Protein AF-0000000085037735 (afdb_homodimer)

Sequence (716 aa):
MAKRYLILEDGSAYAGEGFGAGATTSGEVISNLNLLGYQETITDQIYHNQIIVFAQPAIGNVGINHDSYESILPTAKGMVVRDVTNISTNRLSRLSLDEFLQQHNIPGISGIDTRHLIRKLRQLDGPMKGSIVDVADAHAFDQLNATVLTNRQVDQVATPKPYPNPDTGKNVVVIDFGLKHGILRQLSERRCNVTVLPWTASARDVLNLDPDGVLLSTGPGSPLDLGDAVLEMIRTVQAEIPLFAIGLGHELFALANGAELKMLPVEYHGSGHPIRRIVTNDIIYATQGQGYAVVAKSIDRDRLITTYVDLINGTVQGLRHRDFPAFSVQFFADGAPGPHESRDLFDEFMEAMTAREGMAKRYLILEDGSAYAGEGFGAGATTSGEVISNLNLLGYQETITDQIYHNQIIVFAQPAIGNVGINHDSYESILPTAKGMVVRDVTNISTNRLSRLSLDEFLQQHNIPGISGIDTRHLIRKLRQLDGPMKGSIVDVADAHAFDQLNATVLTNRQVDQVATPKPYPNPDTGKNVVVIDFGLKHGILRQLSERRCNVTVLPWTASARDVLNLDPDGVLLSTGPGSPLDLGDAVLEMIRTVQAEIPLFAIGLGHELFALANGAELKMLPVEYHGSGHPIRRIVTNDIIYATQGQGYAVVAKSIDRDRLITTYVDLINGTVQGLRHRDFPAFSVQFFADGAPGPHESRDLFDEFMEAMTAREG

Organism: Levilactobacillus brevis (strain ATCC 367 / BCRC 12310 / CIP 105137 / JCM 1170 / LMG 11437 / NCIMB 947 / NCTC 947) (NCBI:txid387344)

Secondary structure (DSSP, 8-state):
--EEEEEETTS-EEEEEEEE----EEEEEEEE--SS-HHHHHT-GGGTTEEEEE-SSEE-SS-B-GGG-S-SS----EEE-SEE------TT--B-HHHHHHHTT-EEEES--HHHHHHHHHT-SS--EEEEES--SHHHHHHHHHPPPPS-HHHHHS-SS-EEE--SS-EEEEEESS--HHHHHHHHHTT-EEEEEETT--HHHHHTT--SEEEE---SS-GGGS-HHHHHHHHHHHTTS-EEEETHHHHHHHHHTT--EEEEEEEEEEEEEEEEETTT--EEEEEEEEEEEE-GGG--TTTEEEEEEETTT--EEEEEESSSSEEEESSBTT--SS-SGGGHHHHHHHHHHHHHH-/--EEEEEETTS-EEEEEEEE----EEEEEEEE--SS-HHHHHT-GGGTTEEEEE-SSEE--S---GGG-S-SS----EEE-SEE------TT--S-HHHHHHHTT-EEEES--HHHHHHHHHT-SS--EEEEES--SHHHHHHHHHPPPPS-HHHHHS-SS-EEE--SS-EEEEEESS--HHHHHHHHHTT-EEEEEETT--HHHHHTT--SEEEE---SS-GGGS-HHHHHHHHHHHTTS-EEEETHHHHHHHHHTT--EEEEEEEEEEEEEEEEETTT--EEEEEEEEEEEE-GGG--TTTEEEEEEETTT--EEEEEESSSSEEEESSBTT--SS-SGGGHHHHHHHHHHHHHH-

Radius of gyration: 27.51 Å; Cα contacts (8 Å, |Δi|>4): 1863; chains: 2; bounding box: 66×75×68 Å

InterPro domains:
  IPR002474 Carbamoyl-phosphate synthase small subunit, N-terminal domain [PF00988] (6-132)
  IPR002474 Carbamoyl-phosphate synthase small subunit, N-terminal domain [SM01097] (2-133)
  IPR006274 Carbamoyl-phosphate synthase, small subunit [MF_01209] (2-357)
  IPR006274 Carbamoyl-phosphate synthase, small subunit [TIGR01368] (5-354)
  IPR017926 Glutamine amidotransferase [PF00117] (173-351)
  IPR029062 Class I glutamine amidotransferase-like [G3DSA:3.40.50.880] (172-355)
  IPR029062 Class I glutamine amidotransferase-like [SSF52317] (143-355)
  IPR035686 Carbamoyl-phosphate synthase small subunit, GATase1 domain [cd01744] (172-350)
  IPR036480 Carbamoyl-phosphate synthase small subunit, N-terminal domain superfamily [G3DSA:3.50.30.20] (1-148)
  IPR036480 Carbamoyl-phosphate synthase small subunit, N-terminal domain superfamily [SSF52021] (2-143)
  IPR050472 Anthranilate Synthase/Amidotransferase [PTHR43418] (170-355)

pLDDT: mean 88.71, std 11.7, range [39.81, 98.75]

Foldseek 3Di:
DAKKWKAWLVGDIWIFDKFAAQDKAKAWEAEAAAQDQVQLVQQALQQARYEYQYPHQEPQQDADDPVQHFHDQGHHQEYEHAYYDFPPQPPVRPAGPRRVRNVNNYMYGYNGPSVVVNVVLVPFQAIMMIIMGNDSDPVVSVVRNVDDDDQCSQVVQFDPAKDWDAFDDFEEEEEGSRATVLVVVLCVVVRYTYIYGYLLDALCNVVVVVGLEYEYHAHYHDLVPSDCRSLNSLLVCQAQHQYEYEASRQVSNCVSQFWDKDFDSHWYFYWQFWKAFDVVRDIDTFTATDGMFTDPVRDDPQFKDQGMAGPPPGTGAKIAGPNGNYMYGNTDLSPVPHDNVSSVVVVVSVVSSVVSVD/DAKKWKAWLVGDIWIFDKFAAQDKAKAWEAEAAAQDLVQLVQQALQQARYEYQYPHQEPQQDADDPVQHFHDQGHHQEYEHAYYDFPPQPPVRPAGPRRVRNVNNYMYGYNGPSVVVNVVLVPFQAIMMIIMGNDSDPVRSVVRNVDDDDQCSQVVQFDPAKDWDAFDDFEEEEEGSRATVLVVVLCVVVRYTYIYGYLLDALCNVVVVVGLEYEYHAHYHDLVPSDVRSLNSLLVCQAQHQYEYEASRQVSNCVSQFWDKDFDSHWYFYWQFWKAFDVVRDTDTFTATHGMFTDPVRDDPQFKDQGMFGPPPGTGAKIAGPNGNYMYGNTDLSPVPHDNVSSVVVVSSVVSSVVSVD

Nearest PDB structures (foldseek):
  1t36-assembly1_D  TM=9.488E-01  e=1.137E-42  Escherichia coli
  1a9x-assembly1_B  TM=9.499E-01  e=5.135E-42  Escherichia coli
  1cs0-assembly1_F  TM=9.510E-01  e=6.111E-42  Escherichia coli
  1c30-assembly1_B  TM=9.465E-01  e=1.735E-41  Escherichia coli
  1m6v-assembly1_F  TM=9.332E-01  e=9.170E-42  Escherichia coli

Structure (mmCIF, N/CA/C/O backbone):
data_AF-0000000085037735-model_v1
#
loop_
_entity.id
_entity.type
_entity.pdbx_description
1 polymer 'Carbamoyl phosphate synthase small chain'
#
loop_
_atom_site.group_PDB
_atom_site.id
_atom_site.type_symbol
_atom_site.label_atom_id
_atom_site.label_alt_id
_atom_site.label_comp_id
_atom_site.label_asym_id
_atom_site.label_entity_id
_atom_site.label_seq_id
_atom_site.pdbx_PDB_ins_code
_atom_site.Cartn_x
_atom_site.Cartn_y
_atom_site.Cartn_z
_atom_site.occupancy
_atom_site.B_iso_or_equiv
_atom_site.auth_seq_id
_atom_site.auth_comp_id
_atom_site.auth_asym_id
_atom_site.auth_atom_id
_atom_site.pdbx_PDB_model_num
ATOM 1 N N . MET A 1 1 ? -32 9.484 19.688 1 65 1 MET A N 1
ATOM 2 C CA . MET A 1 1 ? -30.547 9.602 19.844 1 65 1 MET A CA 1
ATOM 3 C C . MET A 1 1 ? -30.156 9.688 21.312 1 65 1 MET A C 1
ATOM 5 O O . MET A 1 1 ? -30.922 10.195 22.125 1 65 1 MET A O 1
ATOM 9 N N . ALA A 1 2 ? -29.094 8.867 21.703 1 83.31 2 ALA A N 1
ATOM 10 C CA . ALA A 1 2 ? -28.75 8.789 23.109 1 83.31 2 ALA A CA 1
ATOM 11 C C . ALA A 1 2 ? -27.938 10 23.547 1 83.31 2 ALA A C 1
ATOM 13 O O . ALA A 1 2 ? -27.172 10.555 22.766 1 83.31 2 ALA A O 1
ATOM 14 N N . LYS A 1 3 ? -28.344 10.609 24.641 1 94.38 3 LYS A N 1
ATOM 15 C CA . LYS A 1 3 ? -27.594 11.719 25.234 1 94.38 3 LYS A CA 1
ATOM 16 C C . LYS A 1 3 ? -26.141 11.336 25.484 1 94.38 3 LYS A C 1
ATOM 18 O O . LYS A 1 3 ? -25.859 10.234 25.969 1 94.38 3 LYS A O 1
ATOM 23 N N . ARG A 1 4 ? -25.234 12.195 25.016 1 96.5 4 ARG A N 1
ATOM 24 C CA . ARG A 1 4 ? -23.797 12.008 25.25 1 96.5 4 ARG A CA 1
ATOM 25 C C . ARG A 1 4 ? -23.141 13.328 25.625 1 96.5 4 ARG A C 1
ATOM 27 O O . ARG A 1 4 ? -23.75 14.391 25.547 1 96.5 4 ARG A O 1
ATOM 34 N N . TYR A 1 5 ? -21.859 13.242 26.062 1 97.81 5 TYR A N 1
ATOM 35 C CA . TYR A 1 5 ? -21.141 14.422 26.531 1 97.81 5 TYR A CA 1
ATOM 36 C C . TYR A 1 5 ? -19.75 14.477 25.922 1 97.81 5 TYR A C 1
ATOM 38 O O . TYR A 1 5 ? -19.078 13.453 25.797 1 97.81 5 TYR A O 1
ATOM 46 N N . LEU A 1 6 ? -19.391 15.648 25.531 1 98.12 6 LEU A N 1
ATOM 47 C CA . LEU A 1 6 ? -17.969 15.961 25.344 1 98.12 6 LEU A CA 1
ATOM 48 C C . LEU A 1 6 ? -17.375 16.547 26.625 1 98.12 6 LEU A C 1
ATOM 50 O O . LEU A 1 6 ? -17.828 17.578 27.109 1 98.12 6 LEU A O 1
ATOM 54 N N . ILE A 1 7 ? -16.438 15.852 27.172 1 98.12 7 ILE A N 1
ATOM 55 C CA . ILE A 1 7 ? -15.766 16.391 28.359 1 98.12 7 ILE A CA 1
ATOM 56 C C . ILE A 1 7 ? -14.336 16.781 28 1 98.12 7 ILE A C 1
ATOM 58 O O . ILE A 1 7 ? -13.695 16.125 27.172 1 98.12 7 ILE A O 1
ATOM 62 N N . LEU A 1 8 ? -13.852 17.844 28.625 1 97.19 8 LEU A N 1
ATOM 63 C CA . LEU A 1 8 ? -12.5 18.344 28.406 1 97.19 8 LEU A CA 1
ATOM 64 C C . LEU A 1 8 ? -11.664 18.234 29.688 1 97.19 8 LEU A C 1
ATOM 66 O O . LEU A 1 8 ? -12.211 18.203 30.797 1 97.19 8 LEU A O 1
ATOM 70 N N . GLU A 1 9 ? -10.422 18.172 29.484 1 95.12 9 GLU A N 1
ATOM 71 C CA . GLU A 1 9 ? -9.516 17.969 30.609 1 95.12 9 GLU A CA 1
ATOM 72 C C . GLU A 1 9 ? -9.578 19.141 31.594 1 95.12 9 GLU A C 1
ATOM 74 O O . GLU A 1 9 ? -9.211 19 32.75 1 95.12 9 GLU A O 1
ATOM 79 N N . ASP A 1 10 ? -10.023 20.312 31.156 1 93.44 10 ASP A N 1
ATOM 80 C CA . ASP A 1 10 ? -10.094 21.484 32.031 1 93.44 10 ASP A CA 1
ATOM 81 C C . ASP A 1 10 ? -11.344 21.422 32.906 1 93.44 10 ASP A C 1
ATOM 83 O O . ASP A 1 10 ? -11.602 22.344 33.688 1 93.44 10 ASP A O 1
ATOM 87 N N . GLY A 1 11 ? -12.117 20.391 32.719 1 94.81 11 GLY A N 1
ATOM 88 C CA . GLY A 1 11 ? -13.281 20.203 33.562 1 94.81 11 GLY A CA 1
ATOM 89 C C . GLY A 1 11 ? -14.586 20.562 32.875 1 94.81 11 GLY A C 1
ATOM 90 O O . GLY A 1 11 ? -15.664 20.266 33.375 1 94.81 11 GLY A O 1
ATOM 91 N N . SER A 1 12 ? -14.555 21.125 31.703 1 95.81 12 SER A N 1
ATOM 92 C CA . SER A 1 12 ? -15.758 21.5 30.984 1 95.81 12 SER A CA 1
ATOM 93 C C . SER A 1 12 ? -16.484 20.266 30.453 1 95.81 12 SER A C 1
ATOM 95 O O . SER A 1 12 ? -15.852 19.25 30.141 1 95.81 12 SER A O 1
ATOM 97 N N . ALA A 1 13 ? -17.766 20.391 30.375 1 97.19 13 ALA A N 1
ATOM 98 C CA . ALA A 1 13 ? -18.609 19.344 29.812 1 97.19 13 ALA A CA 1
ATOM 99 C C . ALA A 1 13 ? -19.688 19.938 28.922 1 97.19 13 ALA A C 1
ATOM 101 O O . ALA A 1 13 ? -20.312 20.953 29.281 1 97.19 13 ALA A O 1
ATOM 102 N N . TYR A 1 14 ? -19.875 19.391 27.781 1 97.19 14 TYR A N 1
ATOM 103 C CA . TYR A 1 14 ? -20.891 19.812 26.828 1 97.19 14 TYR A CA 1
ATOM 104 C C . TYR A 1 14 ? -21.875 18.688 26.531 1 97.19 14 TYR A C 1
ATOM 106 O O . TYR A 1 14 ? -21.469 17.625 26.062 1 97.19 14 TYR A O 1
ATOM 114 N N . ALA A 1 15 ? -23.078 18.938 26.766 1 96.75 15 ALA A N 1
ATOM 115 C CA . ALA A 1 15 ? -24.109 17.938 26.5 1 96.75 15 ALA A CA 1
ATOM 116 C C . ALA A 1 15 ? -24.609 18.031 25.062 1 96.75 15 ALA A C 1
ATOM 118 O O . ALA A 1 15 ? -24.766 19.125 24.516 1 96.75 15 ALA A O 1
ATOM 119 N N . GLY A 1 16 ? -24.812 16.844 24.484 1 96.25 16 GLY A N 1
ATOM 120 C CA . GLY A 1 16 ? -25.375 16.766 23.156 1 96.25 16 GLY A CA 1
ATOM 121 C C . GLY A 1 16 ? -26.031 15.438 22.859 1 96.25 16 GLY A C 1
ATOM 122 O O . GLY A 1 16 ? -26.438 14.719 23.781 1 96.25 16 GLY A O 1
ATOM 123 N N . GLU A 1 17 ? -26.312 15.297 21.547 1 95.44 17 GLU A N 1
ATOM 124 C CA . GLU A 1 17 ? -26.906 14.055 21.078 1 95.44 17 GLU A CA 1
ATOM 125 C C . GLU A 1 17 ? -25.891 13.203 20.328 1 95.44 17 GLU A C 1
ATOM 127 O O . GLU A 1 17 ? -25.25 13.688 19.375 1 95.44 17 GLU A O 1
ATOM 132 N N . GLY A 1 18 ? -25.812 11.953 20.812 1 94.69 18 GLY A N 1
ATOM 133 C CA . GLY A 1 18 ? -24.844 11.062 20.172 1 94.69 18 GLY A CA 1
ATOM 134 C C . GLY A 1 18 ? -25.281 10.586 18.812 1 94.69 18 GLY A C 1
ATOM 135 O O . GLY A 1 18 ? -26.469 10.344 18.578 1 94.69 18 GLY A O 1
ATOM 136 N N . PHE A 1 19 ? -24.391 10.492 17.891 1 91.62 19 PHE A N 1
ATOM 137 C CA . PHE A 1 19 ? -24.547 9.805 16.609 1 91.62 19 PHE A CA 1
ATOM 138 C C . PHE A 1 19 ? -23.266 9.062 16.234 1 91.62 19 PHE A C 1
ATOM 140 O O . PHE A 1 19 ? -22.234 9.234 16.891 1 91.62 19 PHE A O 1
ATOM 147 N N . GLY A 1 20 ? -23.328 8.156 15.234 1 92.19 20 GLY A N 1
ATOM 148 C CA . GLY A 1 20 ? -22.188 7.312 14.922 1 92.19 20 GLY A CA 1
ATOM 149 C C . GLY A 1 20 ? -21.984 6.184 15.922 1 92.19 20 GLY A C 1
ATOM 150 O O . GLY A 1 20 ? -22.969 5.594 16.391 1 92.19 20 GLY A O 1
ATOM 151 N N . ALA A 1 21 ? -20.766 5.91 16.203 1 93.94 21 ALA A N 1
ATOM 152 C CA . ALA A 1 21 ? -20.469 4.793 17.094 1 93.94 21 ALA A CA 1
ATOM 153 C C . ALA A 1 21 ? -20.734 5.172 18.547 1 93.94 21 ALA A C 1
ATOM 155 O O . ALA A 1 21 ? -20.578 6.332 18.938 1 93.94 21 ALA A O 1
ATOM 156 N N . GLY A 1 22 ? -21.109 4.211 19.391 1 93.25 22 GLY A N 1
ATOM 157 C CA . GLY A 1 22 ? -21.344 4.441 20.812 1 93.25 22 GLY A CA 1
ATOM 158 C C . GLY A 1 22 ? -20.094 4.285 21.656 1 93.25 22 GLY A C 1
ATOM 159 O O . GLY A 1 22 ? -20.188 4.18 22.891 1 93.25 22 GLY A O 1
ATOM 160 N N . ALA A 1 23 ? -19 4.352 21.078 1 93.25 23 ALA A N 1
ATOM 161 C CA . ALA A 1 23 ? -17.734 4.102 21.781 1 93.25 23 ALA A CA 1
ATOM 162 C C . ALA A 1 23 ? -17.312 5.324 22.594 1 93.25 23 ALA A C 1
ATOM 164 O O . ALA A 1 23 ? -17.688 6.453 22.266 1 93.25 23 ALA A O 1
ATOM 165 N N . THR A 1 24 ? -16.656 5.082 23.703 1 94.69 24 THR A N 1
ATOM 166 C CA . THR A 1 24 ? -15.945 6.125 24.438 1 94.69 24 THR A CA 1
ATOM 167 C C . THR A 1 24 ? -14.516 6.266 23.922 1 94.69 24 THR A C 1
ATOM 169 O O . THR A 1 24 ? -13.742 5.305 23.953 1 94.69 24 THR A O 1
ATOM 172 N N . THR A 1 25 ? -14.273 7.391 23.422 1 94.88 25 THR A N 1
ATOM 173 C CA . THR A 1 25 ? -12.93 7.637 22.906 1 94.88 25 THR A CA 1
ATOM 174 C C . THR A 1 25 ? -12.336 8.898 23.516 1 94.88 25 THR A C 1
ATOM 176 O O . THR A 1 25 ? -13.062 9.727 24.078 1 94.88 25 THR A O 1
ATOM 179 N N . SER A 1 26 ? -11.016 8.953 23.562 1 96.75 26 SER A N 1
ATOM 180 C CA . SER A 1 26 ? -10.273 10.125 24.016 1 96.75 26 SER A CA 1
ATOM 181 C C . SER A 1 26 ? -9.219 10.539 22.984 1 96.75 26 SER A C 1
ATOM 183 O O . SER A 1 26 ? -8.664 9.695 22.281 1 96.75 26 SER A O 1
ATOM 185 N N . GLY A 1 27 ? -9.047 11.844 22.906 1 95.94 27 GLY A N 1
ATOM 186 C CA . GLY A 1 27 ? -8.047 12.398 22 1 95.94 27 GLY A CA 1
ATOM 187 C C . GLY A 1 27 ? -7.852 13.891 22.172 1 95.94 27 GLY A C 1
ATOM 188 O O . GLY A 1 27 ? -8.461 14.508 23.047 1 95.94 27 GLY A O 1
ATOM 189 N N . GLU A 1 28 ? -6.918 14.383 21.422 1 94.31 28 GLU A N 1
ATOM 190 C CA . GLU A 1 28 ? -6.746 15.836 21.375 1 94.31 28 GLU A CA 1
ATOM 191 C C . GLU A 1 28 ? -7.918 16.5 20.672 1 94.31 28 GLU A C 1
ATOM 193 O O . GLU A 1 28 ? -8.352 16.062 19.609 1 94.31 28 GLU A O 1
ATOM 198 N N . VAL A 1 29 ? -8.438 17.562 21.25 1 94.81 29 VAL A N 1
ATOM 199 C CA . VAL A 1 29 ? -9.57 18.266 20.656 1 94.81 29 VAL A CA 1
ATOM 200 C C . VAL A 1 29 ? -9.062 19.391 19.75 1 94.81 29 VAL A C 1
ATOM 202 O O . VAL A 1 29 ? -8.297 20.25 20.203 1 94.81 29 VAL A O 1
ATOM 205 N N . ILE A 1 30 ? -9.508 19.344 18.469 1 92.06 30 ILE A N 1
ATOM 206 C CA . ILE A 1 30 ? -9.07 20.359 17.531 1 92.06 30 ILE A CA 1
ATOM 207 C C . ILE A 1 30 ? -10.273 20.953 16.812 1 92.06 30 ILE A C 1
ATOM 209 O O . ILE A 1 30 ? -11.344 20.344 16.766 1 92.06 30 ILE A O 1
ATOM 213 N N . SER A 1 31 ? -10.086 22.156 16.328 1 89.81 31 SER A N 1
ATOM 214 C CA . SER A 1 31 ? -11.141 22.781 15.547 1 89.81 31 SER A CA 1
ATOM 215 C C . SER A 1 31 ? -10.836 22.734 14.055 1 89.81 31 SER A C 1
ATOM 217 O O . SER A 1 31 ? -9.672 22.812 13.656 1 89.81 31 SER A O 1
ATOM 219 N N . ASN A 1 32 ? -11.797 22.516 13.281 1 86.44 32 ASN A N 1
ATOM 220 C CA . ASN A 1 32 ? -11.695 22.516 11.828 1 86.44 32 ASN A CA 1
ATOM 221 C C . ASN A 1 32 ? -12.68 23.5 11.195 1 86.44 32 ASN A C 1
ATOM 223 O O . ASN A 1 32 ? -13.898 23.344 11.336 1 86.44 32 ASN A O 1
ATOM 227 N N . LEU A 1 33 ? -12.125 24.406 10.445 1 76.5 33 LEU A N 1
ATOM 228 C CA . LEU A 1 33 ? -12.938 25.5 9.898 1 76.5 33 LEU A CA 1
ATOM 229 C C . LEU A 1 33 ? -13.391 25.172 8.477 1 76.5 33 LEU A C 1
ATOM 231 O O . LEU A 1 33 ? -13.961 26.031 7.793 1 76.5 33 LEU A O 1
ATOM 235 N N . ASN A 1 34 ? -13.141 23.938 8.047 1 70.38 34 ASN A N 1
ATOM 236 C CA . ASN A 1 34 ? -13.578 23.578 6.695 1 70.38 34 ASN A CA 1
ATOM 237 C C . ASN A 1 34 ? -15.094 23.672 6.551 1 70.38 34 ASN A C 1
ATOM 239 O O . ASN A 1 34 ? -15.828 23.203 7.422 1 70.38 34 ASN A O 1
ATOM 243 N N . LEU A 1 35 ? -15.453 24.359 5.492 1 59.03 35 LEU A N 1
ATOM 244 C CA . LEU A 1 35 ? -16.875 24.469 5.199 1 59.03 35 LEU A CA 1
ATOM 245 C C . LEU A 1 35 ? -17.375 23.25 4.445 1 59.03 35 LEU A C 1
ATOM 247 O O . LEU A 1 35 ? -18.562 22.906 4.531 1 59.03 35 LEU A O 1
ATOM 251 N N . LEU A 1 36 ? -16.469 22.625 3.672 1 60.94 36 LEU A N 1
ATOM 252 C CA . LEU A 1 36 ? -16.828 21.469 2.85 1 60.94 36 LEU A CA 1
ATOM 253 C C . LEU A 1 36 ? -15.812 20.344 3.02 1 60.94 36 LEU A C 1
ATOM 255 O O . LEU A 1 36 ? -14.695 20.578 3.48 1 60.94 36 LEU A O 1
ATOM 259 N N . GLY A 1 37 ? -16.312 19.125 2.826 1 70.88 37 GLY A N 1
ATOM 260 C CA . GLY A 1 37 ? -15.391 18.016 2.738 1 70.88 37 GLY A CA 1
ATOM 261 C C . GLY A 1 37 ? -15.164 17.312 4.07 1 70.88 37 GLY A C 1
ATOM 262 O O . GLY A 1 37 ? -14.031 16.969 4.406 1 70.88 37 GLY A O 1
ATOM 263 N N . TYR A 1 38 ? -16.25 17.266 4.832 1 74.38 38 TYR A N 1
ATOM 264 C CA . TYR A 1 38 ? -16.109 16.625 6.137 1 74.38 38 TYR A CA 1
ATOM 265 C C . TYR A 1 38 ? -15.648 15.188 5.992 1 74.38 38 TYR A C 1
ATOM 267 O O . TYR A 1 38 ? -14.914 14.68 6.844 1 74.38 38 TYR A O 1
ATOM 275 N N . GLN A 1 39 ? -16 14.547 4.922 1 75.81 39 GLN A N 1
ATOM 276 C CA . GLN A 1 39 ? -15.578 13.172 4.707 1 75.81 39 GLN A CA 1
ATOM 277 C C . GLN A 1 39 ? -14.062 13.086 4.531 1 75.81 39 GLN A C 1
ATOM 279 O O . GLN A 1 39 ? -13.414 12.227 5.125 1 75.81 39 GLN A O 1
ATOM 284 N N . GLU A 1 40 ? -13.586 13.984 3.758 1 78.81 40 GLU A N 1
ATOM 285 C CA . GLU A 1 40 ? -12.141 14.023 3.547 1 78.81 40 GLU A CA 1
ATOM 286 C C . GLU A 1 40 ? -11.406 14.328 4.848 1 78.81 40 GLU A C 1
ATOM 288 O O . GLU A 1 40 ? -10.328 13.773 5.098 1 78.81 40 GLU A O 1
ATOM 293 N N . THR A 1 41 ? -12.047 15.133 5.613 1 82.25 41 THR A N 1
ATOM 294 C CA . THR A 1 41 ? -11.422 15.508 6.875 1 82.25 41 THR A CA 1
ATOM 295 C C . THR A 1 41 ? -11.391 14.32 7.836 1 82.25 41 THR A C 1
ATOM 297 O O . THR A 1 41 ? -10.336 13.969 8.367 1 82.25 41 THR A O 1
ATOM 300 N N . ILE A 1 42 ? -12.492 13.68 7.969 1 84.62 42 ILE A N 1
ATOM 301 C CA . ILE A 1 42 ? -12.617 12.609 8.953 1 84.62 42 ILE A CA 1
ATOM 302 C C . ILE A 1 42 ? -11.75 11.422 8.539 1 84.62 42 ILE A C 1
ATOM 304 O O . ILE A 1 42 ? -11.266 10.672 9.391 1 84.62 42 ILE A O 1
ATOM 308 N N . THR A 1 43 ? -11.508 11.32 7.27 1 85.88 43 THR A N 1
ATOM 309 C CA . THR A 1 43 ? -10.758 10.172 6.785 1 85.88 43 THR A CA 1
ATOM 310 C C . THR A 1 43 ? -9.289 10.539 6.586 1 85.88 43 THR A C 1
ATOM 312 O O . THR A 1 43 ? -8.469 9.688 6.227 1 85.88 43 THR A O 1
ATOM 315 N N . ASP A 1 44 ? -8.961 11.805 6.84 1 86.62 44 ASP A N 1
ATOM 316 C CA . ASP A 1 44 ? -7.582 12.266 6.734 1 86.62 44 ASP A CA 1
ATOM 317 C C . ASP A 1 44 ? -6.766 11.82 7.949 1 86.62 44 ASP A C 1
ATOM 319 O O . ASP A 1 44 ? -7.133 12.109 9.086 1 86.62 44 ASP A O 1
ATOM 323 N N . GLN A 1 45 ? -5.621 11.234 7.691 1 89.31 45 GLN A N 1
ATOM 324 C CA . GLN A 1 45 ? -4.801 10.664 8.75 1 89.31 45 GLN A CA 1
ATOM 325 C C . GLN A 1 45 ? -4.176 11.75 9.617 1 89.31 45 GLN A C 1
ATOM 327 O O . GLN A 1 45 ? -3.693 11.477 10.719 1 89.31 45 GLN A O 1
ATOM 332 N N . ILE A 1 46 ? -4.172 12.961 9.141 1 89.31 46 ILE A N 1
ATOM 333 C CA . ILE A 1 46 ? -3.588 14.047 9.93 1 89.31 46 ILE A CA 1
ATOM 334 C C . ILE A 1 46 ? -4.402 14.25 11.203 1 89.31 46 ILE A C 1
ATOM 336 O O . ILE A 1 46 ? -3.908 14.828 12.172 1 89.31 46 ILE A O 1
ATOM 340 N N . TYR A 1 47 ? -5.609 13.688 11.219 1 90.19 47 TYR A N 1
ATOM 341 C CA . TYR A 1 47 ? -6.48 13.859 12.375 1 90.19 47 TYR A CA 1
ATOM 342 C C . TYR A 1 47 ? -6.473 12.609 13.25 1 90.19 47 TYR A C 1
ATOM 344 O O . TYR A 1 47 ? -7.371 12.422 14.078 1 90.19 47 TYR A O 1
ATOM 352 N N . HIS A 1 48 ? -5.492 11.781 13.047 1 92 48 HIS A N 1
ATOM 353 C CA . HIS A 1 48 ? -5.352 10.586 13.867 1 92 48 HIS A CA 1
ATOM 354 C C . HIS A 1 48 ? -5.324 10.938 15.352 1 92 48 HIS A C 1
ATOM 356 O O . HIS A 1 48 ? -4.57 11.82 15.773 1 92 48 HIS A O 1
ATOM 362 N N . ASN A 1 49 ? -6.203 10.266 16.172 1 93.06 49 ASN A N 1
ATOM 363 C CA . ASN A 1 49 ? -6.297 10.391 17.625 1 93.06 49 ASN A CA 1
ATOM 364 C C . ASN A 1 49 ? -6.816 11.758 18.031 1 93.06 49 ASN A C 1
ATOM 366 O O . ASN A 1 49 ? -6.52 12.242 19.141 1 93.06 49 ASN A O 1
ATOM 370 N N . GLN A 1 50 ? -7.531 12.359 17.141 1 94.5 50 GLN A N 1
ATOM 371 C CA . GLN A 1 50 ? -8.07 13.68 17.469 1 94.5 50 GLN A CA 1
ATOM 372 C C . GLN A 1 50 ? -9.594 13.672 17.422 1 94.5 50 GLN A C 1
ATOM 374 O O . GLN A 1 50 ? -10.195 12.875 16.688 1 94.5 50 GLN A O 1
ATOM 379 N N . ILE A 1 51 ? -10.18 14.477 18.25 1 95.5 51 ILE A N 1
ATOM 380 C CA . ILE A 1 51 ? -11.602 14.797 18.172 1 95.5 51 ILE A CA 1
ATOM 381 C C . ILE A 1 51 ? -11.797 16.109 17.422 1 95.5 51 ILE A C 1
ATOM 383 O O . ILE A 1 51 ? -11.289 17.156 17.859 1 95.5 51 ILE A O 1
ATOM 387 N N . ILE A 1 52 ? -12.562 16.062 16.375 1 93.12 52 ILE A N 1
ATOM 388 C CA . ILE A 1 52 ? -12.641 17.203 15.469 1 93.12 52 ILE A CA 1
ATOM 389 C C . ILE A 1 52 ? -13.914 18 15.75 1 93.12 52 ILE A C 1
ATOM 391 O O . ILE A 1 52 ? -15.023 17.469 15.648 1 93.12 52 ILE A O 1
ATOM 395 N N . VAL A 1 53 ? -13.742 19.234 16.047 1 92.75 53 VAL A N 1
ATOM 396 C CA . VAL A 1 53 ? -14.867 20.156 16.219 1 92.75 53 VAL A CA 1
ATOM 397 C C . VAL A 1 53 ? -15.078 20.953 14.93 1 92.75 53 VAL A C 1
ATOM 399 O O . VAL A 1 53 ? -14.242 21.781 14.562 1 92.75 53 VAL A O 1
ATOM 402 N N . PHE A 1 54 ? -16.203 20.719 14.312 1 89.75 54 PHE A N 1
ATOM 403 C CA . PHE A 1 54 ? -16.484 21.391 13.039 1 89.75 54 PHE A CA 1
ATOM 404 C C . PHE A 1 54 ? -17.203 22.703 13.273 1 89.75 54 PHE A C 1
ATOM 406 O O . PHE A 1 54 ? -18.156 22.766 14.047 1 89.75 54 PHE A O 1
ATOM 413 N N . ALA A 1 55 ? -16.75 23.719 12.555 1 82.88 55 ALA A N 1
ATOM 414 C CA . ALA A 1 55 ? -17.344 25.047 12.68 1 82.88 55 ALA A CA 1
ATOM 415 C C . ALA A 1 55 ? -18.656 25.125 11.922 1 82.88 55 ALA A C 1
ATOM 417 O O . ALA A 1 55 ? -19.5 25.984 12.203 1 82.88 55 ALA A O 1
ATOM 418 N N . GLN A 1 56 ? -18.875 24.266 10.945 1 73.94 56 GLN A N 1
ATOM 419 C CA . GLN A 1 56 ? -20.078 24.312 10.125 1 73.94 56 GLN A CA 1
ATOM 420 C C . GLN A 1 56 ? -21.312 23.922 10.938 1 73.94 56 GLN A C 1
ATOM 422 O O . GLN A 1 56 ? -21.297 22.938 11.664 1 73.94 56 GLN A O 1
ATOM 427 N N . PRO A 1 57 ? -22.297 24.797 10.695 1 63.12 57 PRO A N 1
ATOM 428 C CA . PRO A 1 57 ? -23.516 24.547 11.477 1 63.12 57 PRO A CA 1
ATOM 429 C C . PRO A 1 57 ? -24.141 23.188 11.18 1 63.12 57 PRO A C 1
ATOM 431 O O . PRO A 1 57 ? -24.625 22.516 12.086 1 63.12 57 PRO A O 1
ATOM 434 N N . ALA A 1 58 ? -24.125 22.766 9.875 1 67.62 58 ALA A N 1
ATOM 435 C CA . ALA A 1 58 ? -24.734 21.484 9.516 1 67.62 58 ALA A CA 1
ATOM 436 C C . ALA A 1 58 ? -23.75 20.625 8.727 1 67.62 58 ALA A C 1
ATOM 438 O O . ALA A 1 58 ? -23.016 21.125 7.871 1 67.62 58 ALA A O 1
ATOM 439 N N . ILE A 1 59 ? -23.547 19.422 9.25 1 68.88 59 ILE A N 1
ATOM 440 C CA . ILE A 1 59 ? -22.703 18.438 8.555 1 68.88 59 ILE A CA 1
ATOM 441 C C . ILE A 1 59 ? -23.562 17.266 8.094 1 68.88 59 ILE A C 1
ATOM 443 O O . ILE A 1 59 ? -24.594 16.969 8.695 1 68.88 59 ILE A O 1
ATOM 447 N N . GLY A 1 60 ? -23.172 16.562 6.984 1 61.94 60 GLY A N 1
ATOM 448 C CA . GLY A 1 60 ? -23.844 15.344 6.551 1 61.94 60 GLY A CA 1
ATOM 449 C C . GLY A 1 60 ? -24.797 15.562 5.391 1 61.94 60 GLY A C 1
ATOM 450 O O . GLY A 1 60 ? -25.578 14.68 5.043 1 61.94 60 GLY A O 1
ATOM 451 N N . ASN A 1 61 ? -24.797 16.812 4.863 1 59.31 61 ASN A N 1
ATOM 452 C CA . ASN A 1 61 ? -25.703 17.094 3.754 1 59.31 61 ASN A CA 1
ATOM 453 C C . ASN A 1 61 ? -25.281 16.359 2.484 1 59.31 61 ASN A C 1
ATOM 455 O O . ASN A 1 61 ? -26.094 16.203 1.564 1 59.31 61 ASN A O 1
ATOM 459 N N . VAL A 1 62 ? -24.078 16.016 2.516 1 57.53 62 VAL A N 1
ATOM 460 C CA . VAL A 1 62 ? -23.625 15.281 1.342 1 57.53 62 VAL A CA 1
ATOM 461 C C . VAL A 1 62 ? -23.281 13.844 1.732 1 57.53 62 VAL A C 1
ATOM 463 O O . VAL A 1 62 ? -22.797 13.594 2.842 1 57.53 62 VAL A O 1
ATOM 466 N N . GLY A 1 63 ? -23.969 12.82 1.23 1 60.66 63 GLY A N 1
ATOM 467 C CA . GLY A 1 63 ? -23.641 11.43 1.464 1 60.66 63 GLY A CA 1
ATOM 468 C C . GLY A 1 63 ? -22.141 11.148 1.394 1 60.66 63 GLY A C 1
ATOM 469 O O . GLY A 1 63 ? -21.344 12.07 1.272 1 60.66 63 GLY A O 1
ATOM 470 N N . ILE A 1 64 ? -21.672 10.047 1.954 1 62.03 64 ILE A N 1
ATOM 471 C CA . ILE A 1 64 ? -20.281 9.594 1.947 1 62.03 64 ILE A CA 1
ATOM 472 C C . ILE A 1 64 ? -19.953 8.938 0.605 1 62.03 64 ILE A C 1
ATOM 474 O O . ILE A 1 64 ? -20.703 8.078 0.133 1 62.03 64 ILE A O 1
ATOM 478 N N . ASN A 1 65 ? -18.984 9.602 -0.105 1 66.19 65 ASN A N 1
ATOM 479 C CA . ASN A 1 65 ? -18.469 9.07 -1.363 1 66.19 65 ASN A CA 1
ATOM 480 C C . ASN A 1 65 ? -17.125 8.391 -1.176 1 66.19 65 ASN A C 1
ATOM 482 O O . ASN A 1 65 ? -16.188 8.984 -0.635 1 66.19 65 ASN A O 1
ATOM 486 N N . HIS A 1 66 ? -17.078 7.176 -1.58 1 64.38 66 HIS A N 1
ATOM 487 C CA . HIS A 1 66 ? -15.859 6.383 -1.396 1 64.38 66 HIS A CA 1
ATOM 488 C C . HIS A 1 66 ? -14.672 7.016 -2.115 1 64.38 66 HIS A C 1
ATOM 490 O O . HIS A 1 66 ? -13.523 6.773 -1.75 1 64.38 66 HIS A O 1
ATOM 496 N N . ASP A 1 67 ? -15 7.844 -3.033 1 63.66 67 ASP A N 1
ATOM 497 C CA . ASP A 1 67 ? -13.938 8.492 -3.793 1 63.66 67 ASP A CA 1
ATOM 498 C C . ASP A 1 67 ? -13.281 9.602 -2.98 1 63.66 67 ASP A C 1
ATOM 500 O O . ASP A 1 67 ? -12.195 10.07 -3.324 1 63.66 67 ASP A O 1
ATOM 504 N N . SER A 1 68 ? -13.93 9.867 -1.884 1 62.72 68 SER A N 1
ATOM 505 C CA . SER A 1 68 ? -13.453 11.016 -1.123 1 62.72 68 SER A CA 1
ATOM 506 C C . SER A 1 68 ? -12.648 10.578 0.096 1 62.72 68 SER A C 1
ATOM 508 O O . SER A 1 68 ? -12.234 11.406 0.902 1 62.72 68 SER A O 1
ATOM 510 N N . TYR A 1 69 ? -12.32 9.312 0.137 1 73.25 69 TYR A N 1
ATOM 511 C CA . TYR A 1 69 ? -11.555 8.82 1.278 1 73.25 69 TYR A CA 1
ATOM 512 C C . TYR A 1 69 ? -10.094 9.227 1.174 1 73.25 69 TYR A C 1
ATOM 514 O O . TYR A 1 69 ? -9.492 9.148 0.1 1 73.25 69 TYR A O 1
ATOM 522 N N . GLU A 1 70 ? -9.664 9.766 2.236 1 70.75 70 GLU A N 1
ATOM 523 C CA . GLU A 1 70 ? -8.242 10.102 2.283 1 70.75 70 GLU A CA 1
ATOM 524 C C . GLU A 1 70 ? -7.441 9.016 2.99 1 70.75 70 GLU A C 1
ATOM 526 O O . GLU A 1 70 ? -6.215 9.102 3.088 1 70.75 70 GLU A O 1
ATOM 531 N N . SER A 1 71 ? -8.07 8.086 3.514 1 73.56 71 SER A N 1
ATOM 532 C CA . SER A 1 71 ? -7.484 6.859 4.055 1 73.56 71 SER A CA 1
ATOM 533 C C . SER A 1 71 ? -8.508 5.73 4.098 1 73.56 71 SER A C 1
ATOM 535 O O . SER A 1 71 ? -9.711 5.973 4.07 1 73.56 71 SER A O 1
ATOM 537 N N . ILE A 1 72 ? -8.055 4.59 4.152 1 75.44 72 ILE A N 1
ATOM 538 C CA . ILE A 1 72 ? -8.922 3.424 4.172 1 75.44 72 ILE A CA 1
ATOM 539 C C . ILE A 1 72 ? -9.477 3.211 5.582 1 75.44 72 ILE A C 1
ATOM 541 O O . ILE A 1 72 ? -10.641 2.865 5.754 1 75.44 72 ILE A O 1
ATOM 545 N N . LEU A 1 73 ? -8.703 3.443 6.582 1 78.44 73 LEU A N 1
ATOM 546 C CA . LEU A 1 73 ? -9.086 3.258 7.977 1 78.44 73 LEU A CA 1
ATOM 547 C C . LEU A 1 73 ? -9.008 4.574 8.742 1 78.44 73 LEU A C 1
ATOM 549 O O . LEU A 1 73 ? -7.973 4.898 9.328 1 78.44 73 LEU A O 1
ATOM 553 N N . PRO A 1 74 ? -10.148 5.289 8.703 1 84.44 74 PRO A N 1
ATOM 554 C CA . PRO A 1 74 ? -10.133 6.531 9.477 1 84.44 74 PRO A CA 1
ATOM 555 C C . PRO A 1 74 ? -9.883 6.297 10.969 1 84.44 74 PRO A C 1
ATOM 557 O O . PRO A 1 74 ? -10.391 5.324 11.531 1 84.44 74 PRO A O 1
ATOM 560 N N . THR A 1 75 ? -9.086 7.172 11.562 1 87.94 75 THR A N 1
ATOM 561 C CA . THR A 1 75 ? -8.68 6.922 12.945 1 87.94 75 THR A CA 1
ATOM 562 C C . THR A 1 75 ? -8.938 8.148 13.812 1 87.94 75 THR A C 1
ATOM 564 O O . THR A 1 75 ? -8.336 8.297 14.875 1 87.94 75 THR A O 1
ATOM 567 N N . ALA A 1 76 ? -9.75 9.047 13.312 1 92.81 76 ALA A N 1
ATOM 568 C CA . ALA A 1 76 ? -10.219 10.125 14.18 1 92.81 76 ALA A CA 1
ATOM 569 C C . ALA A 1 76 ? -10.953 9.57 15.391 1 92.81 76 ALA A C 1
ATOM 571 O O . ALA A 1 76 ? -11.578 8.516 15.32 1 92.81 76 ALA A O 1
ATOM 572 N N . LYS A 1 77 ? -10.883 10.297 16.5 1 95.5 77 LYS A N 1
ATOM 573 C CA . LYS A 1 77 ? -11.438 9.766 17.75 1 95.5 77 LYS A CA 1
ATOM 574 C C . LYS A 1 77 ? -12.852 10.305 18 1 95.5 77 LYS A C 1
ATOM 576 O O . LYS A 1 77 ? -13.539 9.859 18.922 1 95.5 77 LYS A O 1
ATOM 581 N N . GLY A 1 78 ? -13.25 11.227 17.141 1 95.31 78 GLY A N 1
ATOM 582 C CA . GLY A 1 78 ? -14.617 11.711 17.297 1 95.31 78 GLY A CA 1
ATOM 583 C C . GLY A 1 78 ? -14.898 12.953 16.469 1 95.31 78 GLY A C 1
ATOM 584 O O . GLY A 1 78 ? -13.977 13.586 15.953 1 95.31 78 GLY A O 1
ATOM 585 N N . MET A 1 79 ? -16.188 13.172 16.406 1 93.5 79 MET A N 1
ATOM 586 C CA . MET A 1 79 ? -16.688 14.328 15.664 1 93.5 79 MET A CA 1
ATOM 587 C C . MET A 1 79 ? -17.703 15.109 16.484 1 93.5 79 MET A C 1
ATOM 589 O O . MET A 1 79 ? -18.594 14.523 17.094 1 93.5 79 MET A O 1
ATOM 593 N N . VAL A 1 80 ? -17.484 16.422 16.531 1 93.5 80 VAL A N 1
ATOM 594 C CA . VAL A 1 80 ? -18.359 17.312 17.266 1 93.5 80 VAL A CA 1
ATOM 595 C C . VAL A 1 80 ? -18.969 18.344 16.312 1 93.5 80 VAL A C 1
ATOM 597 O O . VAL A 1 80 ? -18.25 19.078 15.641 1 93.5 80 VAL A O 1
ATOM 600 N N . VAL A 1 81 ? -20.312 18.391 16.312 1 91.75 81 VAL A N 1
ATOM 601 C CA . VAL A 1 81 ? -20.984 19.281 15.367 1 91.75 81 VAL A CA 1
ATOM 602 C C . VAL A 1 81 ? -22.156 19.969 16.047 1 91.75 81 VAL A C 1
ATOM 604 O O . VAL A 1 81 ? -22.609 19.531 17.109 1 91.75 81 VAL A O 1
ATOM 607 N N . ARG A 1 82 ? -22.562 21.062 15.391 1 90.44 82 ARG A N 1
ATOM 608 C CA . ARG A 1 82 ? -23.766 21.734 15.875 1 90.44 82 ARG A CA 1
ATOM 609 C C . ARG A 1 82 ? -25.016 20.969 15.484 1 90.44 82 ARG A C 1
ATOM 611 O O . ARG A 1 82 ? -25.844 20.641 16.344 1 90.44 82 ARG A O 1
ATOM 618 N N . ASP A 1 83 ? -25.125 20.703 14.18 1 86.5 83 ASP A N 1
ATOM 619 C CA . ASP A 1 83 ? -26.266 19.984 13.648 1 86.5 83 ASP A CA 1
ATOM 620 C C . ASP A 1 83 ? -25.828 18.891 12.664 1 86.5 83 ASP A C 1
ATOM 622 O O . ASP A 1 83 ? -24.922 19.109 11.867 1 86.5 83 ASP A O 1
ATOM 626 N N . VAL A 1 84 ? -26.422 17.688 12.945 1 80.69 84 VAL A N 1
ATOM 627 C CA . VAL A 1 84 ? -26.188 16.625 11.977 1 80.69 84 VAL A CA 1
ATOM 628 C C . VAL A 1 84 ? -27.422 16.469 11.086 1 80.69 84 VAL A C 1
ATOM 630 O O . VAL A 1 84 ? -28.547 16.312 11.578 1 80.69 84 VAL A O 1
ATOM 633 N N . THR A 1 85 ? -27.281 16.844 9.844 1 71.75 85 THR A N 1
ATOM 634 C CA . THR A 1 85 ? -28.391 16.656 8.922 1 71.75 85 THR A CA 1
ATOM 635 C C . THR A 1 85 ? -28.328 15.289 8.258 1 71.75 85 THR A C 1
ATOM 637 O O . THR A 1 85 ? -27.234 14.836 7.891 1 71.75 85 THR A O 1
ATOM 640 N N . ASN A 1 86 ? -29.266 14.406 8.484 1 58.62 86 ASN A N 1
ATOM 641 C CA . ASN A 1 86 ? -29.328 13.141 7.766 1 58.62 86 ASN A CA 1
ATOM 642 C C . ASN A 1 86 ? -29.938 13.32 6.375 1 58.62 86 ASN A C 1
ATOM 644 O O . ASN A 1 86 ? -31.078 13.75 6.242 1 58.62 86 ASN A O 1
ATOM 648 N N . ILE A 1 87 ? -29.234 13.555 5.375 1 51.44 87 ILE A N 1
ATOM 649 C CA . ILE A 1 87 ? -29.859 13.602 4.059 1 51.44 87 ILE A CA 1
ATOM 650 C C . ILE A 1 87 ? -30.062 12.18 3.535 1 51.44 87 ILE A C 1
ATOM 652 O O . ILE A 1 87 ? -29.219 11.312 3.729 1 51.44 87 ILE A O 1
ATOM 656 N N . SER A 1 88 ? -31.469 11.93 3.285 1 47.12 88 SER A N 1
ATOM 657 C CA . SER A 1 88 ? -31.844 10.711 2.57 1 47.12 88 SER A CA 1
ATOM 658 C C . SER A 1 88 ? -30.922 10.477 1.373 1 47.12 88 SER A C 1
ATOM 660 O O . SER A 1 88 ? -30.625 11.406 0.619 1 47.12 88 SER A O 1
ATOM 662 N N . THR A 1 89 ? -30.141 9.602 1.575 1 44.31 89 THR A N 1
ATOM 663 C CA . THR A 1 89 ? -29.172 9.172 0.574 1 44.31 89 THR A CA 1
ATOM 664 C C . THR A 1 89 ? -29.859 8.812 -0.735 1 44.31 89 THR A C 1
ATOM 666 O O . THR A 1 89 ? -30.922 8.188 -0.727 1 44.31 89 THR A O 1
ATOM 669 N N . ASN A 1 90 ? -29.969 9.742 -1.6 1 40 90 ASN A N 1
ATOM 670 C CA . ASN A 1 90 ? -30.328 9.203 -2.904 1 40 90 ASN A CA 1
ATOM 671 C C . ASN A 1 90 ? -29.703 7.836 -3.148 1 40 90 ASN A C 1
ATOM 673 O O . ASN A 1 90 ? -28.719 7.477 -2.494 1 40 90 ASN A O 1
ATOM 677 N N . ARG A 1 91 ? -30.328 7.164 -4.062 1 39.81 91 ARG A N 1
ATOM 678 C CA . ARG A 1 91 ? -29.953 5.824 -4.512 1 39.81 91 ARG A CA 1
ATOM 679 C C . ARG A 1 91 ? -28.438 5.648 -4.527 1 39.81 91 ARG A C 1
ATOM 681 O O . ARG A 1 91 ? -27.938 4.527 -4.406 1 39.81 91 ARG A O 1
ATOM 688 N N . LEU A 1 92 ? -27.75 6.652 -4.902 1 42.38 92 LEU A N 1
ATOM 689 C CA . LEU A 1 92 ? -26.328 6.484 -5.168 1 42.38 92 LEU A CA 1
ATOM 690 C C . LEU A 1 92 ? -25.516 6.574 -3.879 1 42.38 92 LEU A C 1
ATOM 692 O O . LEU A 1 92 ? -24.344 6.184 -3.846 1 42.38 92 LEU A O 1
ATOM 696 N N . SER A 1 93 ? -25.938 7.594 -3.051 1 48.56 93 SER A N 1
ATOM 697 C CA . SER A 1 93 ? -25.156 7.852 -1.846 1 48.56 93 SER A CA 1
ATOM 698 C C . SER A 1 93 ? -25.5 6.863 -0.739 1 48.56 93 SER A C 1
ATOM 700 O O . SER A 1 93 ? -26.578 6.938 -0.144 1 48.56 93 SER A O 1
ATOM 702 N N . ARG A 1 94 ? -24.875 5.598 -0.76 1 57.09 94 ARG A N 1
ATOM 703 C CA . ARG A 1 94 ? -25.188 4.441 0.078 1 57.09 94 ARG A CA 1
ATOM 704 C C . ARG A 1 94 ? -25.062 4.793 1.558 1 57.09 94 ARG A C 1
ATOM 706 O O . ARG A 1 94 ? -25.984 4.512 2.34 1 57.09 94 ARG A O 1
ATOM 713 N N . LEU A 1 95 ? -23.844 5.121 1.997 1 69.62 95 LEU A N 1
ATOM 714 C CA . LEU A 1 95 ? -23.609 5.031 3.436 1 69.62 95 LEU A CA 1
ATOM 715 C C . LEU A 1 95 ? -23.844 6.383 4.105 1 69.62 95 LEU A C 1
ATOM 717 O O . LEU A 1 95 ? -23.297 7.398 3.666 1 69.62 95 LEU A O 1
ATOM 721 N N . SER A 1 96 ? -24.875 6.59 4.969 1 78.06 96 SER A N 1
ATOM 722 C CA . SER A 1 96 ? -25.047 7.805 5.754 1 78.06 96 SER A CA 1
ATOM 723 C C . SER A 1 96 ? -23.828 8.086 6.625 1 78.06 96 SER A C 1
ATOM 725 O O . SER A 1 96 ? -23.031 7.18 6.887 1 78.06 96 SER A O 1
ATOM 727 N N . LEU A 1 97 ? -23.672 9.375 6.973 1 82.88 97 LEU A N 1
ATOM 728 C CA . LEU A 1 97 ? -22.594 9.742 7.883 1 82.88 97 LEU A CA 1
ATOM 729 C C . LEU A 1 97 ? -22.656 8.922 9.172 1 82.88 97 LEU A C 1
ATOM 731 O O . LEU A 1 97 ? -21.641 8.453 9.672 1 82.88 97 LEU A O 1
ATOM 735 N N . ASP A 1 98 ? -23.859 8.773 9.656 1 85.25 98 ASP A N 1
ATOM 736 C CA . ASP A 1 98 ? -24.094 8 10.875 1 85.25 98 ASP A CA 1
ATOM 737 C C . ASP A 1 98 ? -23.609 6.562 10.719 1 85.25 98 ASP A C 1
ATOM 739 O O . ASP A 1 98 ? -22.859 6.055 11.562 1 85.25 98 ASP A O 1
ATOM 743 N N . GLU A 1 99 ? -23.984 6 9.695 1 83 99 GLU A N 1
ATOM 744 C CA . GLU A 1 99 ? -23.594 4.621 9.414 1 83 99 GLU A CA 1
ATOM 745 C C . GLU A 1 99 ? -22.094 4.5 9.203 1 83 99 GLU A C 1
ATOM 747 O O . GLU A 1 99 ? -21.469 3.547 9.68 1 83 99 GLU A O 1
ATOM 752 N N . PHE A 1 100 ? -21.547 5.438 8.508 1 84 100 PHE A N 1
ATOM 753 C CA . PHE A 1 100 ? -20.109 5.461 8.258 1 84 100 PHE A CA 1
ATOM 754 C C . PHE A 1 100 ? -19.328 5.516 9.57 1 84 100 PHE A C 1
ATOM 756 O O . PHE A 1 100 ? -18.391 4.746 9.766 1 84 100 PHE A O 1
ATOM 763 N N . LEU A 1 101 ? -19.734 6.391 10.414 1 89.56 101 LEU A N 1
ATOM 764 C CA . LEU A 1 101 ? -19.062 6.559 11.695 1 89.56 101 LEU A CA 1
ATOM 765 C C . LEU A 1 101 ? -19.203 5.312 12.562 1 89.56 101 LEU A C 1
ATOM 767 O O . LEU A 1 101 ? -18.266 4.918 13.258 1 89.56 101 LEU A O 1
ATOM 771 N N . GLN A 1 102 ? -20.312 4.684 12.508 1 89.19 102 GLN A N 1
ATOM 772 C CA . GLN A 1 102 ? -20.531 3.443 13.25 1 89.19 102 GLN A CA 1
ATOM 773 C C . GLN A 1 102 ? -19.609 2.336 12.75 1 89.19 102 GLN A C 1
ATOM 775 O O . GLN A 1 102 ? -19 1.623 13.555 1 89.19 102 GLN A O 1
ATOM 780 N N . GLN A 1 103 ? -19.516 2.32 11.461 1 83.5 103 GLN A N 1
ATOM 781 C CA . GLN A 1 103 ? -18.688 1.291 10.836 1 83.5 103 GLN A CA 1
ATOM 782 C C . GLN A 1 103 ? -17.219 1.435 11.242 1 83.5 103 GLN A C 1
ATOM 784 O O . GLN A 1 103 ? -16.516 0.438 11.359 1 83.5 103 GLN A O 1
ATOM 789 N N . HIS A 1 104 ? -16.781 2.617 11.484 1 86.5 104 HIS A N 1
ATOM 790 C CA . HIS A 1 104 ? -15.367 2.869 11.781 1 86.5 104 HIS A CA 1
ATOM 791 C C . HIS A 1 104 ? -15.156 3.131 13.266 1 86.5 104 HIS A C 1
ATOM 793 O O . HIS A 1 104 ? -14.078 3.562 13.68 1 86.5 104 HIS A O 1
ATOM 799 N N . ASN A 1 105 ? -16.141 2.938 14.055 1 91.19 105 ASN A N 1
ATOM 800 C CA . ASN A 1 105 ? -16.109 3.076 15.508 1 91.19 105 ASN A CA 1
ATOM 801 C C . ASN A 1 105 ? -15.703 4.488 15.93 1 91.19 105 ASN A C 1
ATOM 803 O O . ASN A 1 105 ? -14.891 4.668 16.828 1 91.19 105 ASN A O 1
ATOM 807 N N . ILE A 1 106 ? -16.203 5.457 15.219 1 93.12 106 ILE A N 1
ATOM 808 C CA . ILE A 1 106 ? -15.961 6.863 15.523 1 93.12 106 ILE A CA 1
ATOM 809 C C . ILE A 1 106 ? -17.219 7.488 16.125 1 93.12 106 ILE A C 1
ATOM 811 O O . ILE A 1 106 ? -18.266 7.547 15.469 1 93.12 106 ILE A O 1
ATOM 815 N N . PRO A 1 107 ? -17.172 7.926 17.328 1 96.12 107 PRO A N 1
ATOM 816 C CA . PRO A 1 107 ? -18.344 8.57 17.922 1 96.12 107 PRO A CA 1
ATOM 817 C C . PRO A 1 107 ? -18.516 10.016 17.469 1 96.12 107 PRO A C 1
ATOM 819 O O . PRO A 1 107 ? -17.531 10.711 17.203 1 96.12 107 PRO A O 1
ATOM 822 N N . GLY A 1 108 ? -19.766 10.398 17.344 1 94.31 108 GLY A N 1
ATOM 823 C CA . GLY A 1 108 ? -20.141 11.781 17.094 1 94.31 108 GLY A CA 1
ATOM 824 C C . GLY A 1 108 ? -21.078 12.359 18.125 1 94.31 108 GLY A C 1
ATOM 825 O O . GLY A 1 108 ? -21.781 11.617 18.812 1 94.31 108 GLY A O 1
ATOM 826 N N . ILE A 1 109 ? -21 13.609 18.281 1 94.75 109 ILE A N 1
ATOM 827 C CA . ILE A 1 109 ? -21.906 14.305 19.172 1 94.75 109 ILE A CA 1
ATOM 828 C C . ILE A 1 109 ? -22.422 15.586 18.516 1 94.75 109 ILE A C 1
ATOM 830 O O . ILE A 1 109 ? -21.641 16.359 17.953 1 94.75 109 ILE A O 1
ATOM 834 N N . SER A 1 110 ? -23.734 15.727 18.484 1 93.44 110 SER A N 1
ATOM 835 C CA . SER A 1 110 ? -24.359 16.906 17.891 1 93.44 110 SER A CA 1
ATOM 836 C C . SER A 1 110 ? -25.047 17.75 18.953 1 93.44 110 SER A C 1
ATOM 838 O O . SER A 1 110 ? -25.109 17.359 20.125 1 93.44 110 SER A O 1
ATOM 840 N N . GLY A 1 111 ? -25.406 18.984 18.469 1 93 111 GLY A N 1
ATOM 841 C CA . GLY A 1 111 ? -26.109 19.875 19.375 1 93 111 GLY A CA 1
ATOM 842 C C . GLY A 1 111 ? -25.188 20.719 20.234 1 93 111 GLY A C 1
ATOM 843 O O . GLY A 1 111 ? -25.594 21.25 21.266 1 93 111 GLY A O 1
ATOM 844 N N . ILE A 1 112 ? -24.016 20.688 19.891 1 93.94 112 ILE A N 1
ATOM 845 C CA . ILE A 1 112 ? -23.016 21.438 20.656 1 93.94 112 ILE A CA 1
ATOM 846 C C . ILE A 1 112 ? -22.859 22.828 20.062 1 93.94 112 ILE A C 1
ATOM 848 O O . ILE A 1 112 ? -22.859 23 18.828 1 93.94 112 ILE A O 1
ATOM 852 N N . ASP A 1 113 ? -22.781 23.812 20.891 1 92.19 113 ASP A N 1
ATOM 853 C CA . ASP A 1 113 ? -22.391 25.156 20.422 1 92.19 113 ASP A CA 1
ATOM 854 C C . ASP A 1 113 ? -20.922 25.188 20.016 1 92.19 113 ASP A C 1
ATOM 856 O O . ASP A 1 113 ? -20.078 25.641 20.766 1 92.19 113 ASP A O 1
ATOM 860 N N . THR A 1 114 ? -20.672 24.781 18.797 1 92.06 114 THR A N 1
ATOM 861 C CA . THR A 1 114 ? -19.312 24.609 18.328 1 92.06 114 THR A CA 1
ATOM 862 C C . THR A 1 114 ? -18.609 25.953 18.203 1 92.06 114 THR A C 1
ATOM 864 O O . THR A 1 114 ? -17.375 26.031 18.344 1 92.06 114 THR A O 1
ATOM 867 N N . ARG A 1 115 ? -19.328 27.062 18 1 89.31 115 ARG A N 1
ATOM 868 C CA . ARG A 1 115 ? -18.703 28.375 17.953 1 89.31 115 ARG A CA 1
ATOM 869 C C . ARG A 1 115 ? -18.062 28.734 19.297 1 89.31 115 ARG A C 1
ATOM 871 O O . ARG A 1 115 ? -16.922 29.203 19.344 1 89.31 115 ARG A O 1
ATOM 878 N N . HIS A 1 116 ? -18.875 28.516 20.281 1 92.25 116 HIS A N 1
ATOM 879 C CA . HIS A 1 116 ? -18.359 28.75 21.625 1 92.25 116 HIS A CA 1
ATOM 880 C C . HIS A 1 116 ? -17.141 27.875 21.906 1 92.25 116 HIS A C 1
ATOM 882 O O . HIS A 1 116 ? -16.141 28.344 22.453 1 92.25 116 HIS A O 1
ATOM 888 N N . LEU A 1 117 ? -17.25 26.625 21.641 1 93.06 117 LEU A N 1
ATOM 889 C CA . LEU A 1 117 ? -16.172 25.672 21.891 1 93.06 117 LEU A CA 1
ATOM 890 C C . LEU A 1 117 ? -14.914 26.047 21.125 1 93.06 117 LEU A C 1
ATOM 892 O O . LEU A 1 117 ? -13.805 26 21.672 1 93.06 117 LEU A O 1
ATOM 896 N N . ILE A 1 118 ? -15.047 26.391 19.922 1 90.31 118 ILE A N 1
ATOM 897 C CA . ILE A 1 118 ? -13.914 26.766 19.078 1 90.31 118 ILE A CA 1
ATOM 898 C C . ILE A 1 118 ? -13.234 28 19.656 1 90.31 118 ILE A C 1
ATOM 900 O O . ILE A 1 118 ? -12 28.062 19.703 1 90.31 118 ILE A O 1
ATOM 904 N N . ARG A 1 119 ? -14.039 28.984 20.062 1 89.81 119 ARG A N 1
ATOM 905 C CA . ARG A 1 119 ? -13.484 30.172 20.703 1 89.81 119 ARG A CA 1
ATOM 906 C C . ARG A 1 119 ? -12.664 29.797 21.938 1 89.81 119 ARG A C 1
ATOM 908 O O . ARG A 1 119 ? -11.594 30.359 22.156 1 89.81 119 ARG A O 1
ATOM 915 N N . LYS A 1 120 ? -13.18 28.953 22.656 1 91.56 120 LYS A N 1
ATOM 916 C CA . LYS A 1 120 ? -12.469 28.484 23.844 1 91.56 120 LYS A CA 1
ATOM 917 C C . LYS A 1 120 ? -11.141 27.812 23.469 1 91.56 120 LYS A C 1
ATOM 919 O O . LYS A 1 120 ? -10.109 28.109 24.078 1 91.56 120 LYS A O 1
ATOM 924 N N . LEU A 1 121 ? -11.195 26.922 22.531 1 90 121 LEU A N 1
ATOM 925 C CA . LEU A 1 121 ? -10.016 26.188 22.109 1 90 121 LEU A CA 1
ATOM 926 C C . LEU A 1 121 ? -8.938 27.141 21.578 1 90 121 LEU A C 1
ATOM 928 O O . LEU A 1 121 ? -7.746 26.891 21.75 1 90 121 LEU A O 1
ATOM 932 N N . ARG A 1 122 ? -9.359 28.203 21 1 86.38 122 ARG A N 1
ATOM 933 C CA . ARG A 1 122 ? -8.43 29.156 20.375 1 86.38 122 ARG A CA 1
ATOM 934 C C . ARG A 1 122 ? -7.719 29.984 21.438 1 86.38 122 ARG A C 1
ATOM 936 O O . ARG A 1 122 ? -6.707 30.625 21.156 1 86.38 122 ARG A O 1
ATOM 943 N N . GLN A 1 123 ? -8.234 29.969 22.625 1 86.94 123 GLN A N 1
ATOM 944 C CA . GLN A 1 123 ? -7.668 30.781 23.703 1 86.94 123 GLN A CA 1
ATOM 945 C C . GLN A 1 123 ? -6.699 29.953 24.562 1 86.94 123 GLN A C 1
ATOM 947 O O . GLN A 1 123 ? -6.059 30.5 25.469 1 86.94 123 GLN A O 1
ATOM 952 N N . LEU A 1 124 ? -6.555 28.781 24.172 1 84.94 124 LEU A N 1
ATOM 953 C CA . LEU A 1 124 ? -5.711 27.906 24.969 1 84.94 124 LEU A CA 1
ATOM 954 C C . LEU A 1 124 ? -4.242 28.094 24.625 1 84.94 124 LEU A C 1
ATOM 956 O O . LEU A 1 124 ? -3.914 28.516 23.516 1 84.94 124 LEU A O 1
ATOM 960 N N . ASP A 1 125 ? -3.383 27.75 25.562 1 81.69 125 ASP A N 1
ATOM 961 C CA . ASP A 1 125 ? -1.94 27.859 25.359 1 81.69 125 ASP A CA 1
ATOM 962 C C . ASP A 1 125 ? -1.343 26.516 24.953 1 81.69 125 ASP A C 1
ATOM 964 O O . ASP A 1 125 ? -0.12 26.359 24.906 1 81.69 125 ASP A O 1
ATOM 968 N N . GLY A 1 126 ? -2.154 25.547 24.703 1 80.81 126 GLY A N 1
ATOM 969 C CA . GLY A 1 126 ? -1.675 24.219 24.344 1 80.81 126 GLY A CA 1
ATOM 970 C C . GLY A 1 126 ? -2.791 23.266 23.984 1 80.81 126 GLY A C 1
ATOM 971 O O . GLY A 1 126 ? -3.961 23.656 23.938 1 80.81 126 GLY A O 1
ATOM 972 N N . PRO A 1 127 ? -2.314 22.109 23.719 1 85.5 127 PRO A N 1
ATOM 973 C CA . PRO A 1 127 ? -3.312 21.125 23.328 1 85.5 127 PRO A CA 1
ATOM 974 C C . PRO A 1 127 ? -4.297 20.781 24.438 1 85.5 127 PRO A C 1
ATOM 976 O O . PRO A 1 127 ? -3.938 20.844 25.625 1 85.5 127 PRO A O 1
ATOM 979 N N . MET A 1 128 ? -5.523 20.516 24.125 1 91.88 128 MET A N 1
ATOM 980 C CA . MET A 1 128 ? -6.598 20.141 25.031 1 91.88 128 MET A CA 1
ATOM 981 C C . MET A 1 128 ? -7.062 18.703 24.781 1 91.88 128 MET A C 1
ATOM 983 O O . MET A 1 128 ? -7.367 18.344 23.641 1 91.88 128 MET A O 1
ATOM 987 N N . LYS A 1 129 ? -7.07 17.922 25.891 1 94.62 129 LYS A N 1
ATOM 988 C CA . LYS A 1 129 ? -7.609 16.562 25.781 1 94.62 129 LYS A CA 1
ATOM 989 C C . LYS A 1 129 ? -9.109 16.547 26.062 1 94.62 129 LYS A C 1
ATOM 991 O O . LYS A 1 129 ? -9.602 17.297 26.906 1 94.62 129 LYS A O 1
ATOM 996 N N . GLY A 1 130 ? -9.75 15.688 25.297 1 97.56 130 GLY A N 1
ATOM 997 C CA . GLY A 1 130 ? -11.18 15.5 25.516 1 97.56 130 GLY A CA 1
ATOM 998 C C . GLY A 1 130 ? -11.641 14.07 25.312 1 97.56 130 GLY A C 1
ATOM 999 O O . GLY A 1 130 ? -10.867 13.227 24.859 1 97.56 130 GLY A O 1
ATOM 1000 N N . SER A 1 131 ? -12.828 13.812 25.766 1 97.81 131 SER A N 1
ATOM 1001 C CA . SER A 1 131 ? -13.453 12.508 25.609 1 97.81 131 SER A CA 1
ATOM 1002 C C . SER A 1 131 ? -14.953 12.641 25.328 1 97.81 131 SER A C 1
ATOM 1004 O O . SER A 1 131 ? -15.602 13.555 25.828 1 97.81 131 SER A O 1
ATOM 1006 N N . ILE A 1 132 ? -15.445 11.781 24.484 1 97.44 132 ILE A N 1
ATOM 1007 C CA . ILE A 1 132 ? -16.891 11.641 24.312 1 97.44 132 ILE A CA 1
ATOM 1008 C C . ILE A 1 132 ? -17.391 10.484 25.172 1 97.44 132 ILE A C 1
ATOM 1010 O O . ILE A 1 132 ? -16.984 9.336 24.984 1 97.44 132 ILE A O 1
ATOM 1014 N N . VAL A 1 133 ? -18.328 10.766 26.062 1 97.38 133 VAL A N 1
ATOM 1015 C CA . VAL A 1 133 ? -18.734 9.773 27.047 1 97.38 133 VAL A CA 1
ATOM 1016 C C . VAL A 1 133 ? -20.25 9.781 27.188 1 97.38 133 VAL A C 1
ATOM 1018 O O . VAL A 1 133 ? -20.922 10.719 26.75 1 97.38 133 VAL A O 1
ATOM 1021 N N . ASP A 1 134 ? -20.734 8.734 27.844 1 95.94 134 ASP A N 1
ATOM 1022 C CA . ASP A 1 134 ? -22.172 8.617 28.078 1 95.94 134 ASP A CA 1
ATOM 1023 C C . ASP A 1 134 ? -22.609 9.477 29.266 1 95.94 134 ASP A C 1
ATOM 1025 O O . ASP A 1 134 ? -23.734 9.984 29.297 1 95.94 134 ASP A O 1
ATOM 1029 N N . VAL A 1 135 ? -21.688 9.477 30.203 1 94.94 135 VAL A N 1
ATOM 1030 C CA . VAL A 1 135 ? -22 10.211 31.422 1 94.94 135 VAL A CA 1
ATOM 1031 C C . VAL A 1 135 ? -20.812 11.086 31.812 1 94.94 135 VAL A C 1
ATOM 1033 O O . VAL A 1 135 ? -19.656 10.633 31.797 1 94.94 135 VAL A O 1
ATOM 1036 N N . ALA A 1 136 ? -21.188 12.359 32.094 1 96.06 136 ALA A N 1
ATOM 1037 C CA . ALA A 1 136 ? -20.141 13.297 32.531 1 96.06 136 ALA A CA 1
ATOM 1038 C C . ALA A 1 136 ? -20.016 13.305 34.062 1 96.06 136 ALA A C 1
ATOM 1040 O O . ALA A 1 136 ? -20.328 14.305 34.719 1 96.06 136 ALA A O 1
ATOM 1041 N N . ASP A 1 137 ? -19.422 12.258 34.625 1 96 137 ASP A N 1
ATOM 1042 C CA . ASP A 1 137 ? -19.25 12.172 36.094 1 96 137 ASP A CA 1
ATOM 1043 C C . ASP A 1 137 ? -17.766 12.219 36.469 1 96 137 ASP A C 1
ATOM 1045 O O . ASP A 1 137 ? -16.906 12.398 35.594 1 96 137 ASP A O 1
ATOM 1049 N N . ALA A 1 138 ? -17.547 12.148 37.75 1 96.12 138 ALA A N 1
ATOM 1050 C CA . ALA A 1 138 ? -16.188 12.258 38.281 1 96.12 138 ALA A CA 1
ATOM 1051 C C . ALA A 1 138 ? -15.297 11.141 37.719 1 96.12 138 ALA A C 1
ATOM 1053 O O . ALA A 1 138 ? -14.117 11.359 37.469 1 96.12 138 ALA A O 1
ATOM 1054 N N . HIS A 1 139 ? -15.891 10.062 37.562 1 96.38 139 HIS A N 1
ATOM 1055 C CA . HIS A 1 139 ? -15.133 8.922 37.062 1 96.38 139 HIS A CA 1
ATOM 1056 C C . HIS A 1 139 ? -14.664 9.172 35.625 1 96.38 139 HIS A C 1
ATOM 1058 O O . HIS A 1 139 ? -13.523 8.844 35.281 1 96.38 139 HIS A O 1
ATOM 1064 N N . ALA A 1 140 ? -15.508 9.688 34.812 1 96.38 140 ALA A N 1
ATOM 1065 C CA . ALA A 1 140 ? -15.172 10.008 33.438 1 96.38 140 ALA A CA 1
ATOM 1066 C C . ALA A 1 140 ? -14.023 11.008 33.344 1 96.38 140 ALA A C 1
ATOM 1068 O O . ALA A 1 140 ? -13.094 10.852 32.562 1 96.38 140 ALA A O 1
ATOM 1069 N N . PHE A 1 141 ? -14.117 12.023 34.188 1 97.06 141 PHE A N 1
ATOM 1070 C CA . PHE A 1 141 ? -13.07 13.039 34.188 1 97.06 141 PHE A CA 1
ATOM 1071 C C . PHE A 1 141 ? -11.758 12.453 34.719 1 97.06 141 PHE A C 1
ATOM 1073 O O . PHE A 1 141 ? -10.688 12.789 34.188 1 97.06 141 PHE A O 1
ATOM 1080 N N . ASP A 1 142 ? -11.828 11.562 35.688 1 96.62 142 ASP A N 1
ATOM 1081 C CA . ASP A 1 142 ? -10.633 10.898 36.219 1 96.62 142 ASP A CA 1
ATOM 1082 C C . ASP A 1 142 ? -9.961 10.062 35.125 1 96.62 142 ASP A C 1
ATOM 1084 O O . ASP A 1 142 ? -8.734 10.07 35 1 96.62 142 ASP A O 1
ATOM 1088 N N . GLN A 1 143 ? -10.758 9.398 34.438 1 95.88 143 GLN A N 1
ATOM 1089 C CA . GLN A 1 143 ? -10.242 8.578 33.375 1 95.88 143 GLN A CA 1
ATOM 1090 C C . GLN A 1 143 ? -9.578 9.438 32.281 1 95.88 143 GLN A C 1
ATOM 1092 O O . GLN A 1 143 ? -8.508 9.094 31.781 1 95.88 143 GLN A O 1
ATOM 1097 N N . LEU A 1 144 ? -10.25 10.516 31.906 1 96.88 144 LEU A N 1
ATOM 1098 C CA . LEU A 1 144 ? -9.695 11.43 30.922 1 96.88 144 LEU A CA 1
ATOM 1099 C C . LEU A 1 144 ? -8.359 11.992 31.375 1 96.88 144 LEU A C 1
ATOM 1101 O O . LEU A 1 144 ? -7.391 12.008 30.609 1 96.88 144 LEU A O 1
ATOM 1105 N N . ASN A 1 145 ? -8.336 12.398 32.625 1 95.31 145 ASN A N 1
ATOM 1106 C CA . ASN A 1 145 ? -7.117 12.992 33.156 1 95.31 145 ASN A CA 1
ATOM 1107 C C . ASN A 1 145 ? -5.984 11.969 33.25 1 95.31 145 ASN A C 1
ATOM 1109 O O . ASN A 1 145 ? -4.816 12.32 33.094 1 95.31 145 ASN A O 1
ATOM 1113 N N . ALA A 1 146 ? -6.34 10.711 33.406 1 94.44 146 ALA A N 1
ATOM 1114 C CA . ALA A 1 146 ? -5.352 9.641 33.531 1 94.44 146 ALA A CA 1
ATOM 1115 C C . ALA A 1 146 ? -4.891 9.18 32.125 1 94.44 146 ALA A C 1
ATOM 1117 O O . ALA A 1 146 ? -3.85 8.523 32 1 94.44 146 ALA A O 1
ATOM 1118 N N . THR A 1 147 ? -5.629 9.531 31.156 1 93.62 147 THR A N 1
ATOM 1119 C CA . THR A 1 147 ? -5.305 9.094 29.797 1 93.62 147 THR A CA 1
ATOM 1120 C C . THR A 1 147 ? -4.055 9.805 29.281 1 93.62 147 THR A C 1
ATOM 1122 O O . THR A 1 147 ? -3.957 11.031 29.359 1 93.62 147 THR A O 1
ATOM 1125 N N . VAL A 1 148 ? -3.074 9.055 28.891 1 91.88 148 VAL A N 1
ATOM 1126 C CA . VAL A 1 148 ? -1.885 9.594 28.234 1 91.88 148 VAL A CA 1
ATOM 1127 C C . VAL A 1 148 ? -1.991 9.414 26.719 1 91.88 148 VAL A C 1
ATOM 1129 O O . VAL A 1 148 ? -2.137 8.289 26.234 1 91.88 148 VAL A O 1
ATOM 1132 N N . LEU A 1 149 ? -2.033 10.484 26.031 1 90.69 149 LEU A N 1
ATOM 1133 C CA . LEU A 1 149 ? -2.078 10.414 24.578 1 90.69 149 LEU A CA 1
ATOM 1134 C C . LEU A 1 149 ? -0.729 9.992 24 1 90.69 149 LEU A C 1
ATOM 1136 O O . LEU A 1 149 ? 0.319 10.414 24.5 1 90.69 149 LEU A O 1
ATOM 1140 N N . THR A 1 150 ? -0.745 9.219 22.984 1 89.19 150 THR A N 1
ATOM 1141 C CA . THR A 1 150 ? 0.47 8.68 22.375 1 89.19 150 THR A CA 1
ATOM 1142 C C . THR A 1 150 ? 1.221 9.766 21.609 1 89.19 150 THR A C 1
ATOM 1144 O O . THR A 1 150 ? 0.614 10.727 21.141 1 89.19 150 THR A O 1
ATOM 1147 N N . ASN A 1 151 ? 2.521 9.625 21.609 1 89.56 151 ASN A N 1
ATOM 1148 C CA . 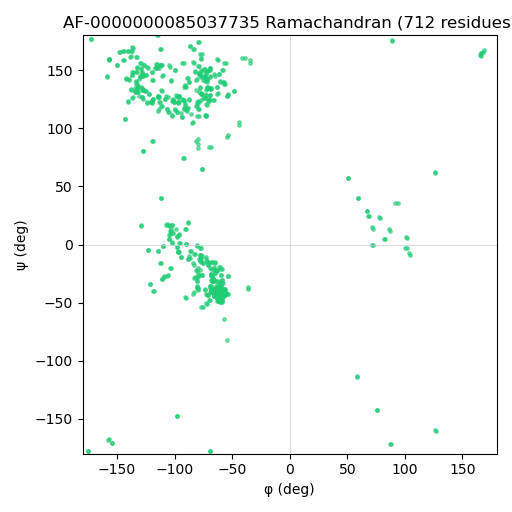ASN A 1 151 ? 3.355 10.453 20.734 1 89.56 151 ASN A CA 1
ATOM 1149 C C . ASN A 1 151 ? 3.865 9.664 19.531 1 89.56 151 ASN A C 1
ATOM 1151 O O . ASN A 1 151 ? 4.805 10.086 18.859 1 89.56 151 ASN A O 1
ATOM 1155 N N . ARG A 1 152 ? 3.277 8.523 19.234 1 91.81 152 ARG A N 1
ATOM 1156 C CA . ARG A 1 152 ? 3.693 7.648 18.141 1 91.81 152 ARG A CA 1
ATOM 1157 C C . ARG A 1 152 ? 2.648 7.621 17.031 1 91.81 152 ARG A C 1
ATOM 1159 O O . ARG A 1 152 ? 2.301 6.555 16.531 1 91.81 152 ARG A O 1
ATOM 1166 N N . GLN A 1 153 ? 2.113 8.797 16.781 1 93.81 153 GLN A N 1
ATOM 1167 C CA . GLN A 1 153 ? 1.013 8.883 15.82 1 93.81 153 GLN A CA 1
ATOM 1168 C C . GLN A 1 153 ? 1.442 8.406 14.438 1 93.81 153 GLN A C 1
ATOM 1170 O O . GLN A 1 153 ? 0.727 7.637 13.789 1 93.81 153 GLN A O 1
ATOM 1175 N N . VAL A 1 154 ? 2.65 8.797 13.992 1 94.81 154 VAL A N 1
ATOM 1176 C CA . VAL A 1 154 ? 3.123 8.43 12.656 1 94.81 154 VAL A CA 1
ATOM 1177 C C . VAL A 1 154 ? 3.271 6.91 12.562 1 94.81 154 VAL A C 1
ATOM 1179 O O . VAL A 1 154 ? 2.842 6.301 11.578 1 94.81 154 VAL A O 1
ATOM 1182 N N . ASP A 1 155 ? 3.816 6.281 13.586 1 92.5 155 ASP A N 1
ATOM 1183 C CA . ASP A 1 155 ? 3.984 4.832 13.625 1 92.5 155 ASP A CA 1
ATOM 1184 C C . ASP A 1 155 ? 2.643 4.121 13.477 1 92.5 155 ASP A C 1
ATOM 1186 O O . ASP A 1 155 ? 2.57 3.035 12.891 1 92.5 155 ASP A O 1
ATOM 1190 N N . GLN A 1 156 ? 1.668 4.734 13.984 1 91.25 156 GLN A N 1
ATOM 1191 C CA . GLN A 1 156 ? 0.356 4.098 14.031 1 91.25 156 GLN A CA 1
ATOM 1192 C C . GLN A 1 156 ? -0.361 4.211 12.688 1 91.25 156 GLN A C 1
ATOM 1194 O O . GLN A 1 156 ? -1.156 3.34 12.328 1 91.25 156 GLN A O 1
ATOM 1199 N N . VAL A 1 157 ? -0.059 5.25 11.914 1 92.25 157 VAL A N 1
ATOM 1200 C CA . VAL A 1 157 ? -0.872 5.461 10.727 1 92.25 157 VAL A CA 1
ATOM 1201 C C . VAL A 1 157 ? -0.052 5.141 9.477 1 92.25 157 VAL A C 1
ATOM 1203 O O . VAL A 1 157 ? -0.609 4.793 8.43 1 92.25 157 VAL A O 1
ATOM 1206 N N . ALA A 1 158 ? 1.242 5.277 9.508 1 93.38 158 ALA A N 1
ATOM 1207 C CA . ALA A 1 158 ? 2.105 5.043 8.352 1 93.38 158 ALA A CA 1
ATOM 1208 C C . ALA A 1 158 ? 2.145 3.562 7.988 1 93.38 158 ALA A C 1
ATOM 1210 O O . ALA A 1 158 ? 1.871 2.701 8.828 1 93.38 158 ALA A O 1
ATOM 1211 N N . THR A 1 159 ? 2.379 3.264 6.695 1 92.19 159 THR A N 1
ATOM 1212 C CA . THR A 1 159 ? 2.506 1.875 6.266 1 92.19 159 THR A CA 1
ATOM 1213 C C . THR A 1 159 ? 3.709 1.211 6.93 1 92.19 159 THR A C 1
ATOM 1215 O O . THR A 1 159 ? 4.781 1.811 7.027 1 92.19 159 THR A O 1
ATOM 1218 N N . PRO A 1 160 ? 3.543 0.047 7.398 1 90.81 160 PRO A N 1
ATOM 1219 C CA . PRO A 1 160 ? 4.668 -0.655 8.023 1 90.81 160 PRO A CA 1
ATOM 1220 C C . PRO A 1 160 ? 5.594 -1.312 7 1 90.81 160 PRO A C 1
ATOM 1222 O O . PRO A 1 160 ? 6.738 -1.639 7.316 1 90.81 160 PRO A O 1
ATOM 1225 N N . LYS A 1 161 ? 5.027 -1.567 5.762 1 89.5 161 LYS A N 1
ATOM 1226 C CA . LYS A 1 161 ? 5.797 -2.174 4.68 1 89.5 161 LYS A CA 1
ATOM 1227 C C . LYS A 1 161 ? 5.664 -1.365 3.391 1 89.5 161 LYS A C 1
ATOM 1229 O O . LYS A 1 161 ? 4.641 -0.714 3.162 1 89.5 161 LYS A O 1
ATOM 1234 N N . PRO A 1 162 ? 6.684 -1.429 2.578 1 91.56 162 PRO A N 1
ATOM 1235 C CA . PRO A 1 162 ? 6.559 -0.755 1.283 1 91.56 162 PRO A CA 1
ATOM 1236 C C . PRO A 1 162 ? 5.422 -1.314 0.432 1 91.56 162 PRO A C 1
ATOM 1238 O O . PRO A 1 162 ? 5.109 -2.504 0.519 1 91.56 162 PRO A O 1
ATOM 1241 N N . TYR A 1 163 ? 4.797 -0.42 -0.354 1 90.94 163 TYR A N 1
ATOM 1242 C CA . TYR A 1 163 ? 3.811 -0.888 -1.32 1 90.94 163 TYR A CA 1
ATOM 1243 C C . TYR A 1 163 ? 3.859 -0.056 -2.596 1 90.94 163 TYR A C 1
ATOM 1245 O O . TYR A 1 163 ? 4.32 1.087 -2.582 1 90.94 163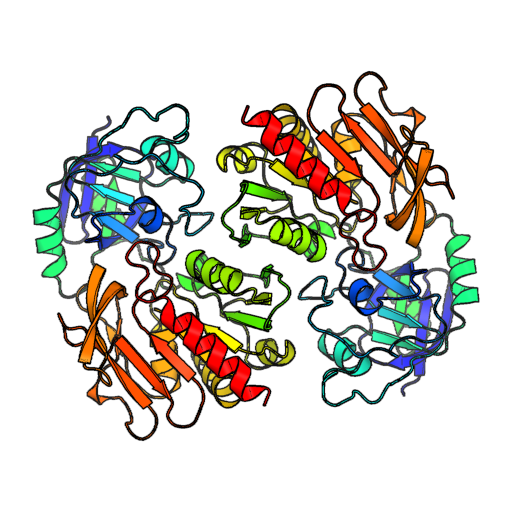 TYR A O 1
ATOM 1253 N N . PRO A 1 164 ? 3.352 -0.621 -3.65 1 88.62 164 PRO A N 1
ATOM 1254 C CA . PRO A 1 164 ? 3.453 0.05 -4.949 1 88.62 164 PRO A CA 1
ATOM 1255 C C . PRO A 1 164 ? 2.172 0.782 -5.336 1 88.62 164 PRO A C 1
ATOM 1257 O O . PRO A 1 164 ? 1.086 0.42 -4.875 1 88.62 164 PRO A O 1
ATOM 1260 N N . ASN A 1 165 ? 2.318 1.772 -6.035 1 89.56 165 ASN A N 1
ATOM 1261 C CA . ASN A 1 165 ? 1.312 2.412 -6.879 1 89.56 165 ASN A CA 1
ATOM 1262 C C . ASN A 1 165 ? 1.809 2.594 -8.305 1 89.56 165 ASN A C 1
ATOM 1264 O O . ASN A 1 165 ? 2.166 3.701 -8.711 1 89.56 165 ASN A O 1
ATOM 1268 N N . PRO A 1 166 ? 1.704 1.479 -9.047 1 86.38 166 PRO A N 1
ATOM 1269 C CA . PRO A 1 166 ? 2.439 1.424 -10.312 1 86.38 166 PRO A CA 1
ATOM 1270 C C . PRO A 1 166 ? 1.763 2.223 -11.422 1 86.38 166 PRO A C 1
ATOM 1272 O O . PRO A 1 166 ? 0.532 2.309 -11.461 1 86.38 166 PRO A O 1
ATOM 1275 N N . ASP A 1 167 ? 2.539 2.812 -12.242 1 86.69 167 ASP A N 1
ATOM 1276 C CA . ASP A 1 167 ? 2.211 3.492 -13.492 1 86.69 167 ASP A CA 1
ATOM 1277 C C . ASP A 1 167 ? 3.404 3.496 -14.445 1 86.69 167 ASP A C 1
ATOM 1279 O O . ASP A 1 167 ? 4.34 2.713 -14.281 1 86.69 167 ASP A O 1
ATOM 1283 N N . THR A 1 168 ? 3.377 4.227 -15.555 1 81.56 168 THR A N 1
ATOM 1284 C CA . THR A 1 168 ? 4.375 4.062 -16.609 1 81.56 168 THR A CA 1
ATOM 1285 C C . THR A 1 168 ? 5.297 5.277 -16.672 1 81.56 168 THR A C 1
ATOM 1287 O O . THR A 1 168 ? 6.273 5.281 -17.422 1 81.56 168 THR A O 1
ATOM 1290 N N . GLY A 1 169 ? 5.145 6.289 -15.883 1 87.75 169 GLY A N 1
ATOM 1291 C CA . GLY A 1 169 ? 5.934 7.504 -15.984 1 87.75 169 GLY A CA 1
ATOM 1292 C C . GLY A 1 169 ? 7.102 7.543 -15.016 1 87.75 169 GLY A C 1
ATOM 1293 O O . GLY A 1 169 ? 7.793 6.543 -14.836 1 87.75 169 GLY A O 1
ATOM 1294 N N . LYS A 1 170 ? 7.496 8.742 -14.5 1 93.12 170 LYS A N 1
ATOM 1295 C CA . LYS A 1 170 ? 8.625 8.969 -13.602 1 93.12 170 LYS A CA 1
ATOM 1296 C C . LYS A 1 170 ? 8.484 8.133 -12.328 1 93.12 170 LYS A C 1
ATOM 1298 O O . LYS A 1 170 ? 7.383 7.973 -11.805 1 93.12 170 LYS A O 1
ATOM 1303 N N . ASN A 1 171 ? 9.625 7.613 -11.914 1 92.81 171 ASN A N 1
ATOM 1304 C CA . ASN A 1 171 ? 9.664 6.859 -10.664 1 92.81 171 ASN A CA 1
ATOM 1305 C C . ASN A 1 171 ? 9.742 7.789 -9.453 1 92.81 171 ASN A C 1
ATOM 1307 O O . ASN A 1 171 ? 10.695 8.562 -9.32 1 92.81 171 ASN A O 1
ATOM 1311 N N . VAL A 1 172 ? 8.734 7.699 -8.602 1 96.38 172 VAL A N 1
ATOM 1312 C CA . VAL A 1 172 ? 8.695 8.555 -7.422 1 96.38 172 VAL A CA 1
ATOM 1313 C C . VAL A 1 172 ? 8.625 7.691 -6.164 1 96.38 172 VAL A C 1
ATOM 1315 O O . VAL A 1 172 ? 7.855 6.727 -6.105 1 96.38 172 VAL A O 1
ATOM 1318 N N . VAL A 1 173 ? 9.469 7.953 -5.234 1 96.88 173 VAL A N 1
ATOM 1319 C CA . VAL A 1 173 ? 9.359 7.348 -3.91 1 96.88 173 VAL A CA 1
ATOM 1320 C C . VAL A 1 173 ? 8.633 8.297 -2.961 1 96.88 173 VAL A C 1
ATOM 1322 O O . VAL A 1 173 ? 8.961 9.484 -2.891 1 96.88 173 VAL A O 1
ATOM 1325 N N . VAL A 1 174 ? 7.617 7.785 -2.322 1 98.12 174 VAL A N 1
ATOM 1326 C CA . VAL A 1 174 ? 6.902 8.555 -1.307 1 98.12 174 VAL A CA 1
ATOM 1327 C C . VAL A 1 174 ? 7.215 7.992 0.079 1 98.12 174 VAL A C 1
ATOM 1329 O O . VAL A 1 174 ? 7.09 6.785 0.309 1 98.12 174 VAL A O 1
ATOM 1332 N N . ILE A 1 175 ? 7.684 8.828 0.972 1 98.5 175 ILE A N 1
ATOM 1333 C CA . ILE A 1 175 ? 7.844 8.438 2.369 1 98.5 175 ILE A CA 1
ATOM 1334 C C . ILE A 1 175 ? 6.543 8.695 3.129 1 98.5 175 ILE A C 1
ATOM 1336 O O . ILE A 1 175 ? 6.07 9.836 3.182 1 98.5 175 ILE A O 1
ATOM 1340 N N . ASP A 1 176 ? 6.035 7.68 3.756 1 97.12 176 ASP A N 1
ATOM 1341 C CA . ASP A 1 176 ? 4.715 7.746 4.379 1 97.12 176 ASP A CA 1
ATOM 1342 C C . ASP A 1 176 ? 4.82 8.141 5.852 1 97.12 176 ASP A C 1
ATOM 1344 O O . ASP A 1 176 ? 5.18 7.316 6.695 1 97.12 176 ASP A O 1
ATOM 1348 N N . PHE A 1 177 ? 4.41 9.305 6.188 1 97 177 PHE A N 1
ATOM 1349 C CA . PHE A 1 177 ? 4.301 9.75 7.57 1 97 177 PHE A CA 1
ATOM 1350 C C . PHE A 1 177 ? 2.848 9.766 8.023 1 97 177 PHE A C 1
ATOM 1352 O O . PHE A 1 177 ? 2.553 10.117 9.172 1 97 177 PHE A O 1
ATOM 1359 N N . GLY A 1 178 ? 2.041 9.367 7.32 1 93.56 178 GLY A N 1
ATOM 1360 C CA . GLY A 1 178 ? 0.596 9.516 7.352 1 93.56 178 GLY A CA 1
ATOM 1361 C C . GLY A 1 178 ? 0.024 10.062 6.059 1 93.56 178 GLY A C 1
ATOM 1362 O O . GLY A 1 178 ? -0.59 11.133 6.043 1 93.56 178 GLY A O 1
ATOM 1363 N N . LEU A 1 179 ? 0.205 9.297 4.93 1 92.38 179 LEU A N 1
ATOM 1364 C CA . LEU A 1 179 ? 0.019 9.688 3.537 1 92.38 179 LEU A CA 1
ATOM 1365 C C . LEU A 1 179 ? -1.463 9.812 3.203 1 92.38 179 LEU A C 1
ATOM 1367 O O . LEU A 1 179 ? -2.256 8.93 3.52 1 92.38 179 LEU A O 1
ATOM 1371 N N . LYS A 1 180 ? -1.765 10.945 2.645 1 88.69 180 LYS A N 1
ATOM 1372 C CA . LYS A 1 180 ? -3.098 11.172 2.094 1 88.69 180 LYS A CA 1
ATOM 1373 C C . LYS A 1 180 ? -3.221 10.586 0.691 1 88.69 180 LYS A C 1
ATOM 1375 O O . LYS A 1 180 ? -2.281 10.664 -0.104 1 88.69 180 LYS A O 1
ATOM 1380 N N . HIS A 1 181 ? -4.445 10.148 0.37 1 88.44 181 HIS A N 1
ATOM 1381 C CA . HIS A 1 181 ? -4.699 9.594 -0.955 1 88.44 181 HIS A CA 1
ATOM 1382 C C . HIS A 1 181 ? -4.582 10.672 -2.033 1 88.44 181 HIS A C 1
ATOM 1384 O O . HIS A 1 181 ? -4.18 10.375 -3.162 1 88.44 181 HIS A O 1
ATOM 1390 N N . GLY A 1 182 ? -4.918 11.867 -1.636 1 87.75 182 GLY A N 1
ATOM 1391 C CA . GLY A 1 182 ? -4.848 12.953 -2.6 1 87.75 182 GLY A CA 1
ATOM 1392 C C . GLY A 1 182 ? -3.475 13.109 -3.225 1 87.75 182 GLY A C 1
ATOM 1393 O O . GLY A 1 182 ? -3.359 13.461 -4.402 1 87.75 182 GLY A O 1
ATOM 1394 N N . ILE A 1 183 ? -2.498 12.93 -2.416 1 92.44 183 ILE A N 1
ATOM 1395 C CA . ILE A 1 183 ? -1.131 13.023 -2.918 1 92.44 183 ILE A CA 1
ATOM 1396 C C . ILE A 1 183 ? -0.898 11.953 -3.98 1 92.44 183 ILE A C 1
ATOM 1398 O O . ILE A 1 183 ? -0.36 12.234 -5.051 1 92.44 183 ILE A O 1
ATOM 1402 N N . LEU A 1 184 ? -1.271 10.719 -3.701 1 92.38 184 LEU A N 1
ATOM 1403 C CA . LEU A 1 184 ? -1.123 9.625 -4.656 1 92.38 184 LEU A CA 1
ATOM 1404 C C . LEU A 1 184 ? -1.933 9.898 -5.922 1 92.38 184 LEU A C 1
ATOM 1406 O O . LEU A 1 184 ? -1.488 9.578 -7.027 1 92.38 184 LEU A O 1
ATOM 1410 N N . ARG A 1 185 ? -3.082 10.484 -5.758 1 88.88 185 ARG A N 1
ATOM 1411 C CA . ARG A 1 185 ? -3.908 10.828 -6.914 1 88.88 185 ARG A CA 1
ATOM 1412 C C . ARG A 1 185 ? -3.205 11.836 -7.812 1 88.88 185 ARG A C 1
ATOM 1414 O O . ARG A 1 185 ? -3.244 11.719 -9.039 1 88.88 185 ARG A O 1
ATOM 1421 N N . GLN A 1 186 ? -2.682 12.812 -7.156 1 91.31 186 GLN A N 1
ATOM 1422 C CA . GLN A 1 186 ? -1.968 13.82 -7.93 1 91.31 186 GLN A CA 1
ATOM 1423 C C . GLN A 1 186 ? -0.805 13.211 -8.703 1 91.31 186 GLN A C 1
ATOM 1425 O O . GLN A 1 186 ? -0.564 13.562 -9.859 1 91.31 186 GLN A O 1
ATOM 1430 N N . LEU A 1 187 ? -0.077 12.344 -8.086 1 92.88 187 LEU A N 1
ATOM 1431 C CA . LEU A 1 187 ? 1.038 11.68 -8.75 1 92.88 187 LEU A CA 1
ATOM 1432 C C . LEU A 1 187 ? 0.54 10.766 -9.859 1 92.88 187 LEU A C 1
ATOM 1434 O O . LEU A 1 187 ? 1.166 10.672 -10.922 1 92.88 187 LEU A O 1
ATOM 1438 N N . SER A 1 188 ? -0.554 10.07 -9.57 1 88.06 188 SER A N 1
ATOM 1439 C CA . SER A 1 188 ? -1.155 9.203 -10.578 1 88.06 188 SER A CA 1
ATOM 1440 C C . SER A 1 188 ? -1.596 10 -11.805 1 88.06 188 SER A C 1
ATOM 1442 O O . SER A 1 188 ? -1.399 9.562 -12.938 1 88.06 188 SER A O 1
ATOM 1444 N N . GLU A 1 189 ? -2.244 11.109 -11.547 1 87.5 189 GLU A N 1
ATOM 1445 C CA . GLU A 1 189 ? -2.678 11.984 -12.633 1 87.5 189 GLU A CA 1
ATOM 1446 C C . GLU A 1 189 ? -1.512 12.359 -13.539 1 87.5 189 GLU A C 1
ATOM 1448 O O . GLU A 1 189 ? -1.704 12.625 -14.727 1 87.5 189 GLU A O 1
ATOM 1453 N N . ARG A 1 190 ? -0.404 12.359 -13.023 1 92.06 190 ARG A N 1
ATOM 1454 C CA . ARG A 1 190 ? 0.797 12.719 -13.766 1 92.06 190 ARG A CA 1
ATOM 1455 C C . ARG A 1 190 ? 1.576 11.484 -14.188 1 92.06 190 ARG A C 1
ATOM 1457 O O . ARG A 1 190 ? 2.738 11.578 -14.586 1 92.06 190 ARG A O 1
ATOM 1464 N N . ARG A 1 191 ? 0.984 10.281 -14.016 1 89.25 191 ARG A N 1
ATOM 1465 C CA . ARG A 1 191 ? 1.434 8.984 -14.508 1 89.25 191 ARG A CA 1
ATOM 1466 C C . ARG A 1 191 ? 2.736 8.562 -13.828 1 89.25 191 ARG A C 1
ATOM 1468 O O . ARG A 1 191 ? 3.605 7.969 -14.469 1 89.25 191 ARG A O 1
ATOM 1475 N N . CYS A 1 192 ? 2.924 9.031 -12.609 1 92.25 192 CYS A N 1
ATOM 1476 C CA . CYS A 1 192 ? 4.121 8.641 -11.875 1 92.25 192 CYS A CA 1
ATOM 1477 C C . CYS A 1 192 ? 4.035 7.188 -11.43 1 92.25 192 CYS A C 1
ATOM 1479 O O . CYS A 1 192 ? 2.969 6.723 -11.016 1 92.25 192 CYS A O 1
ATOM 1481 N N . ASN A 1 193 ? 5.117 6.48 -11.633 1 91.06 193 ASN A N 1
ATOM 1482 C CA . ASN A 1 193 ? 5.297 5.18 -11 1 91.06 193 ASN A CA 1
ATOM 1483 C C . ASN A 1 193 ? 5.766 5.32 -9.555 1 91.06 193 ASN A C 1
ATOM 1485 O O . ASN A 1 193 ? 6.926 5.656 -9.305 1 91.06 193 ASN A O 1
ATOM 1489 N N . VAL A 1 194 ? 4.859 4.973 -8.602 1 94.12 194 VAL A N 1
ATOM 1490 C CA . VAL A 1 194 ? 5.098 5.387 -7.219 1 94.12 194 VAL A CA 1
ATOM 1491 C C . VAL A 1 194 ? 5.41 4.164 -6.363 1 94.12 194 VAL A C 1
ATOM 1493 O O . VAL A 1 194 ? 4.766 3.119 -6.5 1 94.12 194 VAL A O 1
ATOM 1496 N N . THR A 1 195 ? 6.418 4.23 -5.586 1 93.5 195 THR A N 1
ATOM 1497 C CA . THR A 1 195 ? 6.684 3.316 -4.48 1 93.5 195 THR A CA 1
ATOM 1498 C C . THR A 1 195 ? 6.574 4.039 -3.143 1 93.5 195 THR A C 1
ATOM 1500 O O . THR A 1 195 ? 7.254 5.043 -2.914 1 93.5 195 THR A O 1
ATOM 1503 N N . VAL A 1 196 ? 5.699 3.535 -2.307 1 95.75 196 VAL A N 1
ATOM 1504 C CA . VAL A 1 196 ? 5.523 4.133 -0.986 1 95.75 196 VAL A CA 1
ATOM 1505 C C . VAL A 1 196 ? 6.352 3.365 0.042 1 95.75 196 VAL A C 1
ATOM 1507 O O . VAL A 1 196 ? 6.27 2.139 0.125 1 95.75 196 VAL A O 1
ATOM 1510 N N . LEU A 1 197 ? 7.18 4.043 0.806 1 96.31 197 LEU A N 1
ATOM 1511 C CA . LEU A 1 197 ? 8.016 3.441 1.836 1 96.31 197 LEU A CA 1
ATOM 1512 C C . LEU A 1 197 ? 7.57 3.885 3.227 1 96.31 197 LEU A C 1
ATOM 1514 O O . LEU A 1 197 ? 6.98 4.953 3.381 1 96.31 197 LEU A O 1
ATOM 1518 N N . PRO A 1 198 ? 7.887 3.016 4.234 1 96.12 198 PRO A N 1
ATOM 1519 C CA . PRO A 1 198 ? 7.672 3.449 5.617 1 96.12 198 PRO A CA 1
ATOM 1520 C C . PRO A 1 198 ? 8.523 4.656 5.996 1 96.12 198 PRO A C 1
ATOM 1522 O O . PRO A 1 198 ? 9.555 4.91 5.371 1 96.12 198 PRO A O 1
ATOM 1525 N N . TRP A 1 199 ? 8.102 5.332 7 1 97.44 199 TRP A N 1
ATOM 1526 C CA . TRP A 1 199 ? 8.781 6.547 7.434 1 97.44 199 TRP A CA 1
ATOM 1527 C C . TRP A 1 199 ? 10.164 6.227 7.992 1 97.44 199 TRP A C 1
ATOM 1529 O O . TRP A 1 199 ? 11.008 7.113 8.117 1 97.44 199 TRP A O 1
ATOM 1539 N N . THR A 1 200 ? 10.422 4.961 8.281 1 97 200 THR A N 1
ATOM 1540 C CA . THR A 1 200 ? 11.688 4.539 8.875 1 97 200 THR A CA 1
ATOM 1541 C C . THR A 1 200 ? 12.703 4.191 7.793 1 97 200 THR A C 1
ATOM 1543 O O . THR A 1 200 ? 13.812 3.732 8.094 1 97 200 THR A O 1
ATOM 1546 N N . ALA A 1 201 ? 12.312 4.324 6.543 1 96.19 201 ALA A N 1
ATOM 1547 C CA . ALA A 1 201 ? 13.219 4.012 5.441 1 96.19 201 ALA A CA 1
ATOM 1548 C C . ALA A 1 201 ? 14.5 4.836 5.539 1 96.19 201 ALA A C 1
ATOM 1550 O O . ALA A 1 201 ? 14.461 6.027 5.859 1 96.19 201 ALA A O 1
ATOM 1551 N N . SER A 1 202 ? 15.609 4.246 5.297 1 96.25 202 SER A N 1
ATOM 1552 C CA . SER A 1 202 ? 16.891 4.938 5.262 1 96.25 202 SER A CA 1
ATOM 1553 C C . SER A 1 202 ? 17.141 5.586 3.902 1 96.25 202 SER A C 1
ATOM 1555 O O . SER A 1 202 ? 16.406 5.312 2.941 1 96.25 202 SER A O 1
ATOM 1557 N N . ALA A 1 203 ? 18.172 6.441 3.895 1 96.94 203 ALA A N 1
ATOM 1558 C CA . ALA A 1 203 ? 18.562 7.027 2.617 1 96.94 203 ALA A CA 1
ATOM 1559 C C . ALA A 1 203 ? 18.953 5.949 1.612 1 96.94 203 ALA A C 1
ATOM 1561 O O . ALA A 1 203 ? 18.641 6.047 0.426 1 96.94 203 ALA A O 1
ATOM 1562 N N . ARG A 1 204 ? 19.625 4.922 2.043 1 92.38 204 ARG A N 1
ATOM 1563 C CA . ARG A 1 204 ? 20.047 3.816 1.183 1 92.38 204 ARG A CA 1
ATOM 1564 C C . ARG A 1 204 ? 18.844 3.105 0.582 1 92.38 204 ARG A C 1
ATOM 1566 O O . ARG A 1 204 ? 18.828 2.77 -0.604 1 92.38 204 ARG A O 1
ATOM 1573 N N . ASP A 1 205 ? 17.812 2.869 1.435 1 91.12 205 ASP A N 1
ATOM 1574 C CA . ASP A 1 205 ? 16.578 2.248 0.954 1 91.12 205 ASP A CA 1
ATOM 1575 C C . ASP A 1 205 ? 15.977 3.039 -0.207 1 91.12 205 ASP A C 1
ATOM 1577 O O . ASP A 1 205 ? 15.531 2.457 -1.195 1 91.12 205 ASP A O 1
ATOM 1581 N N . VAL A 1 206 ? 16.016 4.348 -0.066 1 94.5 206 VAL A N 1
ATOM 1582 C CA . VAL A 1 206 ? 15.422 5.238 -1.06 1 94.5 206 VAL A CA 1
ATOM 1583 C C . VAL A 1 206 ? 16.281 5.25 -2.32 1 94.5 206 VAL A C 1
ATOM 1585 O O . VAL A 1 206 ? 15.773 5.035 -3.426 1 94.5 206 VAL A O 1
ATOM 1588 N N . LEU A 1 207 ? 17.531 5.453 -2.15 1 91.12 207 LEU A N 1
ATOM 1589 C CA . LEU A 1 207 ? 18.453 5.617 -3.275 1 91.12 207 LEU A CA 1
ATOM 1590 C C . LEU A 1 207 ? 18.578 4.32 -4.07 1 91.12 207 LEU A C 1
ATOM 1592 O O . LEU A 1 207 ? 18.734 4.352 -5.293 1 91.12 207 LEU A O 1
ATOM 1596 N N . ASN A 1 208 ? 18.422 3.176 -3.428 1 84.44 208 ASN A N 1
ATOM 1597 C CA . ASN A 1 208 ? 18.5 1.879 -4.09 1 84.44 208 ASN A CA 1
ATOM 1598 C C . ASN A 1 208 ? 17.359 1.686 -5.082 1 84.44 208 ASN A C 1
ATOM 1600 O O . ASN A 1 208 ? 17.453 0.864 -5.992 1 84.44 208 ASN A O 1
ATOM 1604 N N . LEU A 1 209 ? 16.312 2.434 -4.91 1 86.44 209 LEU A N 1
ATOM 1605 C CA . LEU A 1 209 ? 15.18 2.334 -5.828 1 86.44 209 LEU A CA 1
ATOM 1606 C C . LEU A 1 209 ? 15.391 3.227 -7.047 1 86.44 209 LEU A C 1
ATOM 1608 O O . LEU A 1 209 ? 14.57 3.236 -7.965 1 86.44 209 LEU A O 1
ATOM 1612 N N . ASP A 1 210 ? 16.438 3.996 -7.031 1 86.88 210 ASP A N 1
ATOM 1613 C CA . ASP A 1 210 ? 16.844 4.875 -8.125 1 86.88 210 ASP A CA 1
ATOM 1614 C C . ASP A 1 210 ? 15.672 5.742 -8.586 1 86.88 210 ASP A C 1
ATOM 1616 O O . ASP A 1 210 ? 15.32 5.746 -9.766 1 86.88 210 ASP A O 1
ATOM 1620 N N . PRO A 1 211 ? 15.094 6.512 -7.676 1 93.56 211 PRO A N 1
ATOM 1621 C CA . PRO A 1 211 ? 13.93 7.312 -8.055 1 93.56 211 PRO A CA 1
ATOM 1622 C C . PRO A 1 211 ? 14.312 8.586 -8.805 1 93.56 211 PRO A C 1
ATOM 1624 O O . PRO A 1 211 ? 15.438 9.07 -8.68 1 93.56 211 PRO A O 1
ATOM 1627 N N . ASP A 1 212 ? 13.352 9.055 -9.633 1 95.62 212 ASP A N 1
ATOM 1628 C CA . ASP A 1 212 ? 13.492 10.367 -10.266 1 95.62 212 ASP A CA 1
ATOM 1629 C C . ASP A 1 212 ? 13.195 11.484 -9.273 1 95.62 212 ASP A C 1
ATOM 1631 O O . ASP A 1 212 ? 13.664 12.609 -9.445 1 95.62 212 ASP A O 1
ATOM 1635 N N . GLY A 1 213 ? 12.398 11.203 -8.281 1 97.75 213 GLY A N 1
ATOM 1636 C CA . GLY A 1 213 ? 12.008 12.164 -7.258 1 97.75 213 GLY A CA 1
ATOM 1637 C C . GLY A 1 213 ? 11.562 11.508 -5.965 1 97.75 213 GLY A C 1
ATOM 1638 O O . GLY A 1 213 ? 11.219 10.32 -5.949 1 97.75 213 GLY A O 1
ATOM 1639 N N . VAL A 1 214 ? 11.602 12.258 -4.906 1 98.62 214 VAL A N 1
ATOM 1640 C CA . VAL A 1 214 ? 11.156 11.797 -3.592 1 98.62 214 VAL A CA 1
ATOM 1641 C C . VAL A 1 214 ? 10.156 12.789 -3.008 1 98.62 214 VAL A C 1
ATOM 1643 O O . VAL A 1 214 ? 10.344 14 -3.094 1 98.62 214 VAL A O 1
ATOM 1646 N N . LEU A 1 215 ? 9.102 12.281 -2.516 1 98.69 215 LEU A N 1
ATOM 1647 C CA . LEU A 1 215 ? 8.086 13.109 -1.872 1 98.69 215 LEU A CA 1
ATOM 1648 C C . LEU A 1 215 ? 7.914 12.727 -0.407 1 98.69 215 LEU A C 1
ATOM 1650 O O . LEU A 1 215 ? 7.777 11.539 -0.088 1 98.69 215 LEU A O 1
ATOM 1654 N N . LEU A 1 216 ? 8.039 13.664 0.493 1 98.62 216 LEU A N 1
ATOM 1655 C CA . LEU A 1 216 ? 7.738 13.484 1.908 1 98.62 216 LEU A CA 1
ATOM 1656 C C . LEU A 1 216 ? 6.285 13.844 2.201 1 98.62 216 LEU A C 1
ATOM 1658 O O . LEU A 1 216 ? 5.855 14.969 1.952 1 98.62 216 LEU A O 1
ATOM 1662 N N . SER A 1 217 ? 5.551 12.891 2.705 1 97.44 217 SER A N 1
ATOM 1663 C CA . SER A 1 217 ? 4.105 13.062 2.814 1 97.44 217 SER A CA 1
ATOM 1664 C C . SER A 1 217 ? 3.74 13.922 4.02 1 97.44 217 SER A C 1
ATOM 1666 O O . SER A 1 217 ? 4.609 14.289 4.812 1 97.44 217 SER A O 1
ATOM 1668 N N . THR A 1 218 ? 2.406 14.188 4.055 1 94.56 218 THR A N 1
ATOM 1669 C CA . THR A 1 218 ? 1.799 14.734 5.262 1 94.56 218 THR A CA 1
ATOM 1670 C C . THR A 1 218 ? 1.796 13.703 6.383 1 94.56 218 THR A C 1
ATOM 1672 O O . THR A 1 218 ? 2.332 12.602 6.219 1 94.56 218 THR A O 1
ATOM 1675 N N . GLY A 1 219 ? 1.228 14.086 7.488 1 93.62 219 GLY A N 1
ATOM 1676 C CA . GLY A 1 219 ? 1.117 13.156 8.602 1 93.62 219 GLY A CA 1
ATOM 1677 C C . GLY A 1 219 ? 0.736 13.836 9.906 1 93.62 219 GLY A C 1
ATOM 1678 O O . GLY A 1 219 ? 0.792 15.062 10.016 1 93.62 219 GLY A O 1
ATOM 1679 N N . PRO A 1 220 ? 0.34 13.008 10.789 1 93.81 220 PRO A N 1
ATOM 1680 C CA . PRO A 1 220 ? -0.03 13.516 12.117 1 93.81 220 PRO A CA 1
ATOM 1681 C C . PRO A 1 220 ? 1.164 13.617 13.062 1 93.81 220 PRO A C 1
ATOM 1683 O O . PRO A 1 220 ? 2.275 13.219 12.703 1 93.81 220 PRO A O 1
ATOM 1686 N N . GLY A 1 221 ? 0.943 14.234 14.195 1 91.25 221 GLY A N 1
ATOM 1687 C CA . GLY A 1 221 ? 1.899 14.148 15.281 1 91.25 221 GLY A CA 1
ATOM 1688 C C . GLY A 1 221 ? 2.986 15.203 15.211 1 91.25 221 GLY A C 1
ATOM 1689 O O . GLY A 1 221 ? 2.914 16.125 14.391 1 91.25 221 GLY A O 1
ATOM 1690 N N . SER A 1 222 ? 3.973 15.031 16.094 1 93.25 222 SER A N 1
ATOM 1691 C CA . SER A 1 222 ? 5.066 15.984 16.25 1 93.25 222 SER A CA 1
ATOM 1692 C C . SER A 1 222 ? 6.262 15.602 15.391 1 93.25 222 SER A C 1
ATOM 1694 O O . SER A 1 222 ? 6.789 14.492 15.516 1 93.25 222 SER A O 1
ATOM 1696 N N . PRO A 1 223 ? 6.695 16.516 14.562 1 96.25 223 PRO A N 1
ATOM 1697 C CA . PRO A 1 223 ? 7.93 16.25 13.82 1 96.25 223 PRO A CA 1
ATOM 1698 C C . PRO A 1 223 ? 9.125 16 14.734 1 96.25 223 PRO A C 1
ATOM 1700 O O . PRO A 1 223 ? 10.117 15.398 14.32 1 96.25 223 PRO A O 1
ATOM 1703 N N . LEU A 1 224 ? 9.023 16.453 15.953 1 95.06 224 LEU A N 1
ATOM 1704 C CA . LEU A 1 224 ? 10.148 16.391 16.891 1 95.06 224 LEU A CA 1
ATOM 1705 C C . LEU A 1 224 ? 10.305 14.992 17.469 1 95.06 224 LEU A C 1
ATOM 1707 O O . LEU A 1 224 ? 11.336 14.672 18.062 1 95.06 224 LEU A O 1
ATOM 1711 N N . ASP A 1 225 ? 9.359 14.164 17.203 1 94.38 225 ASP A N 1
ATOM 1712 C CA . ASP A 1 225 ? 9.352 12.844 17.812 1 94.38 225 ASP A CA 1
ATOM 1713 C C . ASP A 1 225 ? 9.828 11.781 16.812 1 94.38 225 ASP A C 1
ATOM 1715 O O . ASP A 1 225 ? 9.828 10.586 17.125 1 94.38 225 ASP A O 1
ATOM 1719 N N . LEU A 1 226 ? 10.203 12.094 15.625 1 95 226 LEU A N 1
ATOM 1720 C CA . LEU A 1 226 ? 10.492 11.102 14.602 1 95 226 LEU A CA 1
ATOM 1721 C C . LEU A 1 226 ? 11.984 10.773 14.555 1 95 226 LEU A C 1
ATOM 1723 O O . LEU A 1 226 ? 12.391 9.781 13.945 1 95 226 LEU A O 1
ATOM 1727 N N . GLY A 1 227 ? 12.82 11.555 15.25 1 93.25 227 GLY A N 1
ATOM 1728 C CA . GLY A 1 227 ? 14.203 11.188 15.5 1 93.25 227 GLY A CA 1
ATOM 1729 C C . GLY A 1 227 ? 15.148 11.656 14.414 1 93.25 227 GLY A C 1
ATOM 1730 O O . GLY A 1 227 ? 14.711 12.133 13.367 1 93.25 227 GLY A O 1
ATOM 1731 N N . ASP A 1 228 ? 16.438 11.438 14.625 1 96.5 228 ASP A N 1
ATOM 1732 C CA . ASP A 1 228 ? 17.5 11.969 13.781 1 96.5 228 ASP A CA 1
ATOM 1733 C C . ASP A 1 228 ? 17.656 11.141 12.508 1 96.5 228 ASP A C 1
ATOM 1735 O O . ASP A 1 228 ? 18.109 11.656 11.484 1 96.5 228 ASP A O 1
ATOM 1739 N N . ALA A 1 229 ? 17.281 9.898 12.562 1 97.12 229 ALA A N 1
ATOM 1740 C CA . ALA A 1 229 ? 17.422 9.039 11.391 1 97.12 229 ALA A CA 1
ATOM 1741 C C . ALA A 1 229 ? 16.609 9.57 10.211 1 97.12 229 ALA A C 1
ATOM 1743 O O . ALA A 1 229 ? 17.078 9.523 9.07 1 97.12 229 ALA A O 1
ATOM 1744 N N . VAL A 1 230 ? 15.445 10.094 10.5 1 98.19 230 VAL A N 1
ATOM 1745 C CA . VAL A 1 230 ? 14.594 10.656 9.453 1 98.19 230 VAL A CA 1
ATOM 1746 C C . VAL A 1 230 ? 15.266 11.891 8.852 1 98.19 230 VAL A C 1
ATOM 1748 O O . VAL A 1 230 ? 15.281 12.062 7.633 1 98.19 230 VAL A O 1
ATOM 1751 N N . LEU A 1 231 ? 15.828 12.711 9.734 1 98.5 231 LEU A N 1
ATOM 1752 C CA . LEU A 1 231 ? 16.484 13.93 9.281 1 98.5 231 LEU A CA 1
ATOM 1753 C C . LEU A 1 231 ? 17.703 13.609 8.43 1 98.5 231 LEU A C 1
ATOM 1755 O O . LEU A 1 231 ? 17.953 14.273 7.422 1 98.5 231 LEU A O 1
ATOM 1759 N N . GLU A 1 232 ? 18.422 12.625 8.828 1 98.25 232 GLU A N 1
ATOM 1760 C CA . GLU A 1 232 ? 19.578 12.203 8.055 1 98.25 232 GLU A CA 1
ATOM 1761 C C . GLU A 1 232 ? 19.172 11.688 6.68 1 98.25 232 GLU A C 1
ATOM 1763 O O . GLU A 1 232 ? 19.844 11.969 5.684 1 98.25 232 GLU A O 1
ATOM 1768 N N . MET A 1 233 ? 18.141 10.906 6.695 1 98.5 233 MET A N 1
ATOM 1769 C CA . MET A 1 233 ? 17.625 10.414 5.418 1 98.5 233 MET A CA 1
ATOM 1770 C C . MET A 1 233 ? 17.281 11.578 4.488 1 98.5 233 MET A C 1
ATOM 1772 O O . MET A 1 233 ? 17.688 11.578 3.322 1 98.5 233 MET A O 1
ATOM 1776 N N . ILE A 1 234 ? 16.641 12.609 5 1 98.75 234 ILE A N 1
ATOM 1777 C CA . ILE A 1 234 ? 16.234 13.766 4.211 1 98.75 234 ILE A CA 1
ATOM 1778 C C . ILE A 1 234 ? 17.469 14.508 3.695 1 98.75 234 ILE A C 1
ATOM 1780 O O . ILE A 1 234 ? 17.547 14.852 2.516 1 98.75 234 ILE A O 1
ATOM 1784 N N . ARG A 1 235 ? 18.453 14.703 4.547 1 98.44 235 ARG A N 1
ATOM 1785 C CA . ARG A 1 235 ? 19.688 15.414 4.172 1 98.44 235 ARG A CA 1
ATOM 1786 C C . ARG A 1 235 ? 20.406 14.688 3.039 1 98.44 235 ARG A C 1
ATOM 1788 O O . ARG A 1 235 ? 20.875 15.32 2.094 1 98.44 235 ARG A O 1
ATOM 1795 N N . THR A 1 236 ? 20.453 13.453 3.146 1 98.31 236 THR A N 1
ATOM 1796 C CA . THR A 1 236 ? 21.188 12.664 2.158 1 98.31 236 THR A CA 1
ATOM 1797 C C . THR A 1 236 ? 20.438 12.656 0.825 1 98.31 236 THR A C 1
ATOM 1799 O O . THR A 1 236 ? 21.031 12.875 -0.229 1 98.31 236 THR A O 1
ATOM 1802 N N . VAL A 1 237 ? 19.172 12.484 0.852 1 98.19 237 VAL A N 1
ATOM 1803 C CA . VAL A 1 237 ? 18.359 12.289 -0.351 1 98.19 237 VAL A CA 1
ATOM 1804 C C . VAL A 1 237 ? 18.219 13.609 -1.099 1 98.19 237 VAL A C 1
ATOM 1806 O O . VAL A 1 237 ? 18.312 13.648 -2.328 1 98.19 237 VAL A O 1
ATOM 1809 N N . GLN A 1 238 ? 18.062 14.688 -0.317 1 98.12 238 GLN A N 1
ATOM 1810 C CA . GLN A 1 238 ? 17.828 15.977 -0.955 1 98.12 238 GLN A CA 1
ATOM 1811 C C . GLN A 1 238 ? 19.031 16.422 -1.778 1 98.12 238 GLN A C 1
ATOM 1813 O O . GLN A 1 238 ? 18.891 17.234 -2.697 1 98.12 238 GLN A O 1
ATOM 1818 N N . ALA A 1 239 ? 20.172 15.945 -1.458 1 97.06 239 ALA A N 1
ATOM 1819 C CA . ALA A 1 239 ? 21.406 16.328 -2.145 1 97.06 239 ALA A CA 1
ATOM 1820 C C . ALA A 1 239 ? 21.531 15.625 -3.49 1 97.06 239 ALA A C 1
ATOM 1822 O O . ALA A 1 239 ? 22.297 16.047 -4.355 1 97.06 239 ALA A O 1
ATOM 1823 N N . GLU A 1 240 ? 20.75 14.617 -3.707 1 94.75 240 GLU A N 1
ATOM 1824 C CA . GLU A 1 240 ? 20.969 13.766 -4.875 1 94.75 240 GLU A CA 1
ATOM 1825 C C . GLU A 1 240 ? 19.734 13.734 -5.773 1 94.75 240 GLU A C 1
ATOM 1827 O O . GLU A 1 240 ? 19.844 13.562 -6.988 1 94.75 240 GLU A O 1
ATOM 1832 N N . ILE A 1 241 ? 18.594 13.805 -5.188 1 96.56 241 ILE A N 1
ATOM 1833 C CA . ILE A 1 241 ? 17.328 13.555 -5.883 1 96.56 241 ILE A CA 1
ATOM 1834 C C . ILE A 1 241 ? 16.359 14.719 -5.633 1 96.56 241 ILE A C 1
ATOM 1836 O O . ILE A 1 241 ? 16.25 15.195 -4.504 1 96.56 241 ILE A O 1
ATOM 1840 N N . PRO A 1 242 ? 15.664 15.211 -6.723 1 98.38 242 PRO A N 1
ATOM 1841 C CA . PRO A 1 242 ? 14.617 16.203 -6.457 1 98.38 242 PRO A CA 1
ATOM 1842 C C . PRO A 1 242 ? 13.672 15.773 -5.336 1 98.38 242 PRO A C 1
ATOM 1844 O O . PRO A 1 242 ? 13.227 14.625 -5.301 1 98.38 242 PRO A O 1
ATOM 1847 N N . LEU A 1 243 ? 13.438 16.703 -4.402 1 98.75 243 LEU A N 1
ATOM 1848 C CA . LEU A 1 243 ? 12.672 16.375 -3.205 1 98.75 243 LEU A CA 1
ATOM 1849 C C . LEU A 1 243 ? 11.539 17.375 -2.996 1 98.75 243 LEU A C 1
ATOM 1851 O O . LEU A 1 243 ? 11.758 18.594 -3.078 1 98.75 243 LEU A O 1
ATOM 1855 N N . PHE A 1 244 ? 10.297 16.938 -2.836 1 98.69 244 PHE A N 1
ATOM 1856 C CA . PHE A 1 244 ? 9.117 17.734 -2.535 1 98.69 244 PHE A CA 1
ATOM 1857 C C . PHE A 1 244 ? 8.484 17.281 -1.221 1 98.69 244 PHE A C 1
ATOM 1859 O O . PHE A 1 244 ? 8.141 16.109 -1.055 1 98.69 244 PHE A O 1
ATOM 1866 N N . ALA A 1 245 ? 8.352 18.156 -0.292 1 98.56 245 ALA A N 1
ATOM 1867 C CA . ALA A 1 245 ? 7.844 17.812 1.032 1 98.56 245 ALA A CA 1
ATOM 1868 C C . ALA A 1 245 ? 6.566 18.594 1.345 1 98.56 245 ALA A C 1
ATOM 1870 O O . ALA A 1 245 ? 6.453 19.781 1.016 1 98.56 245 ALA A O 1
ATOM 1871 N N . ILE A 1 246 ? 5.57 17.938 2.016 1 96.94 246 ILE A N 1
ATOM 1872 C CA . ILE A 1 246 ? 4.262 18.547 2.254 1 96.94 246 ILE A CA 1
ATOM 1873 C C . ILE A 1 246 ? 3.85 18.328 3.707 1 96.94 246 ILE A C 1
ATOM 1875 O O . ILE A 1 246 ? 3.982 17.219 4.234 1 96.94 246 ILE A O 1
ATOM 1879 N N . GLY A 1 247 ? 3.238 19.297 4.391 1 95.81 247 GLY A N 1
ATOM 1880 C CA . GLY A 1 247 ? 2.713 19.172 5.738 1 95.81 247 GLY A CA 1
ATOM 1881 C C . GLY A 1 247 ? 3.768 18.766 6.754 1 95.81 247 GLY A C 1
ATOM 1882 O O . GLY A 1 247 ? 4.754 19.484 6.945 1 95.81 247 GLY A O 1
ATOM 1883 N N . LEU A 1 248 ? 3.629 17.609 7.297 1 97.19 248 LEU A N 1
ATOM 1884 C CA . LEU A 1 248 ? 4.656 17.094 8.195 1 97.19 248 LEU A CA 1
ATOM 1885 C C . LEU A 1 248 ? 6 16.984 7.484 1 97.19 248 LEU A C 1
ATOM 1887 O O . LEU A 1 248 ? 7.047 17.25 8.078 1 97.19 248 LEU A O 1
ATOM 1891 N N . GLY A 1 249 ? 6.004 16.625 6.25 1 98.12 249 GLY A N 1
ATOM 1892 C CA . GLY A 1 249 ? 7.215 16.594 5.449 1 98.12 249 GLY A CA 1
ATOM 1893 C C . GLY A 1 249 ? 7.926 17.938 5.391 1 98.12 249 GLY A C 1
ATOM 1894 O O . GLY A 1 249 ? 9.156 18 5.426 1 98.12 249 GLY A O 1
ATOM 1895 N N . HIS A 1 250 ? 7.156 19.016 5.262 1 98.31 250 HIS A N 1
ATOM 1896 C CA . HIS A 1 250 ? 7.695 20.375 5.262 1 98.31 250 HIS A CA 1
ATOM 1897 C C . HIS A 1 250 ? 8.422 20.672 6.562 1 98.31 250 HIS A C 1
ATOM 1899 O O . HIS A 1 250 ? 9.523 21.234 6.547 1 98.31 250 HIS A O 1
ATOM 1905 N N . GLU A 1 251 ? 7.781 20.312 7.641 1 98.38 251 GLU A N 1
ATOM 1906 C CA . GLU A 1 251 ? 8.375 20.547 8.953 1 98.38 251 GLU A CA 1
ATOM 1907 C C . GLU A 1 251 ? 9.672 19.75 9.117 1 98.38 251 GLU A C 1
ATOM 1909 O O . GLU A 1 251 ? 10.672 20.297 9.609 1 98.38 251 GLU A O 1
ATOM 1914 N N . LEU A 1 252 ? 9.68 18.547 8.672 1 98.69 252 LEU A N 1
ATOM 1915 C CA . LEU A 1 252 ? 10.867 17.703 8.7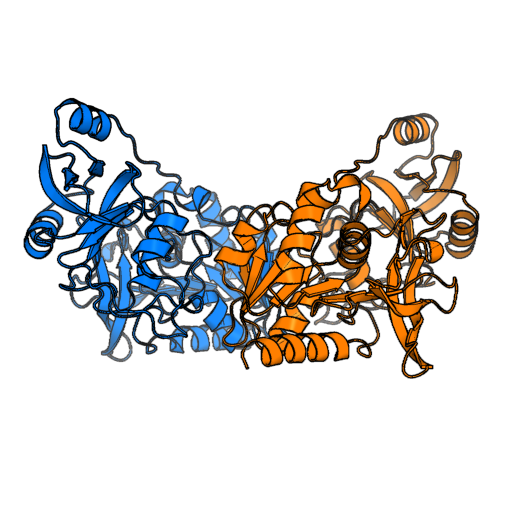58 1 98.69 252 LEU A CA 1
ATOM 1916 C C . LEU A 1 252 ? 11.969 18.219 7.836 1 98.69 252 LEU A C 1
ATOM 1918 O O . LEU A 1 252 ? 13.148 18.172 8.188 1 98.69 252 LEU A O 1
ATOM 1922 N N . PHE A 1 253 ? 11.562 18.656 6.676 1 98.75 253 PHE A N 1
ATOM 1923 C CA . PHE A 1 253 ? 12.508 19.266 5.742 1 98.75 253 PHE A CA 1
ATOM 1924 C C . PHE A 1 253 ? 13.195 20.469 6.375 1 98.75 253 PHE A C 1
ATOM 1926 O O . PHE A 1 253 ? 14.414 20.625 6.262 1 98.75 253 PHE A O 1
ATOM 1933 N N . ALA A 1 254 ? 12.43 21.297 7.035 1 98.69 254 ALA A N 1
ATOM 1934 C CA . ALA A 1 254 ? 12.977 22.453 7.723 1 98.69 254 ALA A CA 1
ATOM 1935 C C . ALA A 1 254 ? 13.969 22.047 8.805 1 98.69 254 ALA A C 1
ATOM 1937 O O . ALA A 1 254 ? 15.086 22.562 8.859 1 98.69 254 ALA A O 1
ATOM 1938 N N . LEU A 1 255 ? 13.594 21.078 9.594 1 98.5 255 LEU A N 1
ATOM 1939 C CA . LEU A 1 255 ? 14.461 20.578 10.656 1 98.5 255 LEU A CA 1
ATOM 1940 C C . LEU A 1 255 ? 15.758 20.016 10.07 1 98.5 255 LEU A C 1
ATOM 1942 O O . LEU A 1 255 ? 16.844 20.297 10.586 1 98.5 255 LEU A O 1
ATOM 1946 N N . ALA A 1 256 ? 15.594 19.25 9.039 1 98.56 256 ALA A N 1
ATOM 1947 C CA . ALA A 1 256 ? 16.75 18.594 8.422 1 98.56 256 ALA A CA 1
ATOM 1948 C C . ALA A 1 256 ? 17.766 19.609 7.926 1 98.56 256 ALA A C 1
ATOM 1950 O O . ALA A 1 256 ? 18.953 19.328 7.844 1 98.56 256 ALA A O 1
ATOM 1951 N N . ASN A 1 257 ? 17.312 20.766 7.625 1 98.44 257 ASN A N 1
ATOM 1952 C CA . ASN A 1 257 ? 18.188 21.781 7.062 1 98.44 257 ASN A CA 1
ATOM 1953 C C . ASN A 1 257 ? 18.5 22.875 8.078 1 98.44 257 ASN A C 1
ATOM 1955 O O . ASN A 1 257 ? 18.859 24 7.707 1 98.44 257 ASN A O 1
ATOM 1959 N N . GLY A 1 258 ? 18.266 22.594 9.344 1 97.56 258 GLY A N 1
ATOM 1960 C CA . GLY A 1 258 ? 18.844 23.406 10.414 1 97.56 258 GLY A CA 1
ATOM 1961 C C . GLY A 1 258 ? 17.859 24.406 11 1 97.56 258 GLY A C 1
ATOM 1962 O O . GLY A 1 258 ? 18.203 25.141 11.93 1 97.56 258 GLY A O 1
ATOM 1963 N N . ALA A 1 259 ? 16.656 24.5 10.484 1 98.19 259 ALA A N 1
ATOM 1964 C CA . ALA A 1 259 ? 15.656 25.406 11.047 1 98.19 259 ALA A CA 1
ATOM 1965 C C . ALA A 1 259 ? 15.047 24.828 12.32 1 98.19 259 ALA A C 1
ATOM 1967 O O . ALA A 1 259 ? 15.148 23.625 12.57 1 98.19 259 ALA A O 1
ATOM 1968 N N . GLU A 1 260 ? 14.484 25.672 13.086 1 97.88 260 GLU A N 1
ATOM 1969 C CA . GLU A 1 260 ? 13.805 25.281 14.312 1 97.88 260 GLU A CA 1
ATOM 1970 C C . GLU A 1 260 ? 12.289 25.312 14.141 1 97.88 260 GLU A C 1
ATOM 1972 O O . GLU A 1 260 ? 11.773 25.984 13.25 1 97.88 260 GLU A O 1
ATOM 1977 N N . LEU A 1 261 ? 11.672 24.5 14.922 1 97.44 261 LEU A N 1
ATOM 1978 C CA . LEU A 1 261 ? 10.211 24.484 14.945 1 97.44 261 LEU A CA 1
ATOM 1979 C C . LEU A 1 261 ? 9.68 24.906 16.312 1 97.44 261 LEU A C 1
ATOM 1981 O O . LEU A 1 261 ? 10.359 24.719 17.328 1 97.44 261 LEU A O 1
ATOM 1985 N N . LYS A 1 262 ? 8.539 25.453 16.344 1 94.31 262 LYS A N 1
ATOM 1986 C CA . LYS A 1 262 ? 7.809 25.734 17.578 1 94.31 262 LYS A CA 1
ATOM 1987 C C . LYS A 1 262 ? 6.371 25.219 17.484 1 94.31 262 LYS A C 1
ATOM 1989 O O . LYS A 1 262 ? 5.75 25.266 16.422 1 94.31 262 LYS A O 1
ATOM 1994 N N . MET A 1 263 ? 5.953 24.766 18.578 1 91.62 263 MET A N 1
ATOM 1995 C CA . MET A 1 263 ? 4.551 24.359 18.656 1 91.62 263 MET A CA 1
ATOM 1996 C C . MET A 1 263 ? 3.637 25.594 18.656 1 91.62 263 MET A C 1
ATOM 1998 O O . MET A 1 263 ? 3.922 26.578 19.328 1 91.62 263 MET A O 1
ATOM 2002 N N . LEU A 1 264 ? 2.588 25.469 17.844 1 88.69 264 LEU A N 1
ATOM 2003 C CA . LEU A 1 264 ? 1.576 26.531 17.875 1 88.69 264 LEU A CA 1
ATOM 2004 C C . LEU A 1 264 ? 0.623 26.328 19.047 1 88.69 264 LEU A C 1
ATOM 2006 O O . LEU A 1 264 ? 0.308 25.188 19.406 1 88.69 264 LEU A O 1
ATOM 2010 N N . PRO A 1 265 ? 0.251 27.406 19.641 1 82 265 PRO A N 1
ATOM 2011 C CA . PRO A 1 265 ? -0.692 27.266 20.75 1 82 265 PRO A CA 1
ATOM 2012 C C . PRO A 1 265 ? -1.979 26.547 20.344 1 82 265 PRO A C 1
ATOM 2014 O O . PRO A 1 265 ? -2.52 25.75 21.109 1 82 265 PRO A O 1
ATOM 2017 N N . VAL A 1 266 ? -2.41 26.875 19.172 1 80.31 266 VAL A N 1
ATOM 2018 C CA . VAL A 1 266 ? -3.596 26.234 18.625 1 80.31 266 VAL A CA 1
ATOM 2019 C C . VAL A 1 266 ? -3.312 25.766 17.188 1 80.31 266 VAL A C 1
ATOM 2021 O O . VAL A 1 266 ? -2.662 26.469 16.422 1 80.31 266 VAL A O 1
ATOM 2024 N N . GLU A 1 267 ? -3.799 24.484 16.984 1 82.25 267 GLU A N 1
ATOM 2025 C CA . GLU A 1 267 ? -3.652 24 15.609 1 82.25 267 GLU A CA 1
ATOM 2026 C C . GLU A 1 267 ? -4.621 24.719 14.664 1 82.25 267 GLU A C 1
ATOM 2028 O O . GLU A 1 267 ? -5.762 25 15.039 1 82.25 267 GLU A O 1
ATOM 2033 N N . TYR A 1 268 ? -4.211 25 13.57 1 77.81 268 TYR A N 1
ATOM 2034 C CA . TYR A 1 268 ? -5.051 25.609 12.555 1 77.81 268 TYR A CA 1
ATOM 2035 C C . TYR A 1 268 ? -5.426 24.609 11.469 1 77.81 268 TYR A C 1
ATOM 2037 O O . TYR A 1 268 ? -4.555 24.062 10.797 1 77.81 268 TYR A O 1
ATOM 2045 N N . HIS A 1 269 ? -6.652 24.312 11.391 1 81 269 HIS A N 1
ATOM 2046 C CA . HIS A 1 269 ? -7.164 23.406 10.359 1 81 269 HIS A CA 1
ATOM 2047 C C . HIS A 1 269 ? -8.297 24.062 9.57 1 81 269 HIS A C 1
ATOM 2049 O O . HIS A 1 269 ? -9.188 24.672 10.156 1 81 269 HIS A O 1
ATOM 2055 N N . GLY A 1 270 ? -8.203 23.969 8.281 1 78.75 270 GLY A N 1
ATOM 2056 C CA . GLY A 1 270 ? -9.305 24.516 7.5 1 78.75 270 GLY A CA 1
ATOM 2057 C C . GLY A 1 270 ? -8.961 24.688 6.031 1 78.75 270 GLY A C 1
ATOM 2058 O O . GLY A 1 270 ? -7.793 24.625 5.652 1 78.75 270 GLY A O 1
ATOM 2059 N N . SER A 1 271 ? -10.031 24.844 5.281 1 76.25 271 SER A N 1
ATOM 2060 C CA . SER A 1 271 ? -9.867 25.125 3.857 1 76.25 271 SER A CA 1
ATOM 2061 C C . SER A 1 271 ? -9.883 26.625 3.592 1 76.25 271 SER A C 1
ATOM 2063 O O . SER A 1 271 ? -10.234 27.422 4.477 1 76.25 271 SER A O 1
ATOM 2065 N N . GLY A 1 272 ? -9.289 27.078 2.477 1 76.19 272 GLY A N 1
ATOM 2066 C CA . GLY A 1 272 ? -9.352 28.453 2.045 1 76.19 272 GLY A CA 1
ATOM 2067 C C . GLY A 1 272 ? -8.406 29.359 2.812 1 76.19 272 GLY A C 1
ATOM 2068 O O . GLY A 1 272 ? -8.68 30.547 2.99 1 76.19 272 GLY A O 1
ATOM 2069 N N . HIS A 1 273 ? -7.426 28.844 3.359 1 83 273 HIS A N 1
ATOM 2070 C CA . HIS A 1 273 ? -6.43 29.641 4.07 1 83 273 HIS A CA 1
ATOM 2071 C C . HIS A 1 273 ? -5.598 30.484 3.104 1 83 273 HIS A C 1
ATOM 2073 O O . HIS A 1 273 ? -5.043 29.953 2.139 1 83 273 HIS A O 1
ATOM 2079 N N . PRO A 1 274 ? -5.574 31.75 3.354 1 88.94 274 PRO A N 1
ATOM 2080 C CA . PRO A 1 274 ? -4.828 32.594 2.438 1 88.94 274 PRO A CA 1
ATOM 2081 C C . PRO A 1 274 ? -3.316 32.531 2.643 1 88.94 274 PRO A C 1
ATOM 2083 O O . PRO A 1 274 ? -2.826 32.75 3.754 1 88.94 274 PRO A O 1
ATOM 2086 N N . ILE A 1 275 ? -2.604 32.219 1.635 1 92.25 275 ILE A N 1
ATOM 2087 C CA . ILE A 1 275 ? -1.154 32.062 1.623 1 92.25 275 ILE A CA 1
ATOM 2088 C C . ILE A 1 275 ? -0.547 32.938 0.53 1 92.25 275 ILE A C 1
ATOM 2090 O O . ILE A 1 275 ? -1.047 32.969 -0.597 1 92.25 275 ILE A O 1
ATOM 2094 N N . ARG A 1 276 ? 0.466 33.656 0.862 1 94.81 276 ARG A N 1
ATOM 2095 C CA . ARG A 1 276 ? 1.13 34.531 -0.114 1 94.81 276 ARG A CA 1
ATOM 2096 C C . ARG A 1 276 ? 2.375 33.844 -0.679 1 94.81 276 ARG A C 1
ATOM 2098 O O . ARG A 1 276 ? 3.221 33.344 0.075 1 94.81 276 ARG A O 1
ATOM 2105 N N . ARG A 1 277 ? 2.404 33.812 -1.951 1 94.44 277 ARG A N 1
ATOM 2106 C CA . ARG A 1 277 ? 3.643 33.469 -2.637 1 94.44 277 ARG A CA 1
ATOM 2107 C C . ARG A 1 277 ? 4.598 34.656 -2.701 1 94.44 277 ARG A C 1
ATOM 2109 O O . ARG A 1 277 ? 4.309 35.656 -3.361 1 94.44 277 ARG A O 1
ATOM 2116 N N . ILE A 1 278 ? 5.746 34.469 -2.205 1 94.5 278 ILE A N 1
ATOM 2117 C CA . ILE A 1 278 ? 6.613 35.625 -1.968 1 94.5 278 ILE A CA 1
ATOM 2118 C C . ILE A 1 278 ? 7.137 36.156 -3.299 1 94.5 278 ILE A C 1
ATOM 2120 O O . ILE A 1 278 ? 7.133 37.375 -3.535 1 94.5 278 ILE A O 1
ATOM 2124 N N . VAL A 1 279 ? 7.523 35.281 -4.156 1 91 279 VAL A N 1
ATOM 2125 C CA . VAL A 1 279 ? 8.18 35.688 -5.395 1 91 279 VAL A CA 1
ATOM 2126 C C . VAL A 1 279 ? 7.195 36.438 -6.281 1 91 279 VAL A C 1
ATOM 2128 O O . VAL A 1 279 ? 7.539 37.469 -6.867 1 91 279 VAL A O 1
ATOM 2131 N N . THR A 1 280 ? 5.98 36.062 -6.379 1 91.88 280 THR A N 1
ATOM 2132 C CA . THR A 1 280 ? 5.012 36.656 -7.293 1 91.88 280 THR A CA 1
ATOM 2133 C C . THR A 1 280 ? 4.047 37.562 -6.543 1 91.88 280 THR A C 1
ATOM 2135 O O . THR A 1 280 ? 3.326 38.344 -7.156 1 91.88 280 THR A O 1
ATOM 2138 N N . ASN A 1 281 ? 3.922 37.406 -5.312 1 92.56 281 ASN A N 1
ATOM 2139 C CA . ASN A 1 281 ? 3.012 38.125 -4.441 1 92.56 281 ASN A CA 1
ATOM 2140 C C . ASN A 1 281 ? 1.562 37.719 -4.66 1 92.56 281 ASN A C 1
ATOM 2142 O O . ASN A 1 281 ? 0.639 38.406 -4.215 1 92.56 281 ASN A O 1
ATOM 2146 N N . ASP A 1 282 ? 1.425 36.656 -5.312 1 91.69 282 ASP A N 1
ATOM 2147 C CA . ASP A 1 282 ? 0.084 36.094 -5.492 1 91.69 282 ASP A CA 1
ATOM 2148 C C . ASP A 1 282 ? -0.424 35.469 -4.199 1 91.69 282 ASP A C 1
ATOM 2150 O O . ASP A 1 282 ? 0.36 34.906 -3.42 1 91.69 282 ASP A O 1
ATOM 2154 N N . ILE A 1 283 ? -1.731 35.625 -4.047 1 91.75 283 ILE A N 1
ATOM 2155 C CA . ILE A 1 283 ? -2.377 35 -2.908 1 91.75 283 ILE A CA 1
ATOM 2156 C C . ILE A 1 283 ? -3.107 33.719 -3.375 1 91.75 283 ILE A C 1
ATOM 2158 O O . ILE A 1 283 ? -3.891 33.781 -4.324 1 91.75 283 ILE A O 1
ATOM 2162 N N . ILE A 1 284 ? -2.756 32.625 -2.752 1 88 284 ILE A N 1
ATOM 2163 C CA . ILE A 1 284 ? -3.479 31.375 -3.031 1 88 284 ILE A CA 1
ATOM 2164 C C . ILE A 1 284 ? -4.277 30.953 -1.799 1 88 284 ILE A C 1
ATOM 2166 O O . ILE A 1 284 ? -3.969 31.375 -0.68 1 88 284 ILE A O 1
ATOM 2170 N N . TYR A 1 285 ? -5.277 30.234 -2.061 1 84.94 285 TYR A N 1
ATOM 2171 C CA . TYR A 1 285 ? -6.09 29.672 -0.988 1 84.94 285 TYR A CA 1
ATOM 2172 C C . TYR A 1 285 ? -5.934 28.156 -0.921 1 84.94 285 TYR A C 1
ATOM 2174 O O . TYR A 1 285 ? -6.109 27.469 -1.926 1 84.94 285 TYR A O 1
ATOM 2182 N N . ALA A 1 286 ? -5.457 27.703 0.207 1 85.38 286 ALA A N 1
ATOM 2183 C CA . ALA A 1 286 ? -5.176 26.281 0.318 1 85.38 286 ALA A CA 1
ATOM 2184 C C . ALA A 1 286 ? -5.738 25.703 1.616 1 85.38 286 ALA A C 1
ATOM 2186 O O . ALA A 1 286 ? -6.121 26.469 2.518 1 85.38 286 ALA A O 1
ATOM 2187 N N . THR A 1 287 ? -5.855 24.359 1.593 1 84.5 287 THR A N 1
ATOM 2188 C CA . THR A 1 287 ? -6.18 23.656 2.832 1 84.5 287 THR A CA 1
ATOM 2189 C C . THR A 1 287 ? -4.945 23.531 3.721 1 84.5 287 THR A C 1
ATOM 2191 O O . THR A 1 287 ? -3.844 23.297 3.229 1 84.5 287 THR A O 1
ATOM 2194 N N . GLN A 1 288 ? -5.25 23.828 4.996 1 83.5 288 GLN A N 1
ATOM 2195 C CA . GLN A 1 288 ? -4.117 23.812 5.914 1 83.5 288 GLN A CA 1
ATOM 2196 C C . GLN A 1 288 ? -4.414 22.953 7.133 1 83.5 288 GLN A C 1
ATOM 2198 O O . GLN A 1 288 ? -5.57 22.828 7.543 1 83.5 288 GLN A O 1
ATOM 2203 N N . GLY A 1 289 ? -3.461 22.297 7.668 1 85.38 289 GLY A N 1
ATOM 2204 C CA . GLY A 1 289 ? -3.365 21.625 8.953 1 85.38 289 GLY A CA 1
ATOM 2205 C C . GLY A 1 289 ? -1.991 21.75 9.586 1 85.38 289 GLY A C 1
ATOM 2206 O O . GLY A 1 289 ? -1.021 21.172 9.086 1 85.38 289 GLY A O 1
ATOM 2207 N N . GLN A 1 290 ? -2.074 22.578 10.617 1 86.75 290 GLN A N 1
ATOM 2208 C CA . GLN A 1 290 ? -0.75 22.922 11.125 1 86.75 290 GLN A CA 1
ATOM 2209 C C . GLN A 1 290 ? -0.748 22.984 12.648 1 86.75 290 GLN A C 1
ATOM 2211 O O . GLN A 1 290 ? -1.55 23.719 13.242 1 86.75 290 GLN A O 1
ATOM 2216 N N . GLY A 1 291 ? 0.113 22.203 13.25 1 90.19 291 GLY A N 1
ATOM 2217 C CA . GLY A 1 291 ? 0.314 22.266 14.688 1 90.19 291 GLY A CA 1
ATOM 2218 C C . GLY A 1 291 ? 1.687 22.781 15.078 1 90.19 291 GLY A C 1
ATOM 2219 O O . GLY A 1 291 ? 1.903 23.172 16.219 1 90.19 291 GLY A O 1
ATOM 2220 N N . TYR A 1 292 ? 2.582 22.797 14.172 1 94.06 292 TYR A N 1
ATOM 2221 C CA . TYR A 1 292 ? 3.941 23.281 14.344 1 94.06 292 TYR A CA 1
ATOM 2222 C C . TYR A 1 292 ? 4.297 24.297 13.25 1 94.06 292 TYR A C 1
ATOM 2224 O O . TYR A 1 292 ? 3.766 24.234 12.141 1 94.06 292 TYR A O 1
ATOM 2232 N N . ALA A 1 293 ? 5.141 25.234 13.617 1 95.44 293 ALA A N 1
ATOM 2233 C CA . ALA A 1 293 ? 5.566 26.234 12.641 1 95.44 293 ALA A CA 1
ATOM 2234 C C . ALA A 1 293 ? 7.086 26.375 12.625 1 95.44 293 ALA A C 1
ATOM 2236 O O . ALA A 1 293 ? 7.73 26.297 13.672 1 95.44 293 ALA A O 1
ATOM 2237 N N . VAL A 1 294 ? 7.598 26.625 11.477 1 97.5 294 VAL A N 1
ATOM 2238 C CA . VAL A 1 294 ? 9.016 26.953 11.344 1 97.5 294 VAL A CA 1
ATOM 2239 C C . VAL A 1 294 ? 9.289 28.312 11.953 1 97.5 294 VAL A C 1
ATOM 2241 O O . VAL A 1 294 ? 8.57 29.281 11.68 1 97.5 294 VAL A O 1
ATOM 2244 N N . VAL A 1 295 ? 1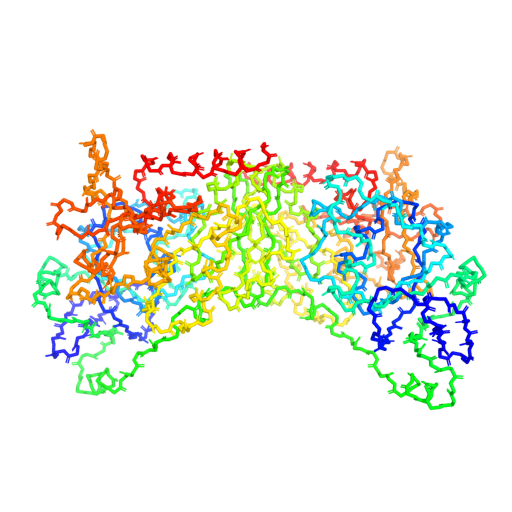0.289 28.344 12.828 1 96.25 295 VAL A N 1
ATOM 2245 C CA . VAL A 1 295 ? 10.719 29.625 13.375 1 96.25 295 VAL A CA 1
ATOM 2246 C C . VAL A 1 295 ? 11.484 30.422 12.312 1 96.25 295 VAL A C 1
ATOM 2248 O O . VAL A 1 295 ? 12.641 30.109 12.016 1 96.25 295 VAL A O 1
ATOM 2251 N N . ALA A 1 296 ? 10.906 31.469 11.859 1 96.5 296 ALA A N 1
ATOM 2252 C CA . ALA A 1 296 ? 11.43 32.219 10.719 1 96.5 296 ALA A CA 1
ATOM 2253 C C . ALA A 1 296 ? 12.859 32.688 10.969 1 96.5 296 ALA A C 1
ATOM 2255 O O . ALA A 1 296 ? 13.711 32.625 10.078 1 96.5 296 ALA A O 1
ATOM 2256 N N . LYS A 1 297 ? 13.172 33.094 12.141 1 96.25 297 LYS A N 1
ATOM 2257 C CA . LYS A 1 297 ? 14.477 33.656 12.492 1 96.25 297 LYS A CA 1
ATOM 2258 C C . LYS A 1 297 ? 15.555 32.562 12.5 1 96.25 297 LYS A C 1
ATOM 2260 O O . LYS A 1 297 ? 16.75 32.875 12.445 1 96.25 297 LYS A O 1
ATOM 2265 N N . SER A 1 298 ? 15.094 31.391 12.555 1 97.5 298 SER A N 1
ATOM 2266 C CA . SER A 1 298 ? 16.047 30.281 12.633 1 97.5 298 SER A CA 1
ATOM 2267 C C . SER A 1 298 ? 16.5 29.844 11.25 1 97.5 298 SER A C 1
ATOM 2269 O O . SER A 1 298 ? 17.438 29.062 11.117 1 97.5 298 SER A O 1
ATOM 2271 N N . ILE A 1 299 ? 15.898 30.266 10.281 1 97.94 299 ILE A N 1
ATOM 2272 C CA . ILE A 1 299 ? 16.188 29.844 8.914 1 97.94 299 ILE A CA 1
ATOM 2273 C C . ILE A 1 299 ? 17.516 30.438 8.461 1 97.94 299 ILE A C 1
ATOM 2275 O O . ILE A 1 299 ? 17.719 31.656 8.492 1 97.94 299 ILE A O 1
ATOM 2279 N N . ASP A 1 300 ? 18.453 29.562 8.117 1 97.94 300 ASP A N 1
ATOM 2280 C CA . ASP A 1 300 ? 19.688 30 7.473 1 97.94 300 ASP A CA 1
ATOM 2281 C C . ASP A 1 300 ? 19.422 30.422 6.027 1 97.94 300 ASP A C 1
ATOM 2283 O O . ASP A 1 300 ? 19.25 29.578 5.145 1 97.94 300 ASP A O 1
ATOM 2287 N N . ARG A 1 301 ? 19.547 31.672 5.777 1 95.75 301 ARG A N 1
ATOM 2288 C CA . ARG A 1 301 ? 19.188 32.219 4.484 1 95.75 301 ARG A CA 1
ATOM 2289 C C . ARG A 1 301 ? 20.188 31.812 3.406 1 95.75 301 ARG A C 1
ATOM 2291 O O . ARG A 1 301 ? 19.906 31.953 2.213 1 95.75 301 ARG A O 1
ATOM 2298 N N . ASP A 1 302 ? 21.281 31.344 3.787 1 96.88 302 ASP A N 1
ATOM 2299 C CA . ASP A 1 302 ? 22.25 30.875 2.822 1 96.88 302 ASP A CA 1
ATOM 2300 C C . ASP A 1 302 ? 21.938 29.453 2.369 1 96.88 302 ASP A C 1
ATOM 2302 O O . ASP A 1 302 ? 22.484 28.953 1.383 1 96.88 302 ASP A O 1
ATOM 2306 N N . ARG A 1 303 ? 20.969 28.859 3.053 1 97.25 303 ARG A N 1
ATOM 2307 C CA . ARG A 1 303 ? 20.641 27.469 2.744 1 97.25 303 ARG A CA 1
ATOM 2308 C C . ARG A 1 303 ? 19.203 27.344 2.236 1 97.25 303 ARG A C 1
ATOM 2310 O O . ARG A 1 303 ? 18.922 26.547 1.339 1 97.25 303 ARG A O 1
ATOM 2317 N N . LEU A 1 304 ? 18.359 28.094 2.855 1 98.31 304 LEU A N 1
ATOM 2318 C CA . LEU A 1 304 ? 16.938 27.984 2.551 1 98.31 304 LEU A CA 1
ATOM 2319 C C . LEU A 1 304 ? 16.344 29.328 2.16 1 98.31 304 LEU A C 1
ATOM 2321 O O . LEU A 1 304 ? 16.75 30.359 2.703 1 98.31 304 LEU A O 1
ATOM 2325 N N . ILE A 1 305 ? 15.383 29.234 1.24 1 97.88 305 ILE A N 1
ATOM 2326 C CA . ILE A 1 305 ? 14.594 30.391 0.837 1 97.88 305 ILE A CA 1
ATOM 2327 C C . ILE A 1 305 ? 13.133 30.188 1.249 1 97.88 305 ILE A C 1
ATOM 2329 O O . ILE A 1 305 ? 12.555 29.141 0.987 1 97.88 305 ILE A O 1
ATOM 2333 N N . THR A 1 306 ? 12.602 31.188 1.958 1 98.19 306 THR A N 1
ATOM 2334 C CA . THR A 1 306 ? 11.172 31.156 2.234 1 98.19 306 THR A CA 1
ATOM 2335 C C . THR A 1 306 ? 10.367 31.484 0.979 1 98.19 306 THR A C 1
ATOM 2337 O O . THR A 1 306 ? 10.586 32.5 0.345 1 98.19 306 THR A O 1
ATOM 2340 N N . THR A 1 307 ? 9.43 30.609 0.612 1 97.44 307 THR A N 1
ATOM 2341 C CA . THR A 1 307 ? 8.727 30.797 -0.65 1 97.44 307 THR A CA 1
ATOM 2342 C C . THR A 1 307 ? 7.266 31.172 -0.404 1 97.44 307 THR A C 1
ATOM 2344 O O . THR A 1 307 ? 6.637 31.812 -1.248 1 97.44 307 THR A O 1
ATOM 2347 N N . TYR A 1 308 ? 6.672 30.734 0.676 1 96.19 308 TYR A N 1
ATOM 2348 C CA . TYR A 1 308 ? 5.285 31.031 1.021 1 96.19 308 TYR A CA 1
ATOM 2349 C C . TYR A 1 308 ? 5.168 31.469 2.477 1 96.19 308 TYR A C 1
ATOM 2351 O O . TYR A 1 308 ? 5.914 31 3.336 1 96.19 308 TYR A O 1
ATOM 2359 N N . VAL A 1 309 ? 4.203 32.344 2.754 1 96.38 309 VAL A N 1
ATOM 2360 C CA . VAL A 1 309 ? 3.939 32.781 4.113 1 96.38 309 VAL A CA 1
ATOM 2361 C C . VAL A 1 309 ? 2.432 32.875 4.352 1 96.38 309 VAL A C 1
ATOM 2363 O O . VAL A 1 309 ? 1.672 33.219 3.443 1 96.38 309 VAL A O 1
ATOM 2366 N N . ASP A 1 310 ? 2.111 32.469 5.527 1 93.44 310 ASP A N 1
ATOM 2367 C CA . ASP A 1 310 ? 0.709 32.594 5.922 1 93.44 310 ASP A CA 1
ATOM 2368 C C . ASP A 1 310 ? 0.309 34.031 6.156 1 93.44 310 ASP A C 1
ATOM 2370 O O . ASP A 1 310 ? 1.004 34.781 6.859 1 93.44 310 ASP A O 1
ATOM 2374 N N . LEU A 1 311 ? -0.84 34.406 5.637 1 92.12 311 LEU A N 1
ATOM 2375 C CA . LEU A 1 311 ? -1.238 35.812 5.742 1 92.12 311 LEU A CA 1
ATOM 2376 C C . LEU A 1 311 ? -1.997 36.062 7.043 1 92.12 311 LEU A C 1
ATOM 2378 O O . LEU A 1 311 ? -2.191 37.188 7.438 1 92.12 311 LEU A O 1
ATOM 2382 N N . ILE A 1 312 ? -2.373 35 7.691 1 85.44 312 ILE A N 1
ATOM 2383 C CA . ILE A 1 312 ? -3.152 35.156 8.914 1 85.44 312 ILE A CA 1
ATOM 2384 C C . ILE A 1 312 ? -2.213 35.219 10.117 1 85.44 312 ILE A C 1
ATOM 2386 O O . ILE A 1 312 ? -2.295 36.125 10.93 1 85.44 312 ILE A O 1
ATOM 2390 N N . ASN A 1 313 ? -1.272 34.375 10.18 1 85.44 313 ASN A N 1
ATOM 2391 C CA . ASN A 1 313 ? -0.447 34.312 11.383 1 85.44 313 ASN A CA 1
ATOM 2392 C C . ASN A 1 313 ? 1.032 34.5 11.055 1 85.44 313 ASN A C 1
ATOM 2394 O O . ASN A 1 313 ? 1.881 34.438 11.945 1 85.44 313 ASN A O 1
ATOM 2398 N N . GLY A 1 314 ? 1.329 34.594 9.781 1 90.69 314 GLY A N 1
ATOM 2399 C CA . GLY A 1 314 ? 2.68 34.969 9.375 1 90.69 314 GLY A CA 1
ATOM 2400 C C . GLY A 1 314 ? 3.633 33.781 9.375 1 90.69 314 GLY A C 1
ATOM 2401 O O . GLY A 1 314 ? 4.828 33.938 9.125 1 90.69 314 GLY A O 1
ATOM 2402 N N . THR A 1 315 ? 3.182 32.594 9.617 1 93.5 315 THR A N 1
ATOM 2403 C CA . THR A 1 315 ? 4.062 31.453 9.711 1 93.5 315 THR A CA 1
ATOM 2404 C C . THR A 1 315 ? 4.629 31.094 8.336 1 93.5 315 THR A C 1
ATOM 2406 O O . THR A 1 315 ? 4.035 31.422 7.309 1 93.5 315 THR A O 1
ATOM 2409 N N . VAL A 1 316 ? 5.809 30.547 8.32 1 97.12 316 VAL A N 1
ATOM 2410 C CA . VAL A 1 316 ? 6.457 30.078 7.098 1 97.12 316 VAL A CA 1
ATOM 2411 C C . VAL A 1 316 ? 5.676 28.891 6.512 1 97.12 316 VAL A C 1
ATOM 2413 O O . VAL A 1 316 ? 5.484 27.875 7.18 1 97.12 316 VAL A O 1
ATOM 2416 N N . GLN A 1 317 ? 5.27 29.047 5.227 1 96.56 317 GLN A N 1
ATOM 2417 C CA . GLN A 1 317 ? 4.414 28.047 4.613 1 96.56 317 GLN A CA 1
ATOM 2418 C C . GLN A 1 317 ? 5.137 27.328 3.473 1 96.56 317 GLN A C 1
ATOM 2420 O O . GLN A 1 317 ? 4.621 26.359 2.914 1 96.56 317 GLN A O 1
ATOM 2425 N N . GLY A 1 318 ? 6.254 27.703 3.117 1 97.75 318 GLY A N 1
ATOM 2426 C CA . GLY A 1 318 ? 7.031 27.078 2.066 1 97.75 318 GLY A CA 1
ATOM 2427 C C . GLY A 1 318 ? 8.516 27.375 2.15 1 97.75 318 GLY A C 1
ATOM 2428 O O . GLY A 1 318 ? 8.906 28.484 2.516 1 97.75 318 GLY A O 1
ATOM 2429 N N . LEU A 1 319 ? 9.352 26.469 1.822 1 98.56 319 LEU A N 1
ATOM 2430 C CA . LEU A 1 319 ? 10.805 26.594 1.794 1 98.56 319 LEU A CA 1
ATOM 2431 C C . LEU A 1 319 ? 11.383 25.953 0.534 1 98.56 319 LEU A C 1
ATOM 2433 O O . LEU A 1 319 ? 10.82 25 0.006 1 98.56 319 LEU A O 1
ATOM 2437 N N . ARG A 1 320 ? 12.414 26.469 0.074 1 98.31 320 ARG A N 1
ATOM 2438 C CA . ARG A 1 320 ? 13.188 25.922 -1.032 1 98.31 320 ARG A CA 1
ATOM 2439 C C . ARG A 1 320 ? 14.68 25.922 -0.713 1 98.31 320 ARG A C 1
ATOM 2441 O O . ARG A 1 320 ? 15.203 26.891 -0.171 1 98.31 320 ARG A O 1
ATOM 2448 N N . HIS A 1 321 ? 15.328 24.812 -0.98 1 98.5 321 HIS A N 1
ATOM 2449 C CA . HIS A 1 321 ? 16.766 24.75 -0.786 1 98.5 321 HIS A CA 1
ATOM 2450 C C . HIS A 1 321 ? 17.516 25.531 -1.868 1 98.5 321 HIS A C 1
ATOM 2452 O O . HIS A 1 321 ? 17.109 25.5 -3.035 1 98.5 321 HIS A O 1
ATOM 2458 N N . ARG A 1 322 ? 18.594 26.156 -1.531 1 97.5 322 ARG A N 1
ATOM 2459 C CA . ARG A 1 322 ? 19.328 26.984 -2.48 1 97.5 322 ARG A CA 1
ATOM 2460 C C . ARG A 1 322 ? 20.219 26.125 -3.377 1 97.5 322 ARG A C 1
ATOM 2462 O O . ARG A 1 322 ? 20.406 26.438 -4.555 1 97.5 322 ARG A O 1
ATOM 2469 N N . ASP A 1 323 ? 20.703 25.047 -2.875 1 97.06 323 ASP A N 1
ATOM 2470 C CA . ASP A 1 323 ? 21.75 24.297 -3.564 1 97.06 323 ASP A CA 1
ATOM 2471 C C . ASP A 1 323 ? 21.172 23.016 -4.176 1 97.06 323 ASP A C 1
ATOM 2473 O O . ASP A 1 323 ? 21.781 22.422 -5.074 1 97.06 323 ASP A O 1
ATOM 2477 N N . PHE A 1 324 ? 20.172 22.547 -3.611 1 97.31 324 PHE A N 1
ATOM 2478 C CA . PHE A 1 324 ? 19.594 21.281 -4.039 1 97.31 324 PHE A CA 1
ATOM 2479 C C . PHE A 1 324 ? 18.188 21.5 -4.598 1 97.31 324 PHE A C 1
ATOM 2481 O O . PHE A 1 324 ? 17.516 22.453 -4.242 1 97.31 324 PHE A O 1
ATOM 2488 N N . PRO A 1 325 ? 17.734 20.594 -5.535 1 96.88 325 PRO A N 1
ATOM 2489 C CA . PRO A 1 325 ? 16.375 20.688 -6.059 1 96.88 325 PRO A CA 1
ATOM 2490 C C . PRO A 1 325 ? 15.32 20.172 -5.074 1 96.88 325 PRO A C 1
ATOM 2492 O O . PRO A 1 325 ? 14.617 19.203 -5.371 1 96.88 325 PRO A O 1
ATOM 2495 N N . ALA A 1 326 ? 15.219 20.859 -3.994 1 98.44 326 ALA A N 1
ATOM 2496 C CA . ALA A 1 326 ? 14.336 20.438 -2.91 1 98.44 326 ALA A CA 1
ATOM 2497 C C . ALA A 1 326 ? 13.492 21.594 -2.406 1 98.44 326 ALA A C 1
ATOM 2499 O O . ALA A 1 326 ? 14 22.703 -2.227 1 98.44 326 ALA A O 1
ATOM 2500 N N . PHE A 1 327 ? 12.188 21.344 -2.252 1 98.44 327 PHE A N 1
ATOM 2501 C CA . PHE A 1 327 ? 11.289 22.375 -1.743 1 98.44 327 PHE A CA 1
ATOM 2502 C C . PHE A 1 327 ? 10.156 21.766 -0.939 1 98.44 327 PHE A C 1
ATOM 2504 O O . PHE A 1 327 ? 9.969 20.547 -0.953 1 98.44 327 PHE A O 1
ATOM 2511 N N . SER A 1 328 ? 9.477 22.578 -0.204 1 98.31 328 SER A N 1
ATOM 2512 C CA . SER A 1 328 ? 8.438 22.078 0.69 1 98.31 328 SER A CA 1
ATOM 2513 C C . SER A 1 328 ? 7.328 23.094 0.882 1 98.31 328 SER A C 1
ATOM 2515 O O . SER A 1 328 ? 7.531 24.297 0.637 1 98.31 328 SER A O 1
ATOM 2517 N N . VAL A 1 329 ? 6.152 22.594 1.215 1 97.06 329 VAL A N 1
ATOM 2518 C CA . VAL A 1 329 ? 5.047 23.453 1.597 1 97.06 329 VAL A CA 1
ATOM 2519 C C . VAL A 1 329 ? 4.324 22.875 2.809 1 97.06 329 VAL A C 1
ATOM 2521 O O . VAL A 1 329 ? 4.199 21.656 2.936 1 97.06 329 VAL A O 1
ATOM 2524 N N . GLN A 1 330 ? 3.82 23.781 3.664 1 95.94 330 GLN A N 1
ATOM 2525 C CA . GLN A 1 330 ? 3.08 23.391 4.855 1 95.94 330 GLN A CA 1
ATOM 2526 C C . GLN A 1 330 ? 1.635 23.031 4.516 1 95.94 330 GLN A C 1
ATOM 2528 O O . GLN A 1 330 ? 1.072 22.094 5.078 1 95.94 330 GLN A O 1
ATOM 2533 N N . PHE A 1 331 ? 1.062 23.797 3.602 1 91.75 331 PHE A N 1
ATOM 2534 C CA . PHE A 1 331 ? -0.33 23.578 3.229 1 91.75 331 PHE A CA 1
ATOM 2535 C C . PHE A 1 331 ? -0.459 22.359 2.314 1 91.75 331 PHE A C 1
ATOM 2537 O O . PHE A 1 331 ? 0.544 21.828 1.833 1 91.75 331 PHE A O 1
ATOM 2544 N N . PHE A 1 332 ? -1.679 21.859 2.174 1 87.81 332 PHE A N 1
ATOM 2545 C CA . PHE A 1 332 ? -1.92 20.641 1.406 1 87.81 332 PHE A CA 1
ATOM 2546 C C . PHE A 1 332 ? -2.064 20.953 -0.078 1 87.81 332 PHE A C 1
ATOM 2548 O O . PHE A 1 332 ? -3.111 21.438 -0.516 1 87.81 332 PHE A O 1
ATOM 2555 N N . ALA A 1 333 ? -1.097 20.656 -0.76 1 83.88 333 ALA A N 1
ATOM 2556 C CA . ALA A 1 333 ? -1.028 20.984 -2.18 1 83.88 333 ALA A CA 1
ATOM 2557 C C . ALA A 1 333 ? -1.878 20.031 -3.012 1 83.88 333 ALA A C 1
ATOM 2559 O O . ALA A 1 333 ? -2.15 20.297 -4.184 1 83.88 333 ALA A O 1
ATOM 2560 N N . ASP A 1 334 ? -2.33 18.906 -2.389 1 77.69 334 ASP A N 1
ATOM 2561 C CA . ASP A 1 334 ? -3.078 17.906 -3.141 1 77.69 334 ASP A CA 1
ATOM 2562 C C . ASP A 1 334 ? -4.523 18.344 -3.363 1 77.69 334 ASP A C 1
ATOM 2564 O O . ASP A 1 334 ? -5.238 17.766 -4.172 1 77.69 334 ASP A O 1
ATOM 2568 N N . GLY A 1 335 ? -4.887 19.484 -2.818 1 64.25 335 GLY A N 1
ATOM 2569 C CA . GLY A 1 335 ? -6.176 20.109 -3.066 1 64.25 335 GLY A CA 1
ATOM 2570 C C . GLY A 1 335 ? -7.332 19.375 -2.406 1 64.25 335 GLY A C 1
ATOM 2571 O O . GLY A 1 335 ? -8.492 19.703 -2.633 1 64.25 335 GLY A O 1
ATOM 2572 N N . ALA A 1 336 ? -7.191 18.281 -1.686 1 62.81 336 ALA A N 1
ATOM 2573 C CA . ALA A 1 336 ? -8.32 17.594 -1.063 1 62.81 336 ALA A CA 1
ATOM 2574 C C . ALA A 1 336 ? -8.234 17.656 0.458 1 62.81 336 ALA A C 1
ATOM 2576 O O . ALA A 1 336 ? -7.238 17.25 1.05 1 62.81 336 ALA A O 1
ATOM 2577 N N . PRO A 1 337 ? -9.25 18.094 1.018 1 57.31 337 PRO A N 1
ATOM 2578 C CA . PRO A 1 337 ? -10.391 18.797 0.436 1 57.31 337 PRO A CA 1
ATOM 2579 C C . PRO A 1 337 ? -10.062 20.234 0.045 1 57.31 337 PRO A C 1
ATOM 2581 O O . PRO A 1 337 ? -9.039 20.781 0.462 1 57.31 337 PRO A O 1
ATOM 2584 N N . GLY A 1 338 ? -10.703 20.828 -0.972 1 58.03 338 GLY A N 1
ATOM 2585 C CA . GLY A 1 338 ? -10.555 22.266 -1.162 1 58.03 338 GLY A CA 1
ATOM 2586 C C . GLY A 1 338 ? -10.117 22.641 -2.566 1 58.03 338 GLY A C 1
ATOM 2587 O O . GLY A 1 338 ? -10.211 21.828 -3.486 1 58.03 338 GLY A O 1
ATOM 2588 N N . PRO A 1 339 ? -9.602 23.844 -2.564 1 56.34 339 PRO A N 1
ATOM 2589 C CA . PRO A 1 339 ? -9.258 24.422 -3.865 1 56.34 339 PRO A CA 1
ATOM 2590 C C . PRO A 1 339 ? -8.07 23.719 -4.523 1 56.34 339 PRO A C 1
ATOM 2592 O O . PRO A 1 339 ? -7.172 23.234 -3.828 1 56.34 339 PRO A O 1
ATOM 2595 N N . HIS A 1 340 ? -8.086 23.594 -5.84 1 65.94 340 HIS A N 1
ATOM 2596 C CA . HIS A 1 340 ? -7.105 22.891 -6.652 1 65.94 340 HIS A CA 1
ATOM 2597 C C . HIS A 1 340 ? -5.973 23.812 -7.082 1 65.94 340 HIS A C 1
ATOM 2599 O O . HIS A 1 340 ? -5.09 23.406 -7.84 1 65.94 340 HIS A O 1
ATOM 2605 N N . GLU A 1 341 ? -5.945 24.953 -6.426 1 60.75 341 GLU A N 1
ATOM 2606 C CA . GLU A 1 341 ? -5.02 25.969 -6.93 1 60.75 341 GLU A CA 1
ATOM 2607 C C . GLU A 1 341 ? -3.574 25.594 -6.609 1 60.75 341 GLU A C 1
ATOM 2609 O O . GLU A 1 341 ? -2.643 26.141 -7.211 1 60.75 341 GLU A O 1
ATOM 2614 N N . SER A 1 342 ? -3.424 24.641 -5.828 1 70.44 342 SER A N 1
ATOM 2615 C CA . SER A 1 342 ? -2.064 24.359 -5.387 1 70.44 342 SER A CA 1
ATOM 2616 C C . SER A 1 342 ? -1.483 23.156 -6.125 1 70.44 342 SER A C 1
ATOM 2618 O O . SER A 1 342 ? -0.354 22.75 -5.855 1 70.44 342 SER A O 1
ATOM 2620 N N . ARG A 1 343 ? -2.174 22.812 -7.16 1 76.31 343 ARG A N 1
ATOM 2621 C CA . ARG A 1 343 ? -1.751 21.609 -7.852 1 76.31 343 ARG A CA 1
ATOM 2622 C C . ARG A 1 343 ? -0.535 21.875 -8.734 1 76.31 343 ARG A C 1
ATOM 2624 O O . ARG A 1 343 ? 0.156 20.938 -9.148 1 76.31 343 ARG A O 1
ATOM 2631 N N . ASP A 1 344 ? -0.246 23.125 -8.906 1 87.94 344 ASP A N 1
ATOM 2632 C CA . ASP A 1 344 ? 0.893 23.516 -9.734 1 87.94 344 ASP A CA 1
ATOM 2633 C C . ASP A 1 344 ? 2.207 23.062 -9.102 1 87.94 344 ASP A C 1
ATOM 2635 O O . ASP A 1 344 ? 3.217 22.922 -9.797 1 87.94 344 ASP A O 1
ATOM 2639 N N . LEU A 1 345 ? 2.162 22.844 -7.84 1 93.44 345 LEU A N 1
ATOM 2640 C CA . LEU A 1 345 ? 3.367 22.438 -7.133 1 93.44 345 LEU A CA 1
ATOM 2641 C C . LEU A 1 345 ? 3.791 21.031 -7.559 1 93.44 345 LEU A C 1
ATOM 2643 O O . LEU A 1 345 ? 4.984 20.719 -7.586 1 93.44 345 LEU A O 1
ATOM 2647 N N . PHE A 1 346 ? 2.857 20.219 -7.906 1 95.62 346 PHE A N 1
ATOM 2648 C CA . PHE A 1 346 ? 3.189 18.891 -8.43 1 95.62 346 PHE A CA 1
ATOM 2649 C C . PHE A 1 346 ? 3.824 19 -9.812 1 95.62 346 PHE A C 1
ATOM 2651 O O . PHE A 1 346 ? 4.711 18.219 -10.156 1 95.62 346 PHE A O 1
ATOM 2658 N N . ASP A 1 347 ? 3.336 19.969 -10.586 1 94.44 347 ASP A N 1
ATOM 2659 C CA . ASP A 1 347 ? 3.961 20.219 -11.883 1 94.44 347 ASP A CA 1
ATOM 2660 C C . ASP A 1 347 ? 5.406 20.688 -11.719 1 94.44 347 ASP A C 1
ATOM 2662 O O . ASP A 1 347 ? 6.289 20.281 -12.477 1 94.44 347 ASP A O 1
ATOM 2666 N N . GLU A 1 348 ? 5.598 21.547 -10.766 1 94.44 348 GLU A N 1
ATOM 2667 C CA . GLU A 1 348 ? 6.957 21.969 -10.461 1 94.44 348 GLU A CA 1
ATOM 2668 C C . GLU A 1 348 ? 7.844 20.781 -10.094 1 94.44 348 GLU A C 1
ATOM 2670 O O . GLU A 1 348 ? 9 20.719 -10.516 1 94.44 348 GLU A O 1
ATOM 2675 N N . PHE A 1 349 ? 7.324 19.953 -9.305 1 97.06 349 PHE A N 1
ATOM 2676 C CA . PHE A 1 349 ? 8.031 18.734 -8.922 1 97.06 349 PHE A CA 1
ATOM 2677 C C . PHE A 1 349 ? 8.383 17.906 -10.148 1 97.06 349 PHE A C 1
ATOM 2679 O O . PHE A 1 349 ? 9.516 17.438 -10.273 1 97.06 349 PHE A O 1
ATOM 2686 N N . MET A 1 350 ? 7.449 17.766 -11.078 1 96.38 350 MET A N 1
ATOM 2687 C CA . MET A 1 350 ? 7.688 17.047 -12.32 1 96.38 350 MET A CA 1
ATOM 2688 C C . MET A 1 350 ? 8.805 17.688 -13.125 1 96.38 350 MET A C 1
ATOM 2690 O O . MET A 1 350 ? 9.656 17 -13.688 1 96.38 350 MET A O 1
ATOM 2694 N N . GLU A 1 351 ? 8.797 18.938 -13.164 1 95.31 351 GLU A N 1
ATOM 2695 C CA . GLU A 1 351 ? 9.82 19.688 -13.891 1 95.31 351 GLU A CA 1
ATOM 2696 C C . GLU A 1 351 ? 11.195 19.469 -13.273 1 95.31 351 GLU A C 1
ATOM 2698 O O . GLU A 1 351 ? 12.188 19.328 -13.992 1 95.31 351 GLU A O 1
ATOM 2703 N N . ALA A 1 352 ? 11.219 19.5 -11.977 1 95.75 352 ALA A N 1
ATOM 2704 C CA . ALA A 1 352 ? 12.484 19.281 -11.289 1 95.75 352 ALA A CA 1
ATOM 2705 C C . ALA A 1 352 ? 13.047 17.891 -11.625 1 95.75 352 ALA A C 1
ATOM 2707 O O . ALA A 1 352 ? 14.258 17.75 -11.805 1 95.75 352 ALA A O 1
ATOM 2708 N N . MET A 1 353 ? 12.219 16.922 -11.68 1 95.31 353 MET A N 1
ATOM 2709 C CA . MET A 1 353 ? 12.641 15.555 -12.008 1 95.31 353 MET A CA 1
ATOM 2710 C C . MET A 1 353 ? 13.156 15.469 -13.438 1 95.31 353 MET A C 1
ATOM 2712 O O . MET A 1 353 ? 14.125 14.758 -13.711 1 95.31 353 MET A O 1
ATOM 2716 N N . THR A 1 354 ? 12.523 16.172 -14.344 1 91.88 354 THR A N 1
ATOM 2717 C CA . THR A 1 354 ? 12.914 16.156 -15.75 1 91.88 354 THR A CA 1
ATOM 2718 C C . THR A 1 354 ? 14.266 16.859 -15.93 1 91.88 354 THR A C 1
ATOM 2720 O O . THR A 1 354 ? 15.086 16.422 -16.734 1 91.88 354 THR A O 1
ATOM 2723 N N . ALA A 1 355 ? 14.5 17.875 -15.234 1 85.81 355 ALA A N 1
ATOM 2724 C CA . ALA A 1 355 ? 15.742 18.641 -15.328 1 85.81 355 ALA A CA 1
ATOM 2725 C C . ALA A 1 355 ? 16.938 17.828 -14.852 1 85.81 355 ALA A C 1
ATOM 2727 O O . ALA A 1 355 ? 18.047 18 -15.328 1 85.81 355 ALA A O 1
ATOM 2728 N N . ARG A 1 356 ? 16.734 16.969 -13.945 1 81.25 356 ARG A N 1
ATOM 2729 C CA . ARG A 1 356 ? 17.797 16.125 -13.414 1 81.25 356 ARG A CA 1
ATOM 2730 C C . ARG A 1 356 ? 18.266 15.117 -14.453 1 81.25 356 ARG A C 1
ATOM 2732 O O . ARG A 1 356 ? 19.438 14.734 -14.469 1 81.25 356 ARG A O 1
ATOM 2739 N N . GLU A 1 357 ? 17.328 14.5 -15.242 1 72.12 357 GLU A N 1
ATOM 2740 C CA . GLU A 1 357 ? 17.688 13.539 -16.281 1 72.12 357 GLU A CA 1
ATOM 2741 C C . GLU A 1 357 ? 18.578 14.172 -17.344 1 72.12 357 GLU A C 1
ATOM 2743 O O . GLU A 1 357 ? 19.359 13.477 -18 1 72.12 357 GLU A O 1
ATOM 2748 N N . GLY A 1 358 ? 18.375 15.5 -17.641 1 55.28 358 GLY A N 1
ATOM 2749 C CA . GLY A 1 358 ? 19.188 16.172 -18.641 1 55.28 358 GLY A CA 1
ATOM 2750 C C . GLY A 1 358 ? 20.469 16.766 -18.078 1 55.28 358 GLY A C 1
ATOM 2751 O O . GLY A 1 358 ? 21.562 16.438 -18.531 1 55.28 358 GLY A O 1
ATOM 2752 N N . MET B 1 1 ? 35.094 -14.828 -9.273 1 64.94 1 MET B N 1
ATOM 2753 C CA . MET B 1 1 ? 33.812 -15.305 -8.703 1 64.94 1 MET B CA 1
ATOM 2754 C C . MET B 1 1 ? 34.062 -16.516 -7.805 1 64.94 1 MET B C 1
ATOM 2756 O O . MET B 1 1 ? 34.969 -17.297 -8.039 1 64.94 1 MET B O 1
ATOM 2760 N N . ALA B 1 2 ? 33.406 -16.469 -6.562 1 83.12 2 ALA B N 1
ATOM 2761 C CA . ALA B 1 2 ? 33.719 -17.531 -5.594 1 83.12 2 ALA B CA 1
ATOM 2762 C C . ALA B 1 2 ? 32.906 -18.797 -5.918 1 83.12 2 ALA B C 1
ATOM 2764 O O . ALA B 1 2 ? 31.797 -18.719 -6.441 1 83.12 2 ALA B O 1
ATOM 2765 N N . LYS B 1 3 ? 33.594 -19.906 -5.922 1 94.25 3 LYS B N 1
ATOM 2766 C CA . LYS B 1 3 ? 32.969 -21.203 -6.109 1 94.25 3 LYS B CA 1
ATOM 2767 C C . LYS B 1 3 ? 31.828 -21.422 -5.105 1 94.25 3 LYS B C 1
ATOM 2769 O O . LYS B 1 3 ? 31.984 -21.094 -3.924 1 94.25 3 LYS B O 1
ATOM 2774 N N . ARG B 1 4 ? 30.656 -21.812 -5.637 1 96.44 4 ARG B N 1
ATOM 2775 C CA . ARG B 1 4 ? 29.5 -22.141 -4.801 1 96.44 4 ARG B CA 1
ATOM 2776 C C . ARG B 1 4 ? 28.812 -23.406 -5.289 1 96.44 4 ARG B C 1
ATOM 2778 O O . ARG B 1 4 ? 29.141 -23.922 -6.359 1 96.44 4 ARG B O 1
ATOM 2785 N N . TYR B 1 5 ? 27.875 -23.922 -4.465 1 97.75 5 TYR B N 1
ATOM 2786 C CA . TYR B 1 5 ? 27.188 -25.156 -4.789 1 97.75 5 TYR B CA 1
ATOM 2787 C C . TYR B 1 5 ? 25.688 -25.016 -4.602 1 97.75 5 TYR B C 1
ATOM 2789 O O . TYR B 1 5 ? 25.234 -24.391 -3.641 1 97.75 5 TYR B O 1
ATOM 2797 N N . LEU B 1 6 ? 24.984 -25.562 -5.539 1 98.12 6 LEU B N 1
ATOM 2798 C CA . LEU B 1 6 ? 23.578 -25.906 -5.297 1 98.12 6 LEU B CA 1
ATOM 2799 C C . LEU B 1 6 ? 23.453 -27.344 -4.785 1 98.12 6 LEU B C 1
ATOM 2801 O O . LEU B 1 6 ? 23.859 -28.281 -5.465 1 98.12 6 LEU B O 1
ATOM 2805 N N . ILE B 1 7 ? 22.953 -27.469 -3.598 1 98.06 7 ILE B N 1
ATOM 2806 C CA . ILE B 1 7 ? 22.734 -28.812 -3.072 1 98.06 7 ILE B CA 1
ATOM 2807 C C . ILE B 1 7 ? 21.234 -29.094 -2.967 1 98.06 7 ILE B C 1
ATOM 2809 O O . ILE B 1 7 ? 20.453 -28.172 -2.693 1 98.06 7 ILE B O 1
ATOM 2813 N N . LEU B 1 8 ? 20.859 -30.344 -3.215 1 97.12 8 LEU B N 1
ATOM 2814 C CA . LEU B 1 8 ? 19.469 -30.766 -3.156 1 97.12 8 LEU B CA 1
ATOM 2815 C C . LEU B 1 8 ? 19.25 -31.781 -2.045 1 97.12 8 LEU B C 1
ATOM 2817 O O . LEU B 1 8 ? 20.188 -32.469 -1.641 1 97.12 8 LEU B O 1
ATOM 2821 N N . GLU B 1 9 ? 18.062 -31.828 -1.604 1 95.06 9 GLU B N 1
ATOM 2822 C CA . GLU B 1 9 ? 17.75 -32.719 -0.474 1 95.06 9 GLU B CA 1
ATOM 2823 C C . GLU B 1 9 ? 17.969 -34.156 -0.826 1 95.06 9 GLU B C 1
ATOM 2825 O O . GLU B 1 9 ? 18.141 -35 0.063 1 95.06 9 GLU B O 1
ATOM 2830 N N . ASP B 1 10 ? 17.969 -34.531 -2.105 1 93.38 10 ASP B N 1
ATOM 2831 C CA . ASP B 1 10 ? 18.172 -35.938 -2.508 1 93.38 10 ASP B CA 1
ATOM 2832 C C . ASP B 1 10 ? 19.656 -36.281 -2.488 1 93.38 10 ASP B C 1
ATOM 2834 O O . ASP B 1 10 ? 20.016 -37.406 -2.848 1 93.38 10 ASP B O 1
ATOM 2838 N N . GLY B 1 11 ? 20.469 -35.312 -2.139 1 94.75 11 GLY B N 1
ATOM 2839 C CA . GLY B 1 11 ? 21.891 -35.594 -2.008 1 94.75 11 GLY B CA 1
ATOM 2840 C C . GLY B 1 11 ? 22.703 -35.062 -3.176 1 94.75 11 GLY B C 1
ATOM 2841 O O . GLY B 1 11 ? 23.938 -35.062 -3.123 1 94.75 11 GLY B O 1
ATOM 2842 N N . SER B 1 12 ? 22.094 -34.594 -4.211 1 95.75 12 SER B N 1
ATOM 2843 C CA . SER B 1 12 ? 22.812 -34.094 -5.371 1 95.75 12 SER B CA 1
ATOM 2844 C C . SER B 1 12 ? 23.484 -32.75 -5.051 1 95.75 12 SER B C 1
ATOM 2846 O O . SER B 1 12 ? 22.984 -31.984 -4.223 1 95.75 12 SER B O 1
ATOM 2848 N N . ALA B 1 13 ? 24.578 -32.531 -5.688 1 97.12 13 ALA B N 1
ATOM 2849 C CA . ALA B 1 13 ? 25.312 -31.281 -5.574 1 97.12 13 ALA B CA 1
ATOM 2850 C C . ALA B 1 13 ? 25.812 -30.812 -6.941 1 97.12 13 ALA B C 1
ATOM 2852 O O . ALA B 1 13 ? 26.312 -31.609 -7.738 1 97.12 13 ALA B O 1
ATOM 2853 N N . TYR B 1 14 ? 25.625 -29.594 -7.234 1 97.12 14 TYR B N 1
ATOM 2854 C CA . TYR B 1 14 ? 26.078 -28.969 -8.477 1 97.12 14 TYR B CA 1
ATOM 2855 C C . TYR B 1 14 ? 27.031 -27.828 -8.195 1 97.12 14 TYR B C 1
ATOM 2857 O O . TYR B 1 14 ? 26.688 -26.859 -7.516 1 97.12 14 TYR B O 1
ATOM 2865 N N . ALA B 1 15 ? 28.172 -27.922 -8.734 1 96.69 15 ALA B N 1
ATOM 2866 C CA . ALA B 1 15 ? 29.172 -26.875 -8.562 1 96.69 15 ALA B CA 1
ATOM 2867 C C . ALA B 1 15 ? 29.016 -25.781 -9.625 1 96.69 15 ALA B C 1
ATOM 2869 O O . ALA B 1 15 ? 28.734 -26.078 -10.789 1 96.69 15 ALA B O 1
ATOM 2870 N N . GLY B 1 16 ? 29.188 -24.562 -9.156 1 96.19 16 GLY B N 1
ATOM 2871 C CA . GLY B 1 16 ? 29.172 -23.422 -10.062 1 96.19 16 GLY B CA 1
ATOM 2872 C C . GLY B 1 16 ? 29.906 -22.219 -9.523 1 96.19 16 GLY B C 1
ATOM 2873 O O . GLY B 1 16 ? 30.766 -22.344 -8.648 1 96.19 16 GLY B O 1
ATOM 2874 N N . GLU B 1 17 ? 29.641 -21.109 -10.242 1 95.44 17 GLU B N 1
ATOM 2875 C CA . GLU B 1 17 ? 30.234 -19.844 -9.828 1 95.44 17 GLU B CA 1
ATOM 2876 C C . GLU B 1 17 ? 29.172 -18.922 -9.219 1 95.44 17 GLU B C 1
ATOM 2878 O O . GLU B 1 17 ? 28.141 -18.672 -9.828 1 95.44 17 GLU B O 1
ATOM 2883 N N . GLY B 1 18 ? 29.547 -18.469 -7.996 1 94.69 18 GLY B N 1
ATOM 2884 C CA . GLY B 1 18 ? 28.594 -17.625 -7.305 1 94.69 18 GLY B CA 1
ATOM 2885 C C . GLY B 1 18 ? 28.531 -16.219 -7.875 1 94.69 18 GLY B C 1
ATOM 2886 O O . GLY B 1 18 ? 29.547 -15.664 -8.305 1 94.69 18 GLY B O 1
ATOM 2887 N N . PHE B 1 19 ? 27.359 -15.656 -7.949 1 91.62 19 PHE B N 1
ATOM 2888 C CA . PHE B 1 19 ? 27.125 -14.242 -8.211 1 91.62 19 PHE B CA 1
ATOM 2889 C C . PHE B 1 19 ? 25.969 -13.719 -7.359 1 91.62 19 PHE B C 1
ATOM 2891 O O . PHE B 1 19 ? 25.266 -14.5 -6.715 1 91.62 19 PHE B O 1
ATOM 2898 N N . GLY B 1 20 ? 25.781 -12.391 -7.266 1 92.19 20 GLY B N 1
ATOM 2899 C CA . GLY B 1 20 ? 24.797 -11.828 -6.355 1 92.19 20 GLY B CA 1
ATOM 2900 C C . GLY B 1 20 ? 25.25 -11.859 -4.906 1 92.19 20 GLY B C 1
ATOM 2901 O O . GLY B 1 20 ? 26.422 -11.633 -4.605 1 92.19 20 GLY B O 1
ATOM 2902 N N . ALA B 1 21 ? 24.328 -12.109 -4.062 1 93.81 21 ALA B N 1
ATOM 2903 C CA . ALA B 1 21 ? 24.625 -12.094 -2.635 1 93.81 21 ALA B CA 1
ATOM 2904 C C . ALA B 1 21 ? 25.375 -13.359 -2.225 1 93.81 21 ALA B C 1
ATOM 2906 O O . ALA B 1 21 ? 25.172 -14.43 -2.793 1 93.81 21 ALA B O 1
ATOM 2907 N N . GLY B 1 22 ? 26.234 -13.266 -1.209 1 93.12 22 GLY B N 1
ATOM 2908 C CA . GLY B 1 22 ? 26.984 -14.406 -0.696 1 93.12 22 GLY B CA 1
ATOM 2909 C C . GLY B 1 22 ? 26.234 -15.172 0.384 1 93.12 22 GLY B C 1
ATOM 2910 O O . GLY B 1 22 ? 26.828 -15.977 1.104 1 93.12 22 GLY B O 1
ATOM 2911 N N . ALA B 1 23 ? 25 -15.008 0.466 1 93.12 23 ALA B N 1
ATOM 2912 C CA . ALA B 1 23 ? 24.203 -15.602 1.537 1 93.12 23 ALA B CA 1
ATOM 2913 C C . ALA B 1 23 ? 23.922 -17.078 1.258 1 93.12 23 ALA B C 1
ATOM 2915 O O . ALA B 1 23 ? 23.906 -17.5 0.1 1 93.12 23 ALA B O 1
ATOM 2916 N N . THR B 1 24 ? 23.828 -17.844 2.301 1 94.62 24 THR B N 1
ATOM 2917 C CA . THR B 1 24 ? 23.297 -19.203 2.227 1 94.62 24 THR B CA 1
ATOM 2918 C C . THR B 1 24 ? 21.781 -19.188 2.422 1 94.62 24 THR B C 1
ATOM 2920 O O . THR B 1 24 ? 21.281 -18.719 3.451 1 94.62 24 THR B O 1
ATOM 2923 N N . THR B 1 25 ? 21.141 -19.609 1.42 1 94.81 25 THR B N 1
ATOM 2924 C CA . THR B 1 25 ? 19.672 -19.641 1.498 1 94.81 25 THR B CA 1
ATOM 2925 C C . THR B 1 25 ? 19.156 -21.031 1.148 1 94.81 25 THR B C 1
ATOM 2927 O O . THR B 1 25 ? 19.859 -21.844 0.555 1 94.81 25 THR B O 1
ATOM 2930 N N . SER B 1 26 ? 17.984 -21.344 1.654 1 96.62 26 SER B N 1
ATOM 2931 C CA . SER B 1 26 ? 17.281 -22.594 1.35 1 96.62 26 SER B CA 1
ATOM 2932 C C . SER B 1 26 ? 15.844 -22.312 0.909 1 96.62 26 SER B C 1
ATOM 2934 O O . SER B 1 26 ? 15.219 -21.359 1.373 1 96.62 26 SER B O 1
ATOM 2936 N N . GLY B 1 27 ? 15.398 -23.141 -0.024 1 95.81 27 GLY B N 1
ATOM 2937 C CA . GLY B 1 27 ? 14.031 -23.031 -0.515 1 95.81 27 GLY B CA 1
ATOM 2938 C C . GLY B 1 27 ? 13.641 -24.172 -1.444 1 95.81 27 GLY B C 1
ATOM 2939 O O . GLY B 1 27 ? 14.422 -25.094 -1.666 1 95.81 27 GLY B O 1
ATOM 2940 N N . GLU B 1 28 ? 12.414 -24.125 -1.839 1 94.12 28 GLU B N 1
ATOM 2941 C CA . GLU B 1 28 ? 11.969 -25.078 -2.857 1 94.12 28 GLU B CA 1
ATOM 2942 C C . GLU B 1 28 ? 12.602 -24.766 -4.211 1 94.12 28 GLU B C 1
ATOM 2944 O O . GLU B 1 28 ? 12.648 -23.609 -4.633 1 94.12 28 GLU B O 1
ATOM 2949 N N . VAL B 1 29 ? 13.094 -25.766 -4.879 1 94.75 29 VAL B N 1
ATOM 2950 C CA . VAL B 1 29 ? 13.727 -25.578 -6.176 1 94.75 29 VAL B CA 1
ATOM 2951 C C . VAL B 1 29 ? 12.703 -25.75 -7.289 1 94.75 29 VAL B C 1
ATOM 2953 O O . VAL B 1 29 ? 12.039 -26.797 -7.371 1 94.75 29 VAL B O 1
ATOM 2956 N N . ILE B 1 30 ? 12.594 -24.703 -8.125 1 91.94 30 ILE B N 1
ATOM 2957 C CA . ILE B 1 30 ? 11.617 -24.75 -9.211 1 91.94 30 ILE B CA 1
ATOM 2958 C C . ILE B 1 30 ? 12.297 -24.391 -10.523 1 91.94 30 ILE B C 1
ATOM 2960 O O . ILE B 1 30 ? 13.352 -23.75 -10.531 1 91.94 30 ILE B O 1
ATOM 2964 N N . SER B 1 31 ? 11.703 -24.859 -11.594 1 89.69 31 SER B N 1
ATOM 2965 C CA . SER B 1 31 ? 12.219 -24.5 -12.914 1 89.69 31 SER B CA 1
ATOM 2966 C C . SER B 1 31 ? 11.352 -23.438 -13.57 1 89.69 31 SER B C 1
ATOM 2968 O O . SER B 1 31 ? 10.133 -23.406 -13.367 1 89.69 31 SER B O 1
ATOM 2970 N N . ASN B 1 32 ? 11.945 -22.531 -14.219 1 86.31 32 ASN B N 1
ATOM 2971 C CA . ASN B 1 32 ? 11.266 -21.484 -14.977 1 86.31 32 ASN B CA 1
ATOM 2972 C C . ASN B 1 32 ? 11.711 -21.469 -16.438 1 86.31 32 ASN B C 1
ATOM 2974 O O . ASN B 1 32 ? 12.891 -21.25 -16.734 1 86.31 32 ASN B O 1
ATOM 2978 N N . LEU B 1 33 ? 10.742 -21.625 -17.297 1 76.44 33 LEU B N 1
ATOM 2979 C CA . LEU B 1 33 ? 11.047 -21.781 -18.719 1 76.44 33 LEU B CA 1
ATOM 2980 C C . LEU B 1 33 ? 10.938 -20.438 -19.453 1 76.44 33 LEU B C 1
ATOM 2982 O O . LEU B 1 33 ? 11.016 -20.391 -20.672 1 76.44 33 LEU B O 1
ATOM 2986 N N . ASN B 1 34 ? 10.781 -19.359 -18.688 1 70.06 34 ASN B N 1
ATOM 2987 C CA . ASN B 1 34 ? 10.695 -18.062 -19.344 1 70.06 34 ASN B CA 1
ATOM 2988 C C . ASN B 1 34 ? 11.984 -17.719 -20.094 1 70.06 34 ASN B C 1
ATOM 2990 O O . ASN B 1 34 ? 13.078 -17.906 -19.562 1 70.06 34 ASN B O 1
ATOM 2994 N N . LEU B 1 35 ? 11.758 -17.344 -21.328 1 59.22 35 LEU B N 1
ATOM 2995 C CA . LEU B 1 35 ? 12.906 -16.922 -22.125 1 59.22 35 LEU B CA 1
ATOM 2996 C C . LEU B 1 35 ? 13.273 -15.469 -21.844 1 59.22 35 LEU B C 1
ATOM 2998 O O . LEU B 1 35 ? 14.43 -15.078 -22.016 1 59.22 35 LEU B O 1
ATOM 3002 N N . LEU B 1 36 ? 12.25 -14.672 -21.438 1 61.06 36 LEU B N 1
ATOM 3003 C CA . LEU B 1 36 ? 12.445 -13.25 -21.188 1 61.06 36 LEU B CA 1
ATOM 3004 C C . LEU B 1 36 ? 11.828 -12.844 -19.859 1 61.06 36 LEU B C 1
ATOM 3006 O O . LEU B 1 36 ? 10.984 -13.562 -19.312 1 61.06 36 LEU B O 1
ATOM 3010 N N . GLY B 1 37 ? 12.406 -11.797 -19.297 1 70.56 37 GLY B N 1
ATOM 3011 C CA . GLY B 1 37 ? 11.758 -11.195 -18.141 1 70.56 37 GLY B CA 1
ATOM 3012 C C . GLY B 1 37 ? 12.234 -11.766 -16.812 1 70.56 37 GLY B C 1
ATOM 3013 O O . GLY B 1 37 ? 11.43 -12 -15.914 1 70.56 37 GLY B O 1
ATOM 3014 N N . TYR B 1 38 ? 13.531 -12.07 -16.812 1 74.56 38 TYR B N 1
ATOM 3015 C CA . TYR B 1 38 ? 14.062 -12.641 -15.586 1 74.56 38 TYR B CA 1
ATOM 3016 C C . TYR B 1 38 ? 13.859 -11.68 -14.414 1 74.56 38 TYR B C 1
ATOM 3018 O O . TYR B 1 38 ? 13.641 -12.109 -13.281 1 74.56 38 TYR B O 1
ATOM 3026 N N . GLN B 1 39 ? 13.867 -10.414 -14.672 1 75.62 39 GLN B N 1
ATOM 3027 C CA . GLN B 1 39 ? 13.664 -9.445 -13.602 1 75.62 39 GLN B CA 1
ATOM 3028 C C . GLN B 1 39 ? 12.258 -9.539 -13.031 1 75.62 39 GLN B C 1
ATOM 3030 O O . GLN B 1 39 ? 12.07 -9.539 -11.812 1 75.62 39 GLN B O 1
ATOM 3035 N N . GLU B 1 40 ? 11.352 -9.641 -13.914 1 78.69 40 GLU B N 1
ATOM 3036 C CA . GLU B 1 40 ? 9.969 -9.789 -13.484 1 78.69 40 GLU B CA 1
ATOM 3037 C C . GLU B 1 40 ? 9.766 -11.078 -12.688 1 78.69 40 GLU B C 1
ATOM 3039 O O . GLU B 1 40 ? 9.008 -11.102 -11.719 1 78.69 40 GLU B O 1
ATOM 3044 N N . THR B 1 41 ? 10.492 -12.047 -13.125 1 81.94 41 THR B N 1
ATOM 3045 C CA . THR B 1 41 ? 10.367 -13.336 -12.453 1 81.94 41 THR B CA 1
ATOM 3046 C C . THR B 1 41 ? 10.953 -13.273 -11.047 1 81.94 41 THR B C 1
ATOM 3048 O O . THR B 1 41 ? 10.289 -13.633 -10.078 1 81.94 41 THR B O 1
ATOM 3051 N N . ILE B 1 42 ? 12.117 -12.734 -10.945 1 84.31 42 ILE B N 1
ATOM 3052 C CA . ILE B 1 42 ? 12.828 -12.734 -9.672 1 84.31 42 ILE B CA 1
ATOM 3053 C C . ILE B 1 42 ? 12.102 -11.82 -8.68 1 84.31 42 ILE B C 1
ATOM 3055 O O . ILE B 1 42 ? 12.148 -12.055 -7.469 1 84.31 42 ILE B O 1
ATOM 3059 N N . THR B 1 43 ? 11.398 -10.875 -9.203 1 85.5 43 THR B N 1
ATOM 3060 C CA . THR B 1 43 ? 10.742 -9.914 -8.328 1 85.5 43 THR B CA 1
ATOM 3061 C C . THR B 1 43 ? 9.281 -10.289 -8.109 1 85.5 43 THR B C 1
ATOM 3063 O O . THR B 1 43 ? 8.562 -9.617 -7.359 1 85.5 43 THR B O 1
ATOM 3066 N N . ASP B 1 44 ? 8.859 -11.359 -8.766 1 86.12 44 ASP B N 1
ATOM 3067 C CA . ASP B 1 44 ? 7.492 -11.852 -8.602 1 86.12 44 ASP B CA 1
ATOM 3068 C C . ASP B 1 44 ? 7.336 -12.609 -7.285 1 86.12 44 ASP B C 1
ATOM 3070 O O . ASP B 1 44 ? 8.07 -13.562 -7.02 1 86.12 44 ASP B O 1
ATOM 3074 N N . GLN B 1 45 ? 6.32 -12.25 -6.535 1 89.12 45 GLN B N 1
ATOM 3075 C CA . GLN B 1 45 ? 6.129 -12.812 -5.199 1 89.12 45 GLN B CA 1
ATOM 3076 C C . GLN B 1 45 ? 5.703 -14.273 -5.273 1 89.12 45 GLN B C 1
ATOM 3078 O O . GLN B 1 45 ? 5.773 -15 -4.277 1 89.12 45 GLN B O 1
ATOM 3083 N N . ILE B 1 46 ? 5.277 -14.719 -6.414 1 89 46 ILE B N 1
ATOM 3084 C CA . ILE B 1 46 ? 4.867 -16.109 -6.535 1 89 46 ILE B CA 1
ATOM 3085 C C . ILE B 1 46 ? 6.07 -17.031 -6.32 1 89 46 ILE B C 1
ATOM 3087 O O . ILE B 1 46 ? 5.91 -18.219 -6.016 1 89 46 ILE B O 1
ATOM 3091 N N . TYR B 1 47 ? 7.27 -16.438 -6.391 1 90.06 47 TYR B N 1
ATOM 3092 C CA . TYR B 1 47 ? 8.484 -17.234 -6.23 1 90.06 47 TYR B CA 1
ATOM 3093 C C . TYR B 1 47 ? 9.07 -17.062 -4.836 1 90.06 47 TYR B C 1
ATOM 3095 O O . TYR B 1 47 ? 10.242 -17.375 -4.605 1 90.06 47 TYR B O 1
ATOM 3103 N N . HIS B 1 48 ? 8.266 -16.547 -3.945 1 91.75 48 HIS B N 1
ATOM 3104 C CA . HIS B 1 48 ? 8.695 -16.391 -2.561 1 91.75 48 HIS B CA 1
ATOM 3105 C C . HIS B 1 48 ? 9.195 -17.719 -1.99 1 91.75 48 HIS B C 1
ATOM 3107 O O . HIS B 1 48 ? 8.523 -18.734 -2.104 1 91.75 48 HIS B O 1
ATOM 3113 N N . ASN B 1 49 ? 10.453 -17.719 -1.403 1 92.94 49 ASN B N 1
ATOM 3114 C CA . ASN B 1 49 ? 11.094 -18.844 -0.734 1 92.94 49 ASN B CA 1
ATOM 3115 C C . ASN B 1 49 ? 11.461 -19.938 -1.723 1 92.94 49 ASN B C 1
ATOM 3117 O O . ASN B 1 49 ? 11.547 -21.109 -1.35 1 92.94 49 ASN B O 1
ATOM 3121 N N . GLN B 1 50 ? 11.617 -19.547 -2.939 1 94.31 50 GLN B N 1
ATOM 3122 C CA . GLN B 1 50 ? 11.984 -20.547 -3.938 1 94.31 50 GLN B CA 1
ATOM 3123 C C . GLN B 1 50 ? 13.328 -20.203 -4.582 1 94.31 50 GLN B C 1
ATOM 3125 O O . GLN B 1 50 ? 13.719 -19.047 -4.633 1 94.31 50 GLN B O 1
ATOM 3130 N N . ILE B 1 51 ? 14.031 -21.219 -4.957 1 95.38 51 ILE B N 1
ATOM 3131 C CA . ILE B 1 51 ? 15.219 -21.109 -5.805 1 95.38 51 ILE B CA 1
ATOM 3132 C C . ILE B 1 51 ? 14.836 -21.391 -7.258 1 95.38 51 ILE B C 1
ATOM 3134 O O . ILE B 1 51 ? 14.352 -22.469 -7.582 1 95.38 51 ILE B O 1
ATOM 3138 N N . ILE B 1 52 ? 15.102 -20.453 -8.102 1 93 52 ILE B N 1
ATOM 3139 C CA . ILE B 1 52 ? 14.594 -20.516 -9.469 1 93 52 ILE B CA 1
ATOM 3140 C C . ILE B 1 52 ? 15.695 -21 -10.406 1 93 52 ILE B C 1
ATOM 3142 O O . ILE B 1 52 ? 16.75 -20.359 -10.516 1 93 52 ILE B O 1
ATOM 3146 N N . VAL B 1 53 ? 15.43 -22.047 -11.078 1 92.69 53 VAL B N 1
ATOM 3147 C CA . VAL B 1 53 ? 16.328 -22.562 -12.117 1 92.69 53 VAL B CA 1
ATOM 3148 C C . VAL B 1 53 ? 15.844 -22.094 -13.484 1 92.69 53 VAL B C 1
ATOM 3150 O O . VAL B 1 53 ? 14.789 -22.531 -13.969 1 92.69 53 VAL B O 1
ATOM 3153 N N . PHE B 1 54 ? 16.641 -21.281 -14.102 1 89.75 54 PHE B N 1
ATOM 3154 C CA . PHE B 1 54 ? 16.25 -20.734 -15.398 1 89.75 54 PHE B CA 1
ATOM 3155 C C . PHE B 1 54 ? 16.75 -21.625 -16.531 1 89.75 54 PHE B C 1
ATOM 3157 O O . PHE B 1 54 ? 17.906 -22.047 -16.547 1 89.75 54 PHE B O 1
ATOM 3164 N N . ALA B 1 55 ? 15.852 -21.828 -17.484 1 82.94 55 ALA B N 1
ATOM 3165 C CA . ALA B 1 55 ? 16.188 -22.688 -18.609 1 82.94 55 ALA B CA 1
ATOM 3166 C C . ALA B 1 55 ? 17.031 -21.938 -19.641 1 82.94 55 ALA B C 1
ATOM 3168 O O . ALA B 1 55 ? 17.734 -22.547 -20.453 1 82.94 55 ALA B O 1
ATOM 3169 N N . GLN B 1 56 ? 17 -20.625 -19.625 1 74.12 56 GLN B N 1
ATOM 3170 C CA . GLN B 1 56 ? 17.719 -19.828 -20.609 1 74.12 56 GLN B CA 1
ATOM 3171 C C . GLN B 1 56 ? 19.234 -19.953 -20.422 1 74.12 56 GLN B C 1
ATOM 3173 O O . GLN B 1 56 ? 19.719 -19.844 -19.297 1 74.12 56 GLN B O 1
ATOM 3178 N N . PRO B 1 57 ? 19.844 -20.141 -21.594 1 62.56 57 PRO B N 1
ATOM 3179 C CA . PRO B 1 57 ? 21.281 -20.344 -21.484 1 62.56 57 PRO B CA 1
ATOM 3180 C C . PRO B 1 57 ? 22.016 -19.125 -20.891 1 62.56 57 PRO B C 1
ATOM 3182 O O . PRO B 1 57 ? 22.969 -19.281 -20.141 1 62.56 57 PRO B O 1
ATOM 3185 N N . ALA B 1 58 ? 21.531 -17.875 -21.25 1 68.38 58 ALA B N 1
ATOM 3186 C CA . ALA B 1 58 ? 22.203 -16.688 -20.734 1 68.38 58 ALA B CA 1
ATOM 3187 C C . ALA B 1 58 ? 21.188 -15.711 -20.141 1 68.38 58 ALA B C 1
ATOM 3189 O O . ALA B 1 58 ? 20.094 -15.539 -20.672 1 68.38 58 ALA B O 1
ATOM 3190 N N . ILE B 1 59 ? 21.453 -15.32 -18.906 1 69.88 59 ILE B N 1
ATOM 3191 C CA . ILE B 1 59 ? 20.609 -14.328 -18.234 1 69.88 59 ILE B CA 1
ATOM 3192 C C . ILE B 1 59 ? 21.438 -13.07 -17.953 1 69.88 59 ILE B C 1
ATOM 3194 O O . ILE B 1 59 ? 22.656 -13.133 -17.828 1 69.88 59 ILE B O 1
ATOM 3198 N N . GLY B 1 60 ? 20.781 -11.875 -17.875 1 62.69 60 GLY B N 1
ATOM 3199 C CA . GLY B 1 60 ? 21.422 -10.641 -17.469 1 62.69 60 GLY B CA 1
ATOM 3200 C C . GLY B 1 60 ? 21.781 -9.742 -18.641 1 62.69 60 GLY B C 1
ATOM 3201 O O . GLY B 1 60 ? 22.5 -8.758 -18.484 1 62.69 60 GLY B O 1
ATOM 3202 N N . ASN B 1 61 ? 21.328 -10.18 -19.828 1 60.09 61 ASN B N 1
ATOM 3203 C CA . ASN B 1 61 ? 21.641 -9.391 -21.016 1 60.09 61 ASN B CA 1
ATOM 3204 C C . ASN B 1 61 ? 20.922 -8.047 -21.016 1 60.09 61 ASN B C 1
ATOM 3206 O O . ASN B 1 61 ? 21.297 -7.129 -21.734 1 60.09 61 ASN B O 1
ATOM 3210 N N . VAL B 1 62 ? 19.906 -8.07 -20.25 1 58.38 62 VAL B N 1
ATOM 3211 C CA . VAL B 1 62 ? 19.172 -6.809 -20.188 1 58.38 62 VAL B CA 1
ATOM 3212 C C . VAL B 1 62 ? 19.281 -6.219 -18.781 1 58.38 62 VAL B C 1
ATOM 3214 O O . VAL B 1 62 ? 19.344 -6.957 -17.797 1 58.38 62 VAL B O 1
ATOM 3217 N N . GLY B 1 63 ? 19.922 -5.062 -18.594 1 61.34 63 GLY B N 1
ATOM 3218 C CA . GLY B 1 63 ? 19.969 -4.375 -17.312 1 61.34 63 GLY B CA 1
ATOM 3219 C C . GLY B 1 63 ? 18.672 -4.43 -16.547 1 61.34 63 GLY B C 1
ATOM 3220 O O . GLY B 1 63 ? 17.734 -5.121 -16.953 1 61.34 63 GLY B O 1
ATOM 3221 N N . ILE B 1 64 ? 18.656 -4.199 -15.234 1 62.5 64 ILE B N 1
ATOM 3222 C CA . ILE B 1 64 ? 17.5 -4.164 -14.352 1 62.5 64 ILE B CA 1
ATOM 3223 C C . ILE B 1 64 ? 16.781 -2.82 -14.492 1 62.5 64 ILE B C 1
ATOM 3225 O O . ILE B 1 64 ? 17.422 -1.764 -14.43 1 62.5 64 ILE B O 1
ATOM 3229 N N . ASN B 1 65 ? 15.508 -2.922 -14.969 1 66.25 65 ASN B N 1
ATOM 3230 C CA . ASN B 1 65 ? 14.641 -1.754 -15.078 1 66.25 65 ASN B CA 1
ATOM 3231 C C . ASN B 1 65 ? 13.641 -1.694 -13.93 1 66.25 65 ASN B C 1
ATOM 3233 O O . ASN B 1 65 ? 12.914 -2.658 -13.68 1 66.25 65 ASN B O 1
ATOM 3237 N N . HIS B 1 66 ? 13.648 -0.61 -13.258 1 64 66 HIS B N 1
ATOM 3238 C CA . HIS B 1 66 ? 12.797 -0.443 -12.094 1 64 66 HIS B CA 1
ATOM 3239 C C . HIS B 1 66 ? 11.32 -0.555 -12.469 1 64 66 HIS B C 1
ATOM 3241 O O . HIS B 1 66 ? 10.477 -0.858 -11.625 1 64 66 HIS B O 1
ATOM 3247 N N . ASP B 1 67 ? 11.078 -0.379 -13.727 1 63.56 67 ASP B N 1
ATOM 3248 C CA . ASP B 1 67 ? 9.695 -0.451 -14.18 1 63.56 67 ASP B CA 1
ATOM 3249 C C . ASP B 1 67 ? 9.219 -1.899 -14.273 1 63.56 67 ASP B C 1
ATOM 3251 O O . ASP B 1 67 ? 8.023 -2.162 -14.383 1 63.56 67 ASP B O 1
ATOM 3255 N N . SER B 1 68 ? 10.195 -2.738 -14.109 1 62.34 68 SER B N 1
ATOM 3256 C CA . SER B 1 68 ? 9.859 -4.141 -14.344 1 62.34 68 SER B CA 1
ATOM 3257 C C . SER B 1 68 ? 9.711 -4.898 -13.031 1 62.34 68 SER B C 1
ATOM 3259 O O . SER B 1 68 ? 9.523 -6.117 -13.031 1 62.34 68 SER B O 1
ATOM 3261 N N . TYR B 1 69 ? 9.664 -4.172 -11.953 1 73.06 69 TYR B N 1
ATOM 3262 C CA . TYR B 1 69 ? 9.523 -4.828 -10.656 1 73.06 69 TYR B CA 1
ATOM 3263 C C . TYR B 1 69 ? 8.094 -5.297 -10.43 1 73.06 69 TYR B C 1
ATOM 3265 O O . TYR B 1 69 ? 7.145 -4.562 -10.719 1 73.06 69 TYR B O 1
ATOM 3273 N N . GLU B 1 70 ? 8.031 -6.512 -10.078 1 71 70 GLU B N 1
ATOM 3274 C CA . GLU B 1 70 ? 6.711 -7.031 -9.727 1 71 70 GLU B CA 1
ATOM 3275 C C . GLU B 1 70 ? 6.477 -6.988 -8.219 1 71 70 GLU B C 1
ATOM 3277 O O . GLU B 1 70 ? 5.398 -7.352 -7.746 1 71 70 GLU B O 1
ATOM 3282 N N . SER B 1 71 ? 7.434 -6.652 -7.504 1 73.75 71 SER B N 1
ATOM 3283 C CA . SER B 1 71 ? 7.355 -6.367 -6.074 1 73.75 71 SER B CA 1
ATOM 3284 C C . SER B 1 71 ? 8.5 -5.469 -5.625 1 73.75 71 SER B C 1
ATOM 3286 O O . SER B 1 71 ? 9.523 -5.379 -6.305 1 73.75 71 SER B O 1
ATOM 3288 N N . ILE B 1 72 ? 8.328 -4.852 -4.594 1 75.25 72 ILE B N 1
ATOM 3289 C CA . ILE B 1 72 ? 9.336 -3.934 -4.078 1 75.25 72 ILE B CA 1
ATOM 3290 C C . ILE B 1 72 ? 10.438 -4.723 -3.369 1 75.25 72 ILE B C 1
ATOM 3292 O O . ILE B 1 72 ? 11.617 -4.395 -3.492 1 75.25 72 ILE B O 1
ATOM 3296 N N . LEU B 1 73 ? 10.109 -5.754 -2.682 1 78 73 LEU B N 1
ATOM 3297 C CA . LEU B 1 73 ? 11.055 -6.578 -1.933 1 78 73 LEU B CA 1
ATOM 3298 C C . LEU B 1 73 ? 11.047 -8.016 -2.445 1 78 73 LEU B C 1
ATOM 3300 O O . LEU B 1 73 ? 10.289 -8.852 -1.944 1 78 73 LEU B O 1
ATOM 3304 N N . PRO B 1 74 ? 11.914 -8.234 -3.457 1 84.06 74 PRO B N 1
ATOM 3305 C CA . PRO B 1 74 ? 11.969 -9.617 -3.934 1 84.06 74 PRO B CA 1
ATOM 3306 C C . PRO B 1 74 ? 12.398 -10.594 -2.844 1 84.06 74 PRO B C 1
ATOM 3308 O O . PRO B 1 74 ? 13.266 -10.281 -2.027 1 84.06 74 PRO B O 1
ATOM 3311 N N . THR B 1 75 ? 11.766 -11.758 -2.83 1 87.75 75 THR B N 1
ATOM 3312 C CA . THR B 1 75 ? 12.008 -12.68 -1.725 1 87.75 75 THR B CA 1
ATOM 3313 C C . THR B 1 75 ? 12.359 -14.07 -2.246 1 87.75 75 THR B C 1
ATOM 3315 O O . THR B 1 75 ? 12.219 -15.062 -1.527 1 87.75 75 THR B O 1
ATOM 3318 N N . ALA B 1 76 ? 12.703 -14.141 -3.51 1 92.56 76 ALA B N 1
ATOM 3319 C CA . ALA B 1 76 ? 13.258 -15.398 -4.012 1 92.56 76 ALA B CA 1
ATOM 3320 C C . ALA B 1 76 ? 14.516 -15.789 -3.234 1 92.56 76 ALA B C 1
ATOM 3322 O O . ALA B 1 76 ? 15.25 -14.922 -2.758 1 92.56 76 ALA B O 1
ATOM 3323 N N . LYS B 1 77 ? 14.758 -17.094 -3.129 1 95.38 77 LYS B N 1
ATOM 3324 C CA . LYS B 1 77 ? 15.852 -17.547 -2.285 1 95.38 77 LYS B CA 1
ATOM 3325 C C . LYS B 1 77 ? 17.109 -17.812 -3.111 1 95.38 77 LYS B C 1
ATOM 3327 O O . LYS B 1 77 ? 18.188 -18.062 -2.557 1 95.38 77 LYS B O 1
ATOM 3332 N N . GLY B 1 78 ? 16.953 -17.719 -4.418 1 95.25 78 GLY B N 1
ATOM 3333 C CA . GLY B 1 78 ? 18.141 -17.875 -5.242 1 95.25 78 GLY B CA 1
ATOM 3334 C C . GLY B 1 78 ? 17.828 -18.031 -6.719 1 95.25 78 GLY B C 1
ATOM 3335 O O . GLY B 1 78 ? 16.672 -18.234 -7.098 1 95.25 78 GLY B O 1
ATOM 3336 N N . MET B 1 79 ? 18.922 -17.891 -7.426 1 93.5 79 MET B N 1
ATOM 3337 C CA . MET B 1 79 ? 18.844 -18 -8.883 1 93.5 79 MET B CA 1
ATOM 3338 C C . MET B 1 79 ? 19.938 -18.922 -9.406 1 93.5 79 MET B C 1
ATOM 3340 O O . MET B 1 79 ? 21.094 -18.812 -9.008 1 93.5 79 MET B O 1
ATOM 3344 N N . VAL B 1 80 ? 19.516 -19.859 -10.266 1 93.5 80 VAL B N 1
ATOM 3345 C CA . VAL B 1 80 ? 20.422 -20.812 -10.875 1 93.5 80 VAL B CA 1
ATOM 3346 C C . VAL B 1 80 ? 20.391 -20.672 -12.391 1 93.5 80 VAL B C 1
ATOM 3348 O O . VAL B 1 80 ? 19.328 -20.797 -13.016 1 93.5 80 VAL B O 1
ATOM 3351 N N . VAL B 1 81 ? 21.578 -20.438 -12.969 1 91.81 81 VAL B N 1
ATOM 3352 C CA . VAL B 1 81 ? 21.625 -20.188 -14.406 1 91.81 81 VAL B CA 1
ATOM 3353 C C . VAL B 1 81 ? 22.812 -20.922 -15.016 1 91.81 81 VAL B C 1
ATOM 3355 O O . VAL B 1 81 ? 23.734 -21.344 -14.297 1 91.81 81 VAL B O 1
ATOM 3358 N N . ARG B 1 82 ? 22.703 -21.062 -16.344 1 90.5 82 ARG B N 1
ATOM 3359 C CA . ARG B 1 82 ? 23.844 -21.641 -17.047 1 90.5 82 ARG B CA 1
ATOM 3360 C C . ARG B 1 82 ? 24.953 -20.609 -17.203 1 90.5 82 ARG B C 1
ATOM 3362 O O . ARG B 1 82 ? 26.094 -20.859 -16.812 1 90.5 82 ARG B O 1
ATOM 3369 N N . ASP B 1 83 ? 24.562 -19.469 -17.766 1 86.69 83 ASP B N 1
ATOM 3370 C CA . ASP B 1 83 ? 25.516 -18.391 -17.984 1 86.69 83 ASP B CA 1
ATOM 3371 C C . ASP B 1 83 ? 24.953 -17.031 -17.547 1 86.69 83 ASP B C 1
ATOM 3373 O O . ASP B 1 83 ? 23.766 -16.766 -17.766 1 86.69 83 ASP B O 1
ATOM 3377 N N . VAL B 1 84 ? 25.812 -16.328 -16.781 1 80.81 84 VAL B N 1
ATOM 3378 C CA . VAL B 1 84 ? 25.438 -14.969 -16.438 1 80.81 84 VAL B CA 1
ATOM 3379 C C . VAL B 1 84 ? 26.219 -13.977 -17.312 1 80.81 84 VAL B C 1
ATOM 3381 O O . VAL B 1 84 ? 27.453 -14.039 -17.375 1 80.81 84 VAL B O 1
ATOM 3384 N N . THR B 1 85 ? 25.516 -13.32 -18.172 1 72.38 85 THR B N 1
ATOM 3385 C CA . THR B 1 85 ? 26.188 -12.328 -19 1 72.38 85 THR B CA 1
ATOM 3386 C C . THR B 1 85 ? 26.156 -10.961 -18.328 1 72.38 85 THR B C 1
ATOM 3388 O O . THR B 1 85 ? 25.156 -10.578 -17.719 1 72.38 85 THR B O 1
ATOM 3391 N N . ASN B 1 86 ? 27.266 -10.391 -17.953 1 58.75 86 ASN B N 1
ATOM 3392 C CA . ASN B 1 86 ? 27.328 -9.023 -17.438 1 58.75 86 ASN B CA 1
ATOM 3393 C C . ASN B 1 86 ? 27.297 -8.008 -18.578 1 58.75 86 ASN B C 1
ATOM 3395 O O . ASN B 1 86 ? 28.203 -7.977 -19.406 1 58.75 86 ASN B O 1
ATOM 3399 N N . ILE B 1 87 ? 26.234 -7.582 -19.062 1 51.47 87 ILE B N 1
ATOM 3400 C CA . ILE B 1 87 ? 26.297 -6.543 -20.078 1 51.47 87 ILE B CA 1
ATOM 3401 C C . ILE B 1 87 ? 26.531 -5.188 -19.422 1 51.47 87 ILE B C 1
ATOM 3403 O O . ILE B 1 87 ? 25.984 -4.895 -18.359 1 51.47 87 ILE B O 1
ATOM 3407 N N . SER B 1 88 ? 27.719 -4.59 -19.953 1 47.09 88 SER B N 1
ATOM 3408 C CA . SER B 1 88 ? 28 -3.195 -19.625 1 47.09 88 SER B CA 1
ATOM 3409 C C . SER B 1 88 ? 26.75 -2.334 -19.75 1 47.09 88 SER B C 1
ATOM 3411 O O . SER B 1 88 ? 26 -2.445 -20.719 1 47.09 88 SER B O 1
ATOM 3413 N N . THR B 1 89 ? 26.266 -2.08 -18.688 1 44.44 89 THR B N 1
ATOM 3414 C CA . THR B 1 89 ? 25.062 -1.264 -18.562 1 44.44 89 THR B CA 1
ATOM 3415 C C . THR B 1 89 ? 25.234 0.064 -19.297 1 44.44 89 THR B C 1
ATOM 3417 O O . THR B 1 89 ? 26.297 0.678 -19.25 1 44.44 89 THR B O 1
ATOM 3420 N N . ASN B 1 90 ? 24.797 0.119 -20.5 1 40.44 90 ASN B N 1
ATOM 3421 C CA . ASN B 1 90 ? 24.703 1.49 -20.984 1 40.44 90 ASN B CA 1
ATOM 3422 C C . ASN B 1 90 ? 24.312 2.457 -19.859 1 40.44 90 ASN B C 1
ATOM 3424 O O . ASN B 1 90 ? 23.766 2.043 -18.844 1 40.44 90 ASN B O 1
ATOM 3428 N N . ARG B 1 91 ? 24.703 3.684 -20.141 1 40.31 91 ARG B N 1
ATOM 3429 C CA . ARG B 1 91 ? 24.469 4.82 -19.25 1 40.31 91 ARG B CA 1
ATOM 3430 C C . ARG B 1 91 ? 23.125 4.695 -18.547 1 40.31 91 ARG B C 1
ATOM 3432 O O . ARG B 1 91 ? 22.906 5.297 -17.484 1 40.31 91 ARG B O 1
ATOM 3439 N N . LEU B 1 92 ? 22.172 4.191 -19.234 1 42.53 92 LEU B N 1
ATOM 3440 C CA . LEU B 1 92 ? 20.812 4.246 -18.703 1 42.53 92 LEU B CA 1
ATOM 3441 C C . LEU B 1 92 ? 20.562 3.088 -17.734 1 42.53 92 LEU B C 1
ATOM 3443 O O . LEU B 1 92 ? 19.562 3.084 -17.016 1 42.53 92 LEU B O 1
ATOM 3447 N N . SER B 1 93 ? 21.125 1.905 -18.188 1 48.5 93 SER B N 1
ATOM 3448 C CA . SER B 1 93 ? 20.828 0.718 -17.391 1 48.5 93 SER B CA 1
ATOM 3449 C C . SER B 1 93 ? 21.734 0.629 -16.172 1 48.5 93 SER B C 1
ATOM 3451 O O . SER B 1 93 ? 22.938 0.406 -16.297 1 48.5 93 SER B O 1
ATOM 3453 N N . ARG B 1 94 ? 21.281 1.279 -14.945 1 56.78 94 ARG B N 1
ATOM 3454 C CA . ARG B 1 94 ? 21.984 1.428 -13.672 1 56.78 94 ARG B CA 1
ATOM 3455 C C . ARG B 1 94 ? 22.438 0.075 -13.141 1 56.78 94 ARG B C 1
ATOM 3457 O O . ARG B 1 94 ? 23.562 -0.356 -13.414 1 56.78 94 ARG B O 1
ATOM 3464 N N . LEU B 1 95 ? 21.5 -0.62 -12.484 1 69.62 95 LEU B N 1
ATOM 3465 C CA . LEU B 1 95 ? 21.891 -1.661 -11.539 1 69.62 95 LEU B CA 1
ATOM 3466 C C . LEU B 1 95 ? 22.109 -2.99 -12.258 1 69.62 95 LEU B C 1
ATOM 3468 O O . LEU B 1 95 ? 21.25 -3.436 -13.016 1 69.62 95 LEU B O 1
ATOM 3472 N N . SER B 1 96 ? 23.344 -3.547 -12.359 1 78.06 96 SER B N 1
ATOM 3473 C CA . SER B 1 96 ? 23.594 -4.883 -12.891 1 78.06 96 SER B CA 1
ATOM 3474 C C . SER B 1 96 ? 22.781 -5.934 -12.133 1 78.06 96 SER B C 1
ATOM 3476 O O . SER B 1 96 ? 22.344 -5.691 -11.008 1 78.06 96 SER B O 1
ATOM 3478 N N . LEU B 1 97 ? 22.547 -7.062 -12.828 1 82.94 97 LEU B N 1
ATOM 3479 C CA . LEU B 1 97 ? 21.875 -8.18 -12.164 1 82.94 97 LEU B CA 1
ATOM 3480 C C . LEU B 1 97 ? 22.609 -8.57 -10.891 1 82.94 97 LEU B C 1
ATOM 3482 O O . LEU B 1 97 ? 21.984 -8.828 -9.859 1 82.94 97 LEU B O 1
ATOM 3486 N N . ASP B 1 98 ? 23.906 -8.594 -10.992 1 85.25 98 ASP B N 1
ATOM 3487 C CA . ASP B 1 98 ? 24.75 -8.945 -9.852 1 85.25 98 ASP B CA 1
ATOM 3488 C C . ASP B 1 98 ? 24.516 -7.98 -8.688 1 85.25 98 ASP B C 1
ATOM 3490 O O . ASP B 1 98 ? 24.297 -8.406 -7.555 1 85.25 98 ASP B O 1
ATOM 3494 N N . GLU B 1 99 ? 24.562 -6.785 -8.984 1 83 99 GLU B N 1
ATOM 3495 C CA . GLU B 1 99 ? 24.359 -5.758 -7.969 1 83 99 GLU B CA 1
ATOM 3496 C C . GLU B 1 99 ? 22.953 -5.816 -7.395 1 83 99 GLU B C 1
ATOM 3498 O O . GLU B 1 99 ? 22.766 -5.656 -6.188 1 83 99 GLU B O 1
ATOM 3503 N N . PHE B 1 100 ? 22 -6.02 -8.242 1 84 100 PHE B N 1
ATOM 3504 C CA . PHE B 1 100 ? 20.609 -6.129 -7.828 1 84 100 PHE B CA 1
ATOM 3505 C C . PHE B 1 100 ? 20.438 -7.27 -6.832 1 84 100 PHE B C 1
ATOM 3507 O O . PHE B 1 100 ? 19.812 -7.09 -5.785 1 84 100 PHE B O 1
ATOM 3514 N N . LEU B 1 101 ? 20.984 -8.383 -7.164 1 89.56 101 LEU B N 1
ATOM 3515 C CA . LEU B 1 101 ? 20.859 -9.562 -6.312 1 89.56 101 LEU B CA 1
ATOM 3516 C C . LEU B 1 101 ? 21.562 -9.352 -4.98 1 89.56 101 LEU B C 1
ATOM 3518 O O . LEU B 1 101 ? 21.078 -9.781 -3.934 1 89.56 101 LEU B O 1
ATOM 3522 N N . GLN B 1 102 ? 22.672 -8.688 -4.996 1 89 102 GLN B N 1
ATOM 3523 C CA . GLN B 1 102 ? 23.391 -8.383 -3.768 1 89 102 GLN B CA 1
ATOM 3524 C C . GLN B 1 102 ? 22.578 -7.469 -2.857 1 89 102 GLN B C 1
ATOM 3526 O O . GLN B 1 102 ? 22.484 -7.711 -1.65 1 89 102 GLN B O 1
ATOM 3531 N N . GLN B 1 103 ? 21.969 -6.539 -3.514 1 83.25 103 GLN B N 1
ATOM 3532 C CA . GLN B 1 103 ? 21.172 -5.562 -2.771 1 83.25 103 GLN B CA 1
ATOM 3533 C C . GLN B 1 103 ? 20 -6.234 -2.068 1 83.25 103 GLN B C 1
ATOM 3535 O O . GLN B 1 103 ? 19.578 -5.809 -0.986 1 83.25 103 GLN B O 1
ATOM 3540 N N . HIS B 1 104 ? 19.469 -7.273 -2.631 1 86.25 104 HIS B N 1
ATOM 3541 C CA . HIS B 1 104 ? 18.281 -7.926 -2.088 1 86.25 104 HIS B CA 1
ATOM 3542 C C . HIS B 1 104 ? 18.641 -9.227 -1.377 1 86.25 104 HIS B C 1
ATOM 3544 O O . HIS B 1 104 ? 17.766 -10.016 -1.038 1 86.25 104 HIS B O 1
ATOM 3550 N N . ASN B 1 105 ? 19.875 -9.492 -1.187 1 91 105 ASN B N 1
ATOM 3551 C CA . ASN B 1 105 ? 20.406 -10.648 -0.477 1 91 105 ASN B CA 1
ATOM 3552 C C . ASN B 1 105 ? 19.953 -11.961 -1.124 1 91 105 ASN B C 1
ATOM 3554 O O . ASN B 1 105 ? 19.547 -12.891 -0.43 1 91 105 ASN B O 1
ATOM 3558 N N . ILE B 1 106 ? 19.938 -11.969 -2.426 1 93.12 106 ILE B N 1
ATOM 3559 C CA . ILE B 1 106 ? 19.562 -13.156 -3.191 1 93.12 106 ILE B CA 1
ATOM 3560 C C . ILE B 1 106 ? 20.812 -13.766 -3.828 1 93.12 106 ILE B C 1
ATOM 3562 O O . ILE B 1 106 ? 21.469 -13.125 -4.652 1 93.12 106 ILE B O 1
ATOM 3566 N N . PRO B 1 107 ? 21.172 -14.953 -3.473 1 96.06 107 PRO B N 1
ATOM 3567 C CA . PRO B 1 107 ? 22.344 -15.586 -4.094 1 96.06 107 PRO B CA 1
ATOM 3568 C C . PRO B 1 107 ? 22.031 -16.141 -5.48 1 96.06 107 PRO B C 1
ATOM 3570 O O . PRO B 1 107 ? 20.922 -16.594 -5.734 1 96.06 107 PRO B O 1
ATOM 3573 N N . GLY B 1 108 ? 23.031 -16.078 -6.324 1 94.31 108 GLY B N 1
ATOM 3574 C CA . GLY B 1 108 ? 23 -16.719 -7.629 1 94.31 108 GLY B CA 1
ATOM 3575 C C . GLY B 1 108 ? 24.141 -17.672 -7.859 1 94.31 108 GLY B C 1
ATOM 3576 O O . GLY B 1 108 ? 25.203 -17.562 -7.227 1 94.31 108 GLY B O 1
ATOM 3577 N N . ILE B 1 109 ? 23.906 -18.609 -8.672 1 94.75 109 ILE B N 1
ATOM 3578 C CA . ILE B 1 109 ? 24.953 -19.562 -9.055 1 94.75 109 ILE B CA 1
ATOM 3579 C C . ILE B 1 109 ? 24.891 -19.812 -10.562 1 94.75 109 ILE B C 1
ATOM 3581 O O . ILE B 1 109 ? 23.812 -20.047 -11.109 1 94.75 109 ILE B O 1
ATOM 3585 N N . SER B 1 110 ? 26.016 -19.625 -11.203 1 93.5 110 SER B N 1
ATOM 3586 C CA . SER B 1 110 ? 26.109 -19.844 -12.641 1 93.5 110 SER B CA 1
ATOM 3587 C C . SER B 1 110 ? 26.984 -21.047 -12.961 1 93.5 110 SER B C 1
ATOM 3589 O O . SER B 1 110 ? 27.594 -21.641 -12.055 1 93.5 110 SER B O 1
ATOM 3591 N N . GLY B 1 111 ? 26.891 -21.438 -14.273 1 92.94 111 GLY B N 1
ATOM 3592 C CA . GLY B 1 111 ? 27.703 -22.547 -14.719 1 92.94 111 GLY B CA 1
ATOM 3593 C C . GLY B 1 111 ? 27.062 -23.891 -14.477 1 92.94 111 GLY B C 1
ATOM 3594 O O . GLY B 1 111 ? 27.75 -24.922 -14.461 1 92.94 111 GLY B O 1
ATOM 3595 N N . ILE B 1 112 ? 25.891 -23.859 -14.188 1 93.94 112 ILE B N 1
ATOM 3596 C CA . ILE B 1 112 ? 25.156 -25.094 -13.914 1 93.94 112 ILE B CA 1
ATOM 3597 C C . ILE B 1 112 ? 24.5 -25.609 -15.195 1 93.94 112 ILE B C 1
ATOM 3599 O O . ILE B 1 112 ? 23.984 -24.812 -15.992 1 93.94 112 ILE B O 1
ATOM 3603 N N . ASP B 1 113 ? 24.594 -26.859 -15.43 1 92.19 113 ASP B N 1
ATOM 3604 C CA . ASP B 1 113 ? 23.797 -27.469 -16.5 1 92.19 113 ASP B CA 1
ATOM 3605 C C . ASP B 1 113 ? 22.312 -27.469 -16.156 1 92.19 113 ASP B C 1
ATOM 3607 O O . ASP B 1 113 ? 21.766 -28.484 -15.742 1 92.19 113 ASP B O 1
ATOM 3611 N N . THR B 1 114 ? 21.688 -26.359 -16.438 1 92 114 THR B N 1
ATOM 3612 C CA . THR B 1 114 ? 20.312 -26.156 -16.016 1 92 114 THR B CA 1
ATOM 3613 C C . THR B 1 114 ? 19.375 -27.094 -16.781 1 92 114 THR B C 1
ATOM 3615 O O . THR B 1 114 ? 18.312 -27.469 -16.266 1 92 114 THR B O 1
ATOM 3618 N N . ARG B 1 115 ? 19.719 -27.516 -17.969 1 89.38 115 ARG B N 1
ATOM 3619 C CA . ARG B 1 115 ? 18.891 -28.469 -18.719 1 89.38 115 ARG B CA 1
ATOM 3620 C C . ARG B 1 115 ? 18.781 -29.797 -17.984 1 89.38 115 ARG B C 1
ATOM 3622 O O . ARG B 1 115 ? 17.703 -30.359 -17.844 1 89.38 115 ARG B O 1
ATOM 3629 N N . HIS B 1 116 ? 19.953 -30.219 -17.609 1 92.19 116 HIS B N 1
ATOM 3630 C CA . HIS B 1 116 ? 19.984 -31.469 -16.844 1 92.19 116 HIS B CA 1
ATOM 3631 C C . HIS B 1 116 ? 19.188 -31.328 -15.555 1 92.19 116 HIS B C 1
ATOM 3633 O O . HIS B 1 116 ? 18.406 -32.219 -15.203 1 92.19 116 HIS B O 1
ATOM 3639 N N . LEU B 1 117 ? 19.391 -30.312 -14.836 1 92.94 117 LEU B N 1
ATOM 3640 C CA . LEU B 1 117 ? 18.719 -30.078 -13.562 1 92.94 117 LEU B CA 1
ATOM 3641 C C . LEU B 1 117 ? 17.203 -30 -13.758 1 92.94 117 LEU B C 1
ATOM 3643 O O . LEU B 1 117 ? 16.453 -30.578 -12.977 1 92.94 117 LEU B O 1
ATOM 3647 N N . ILE B 1 118 ? 16.797 -29.297 -14.719 1 90.38 118 ILE B N 1
ATOM 3648 C CA . ILE B 1 118 ? 15.367 -29.141 -15 1 90.38 118 ILE B CA 1
ATOM 3649 C C . ILE B 1 118 ? 14.75 -30.5 -15.312 1 90.38 118 ILE B C 1
ATOM 3651 O O . ILE B 1 118 ? 13.656 -30.828 -14.844 1 90.38 118 ILE B O 1
ATOM 3655 N N . ARG B 1 119 ? 15.453 -31.297 -16.141 1 89.75 119 ARG B N 1
ATOM 3656 C CA . ARG B 1 119 ? 14.984 -32.656 -16.438 1 89.75 119 ARG B CA 1
ATOM 3657 C C . ARG B 1 119 ? 14.812 -33.469 -15.164 1 89.75 119 ARG B C 1
ATOM 3659 O O . ARG B 1 119 ? 13.836 -34.188 -15.016 1 89.75 119 ARG B O 1
ATOM 3666 N N . LYS B 1 120 ? 15.734 -33.344 -14.344 1 91.38 120 LYS B N 1
ATOM 3667 C CA . LYS B 1 120 ? 15.672 -34.031 -13.062 1 91.38 120 LYS B CA 1
ATOM 3668 C C . LYS B 1 120 ? 14.461 -33.594 -12.25 1 91.38 120 LYS B C 1
ATOM 3670 O O . LYS B 1 120 ? 13.727 -34.406 -11.703 1 91.38 120 LYS B O 1
ATOM 3675 N N . LEU B 1 121 ? 14.289 -32.312 -12.141 1 89.94 121 LEU B N 1
ATOM 3676 C CA . LEU B 1 121 ? 13.203 -31.734 -11.352 1 89.94 121 LEU B CA 1
ATOM 3677 C C . LEU B 1 121 ? 11.852 -32.188 -11.906 1 89.94 121 LEU B C 1
ATOM 3679 O O . LEU B 1 121 ? 10.898 -32.375 -11.141 1 89.94 121 LEU B O 1
ATOM 3683 N N . ARG B 1 122 ? 11.773 -32.375 -13.164 1 86.31 122 ARG B N 1
ATOM 3684 C CA . ARG B 1 122 ? 10.516 -32.719 -13.82 1 86.31 122 ARG B CA 1
ATOM 3685 C C . ARG B 1 122 ? 10.148 -34.156 -13.57 1 86.31 122 ARG B C 1
ATOM 3687 O O . ARG B 1 122 ? 9.008 -34.562 -13.789 1 86.31 122 ARG B O 1
ATOM 3694 N N . GLN B 1 123 ? 11.102 -34.938 -13.117 1 86.94 123 GLN B N 1
ATOM 3695 C CA . GLN B 1 123 ? 10.875 -36.344 -12.906 1 86.94 123 GLN B CA 1
ATOM 3696 C C . GLN B 1 123 ? 10.508 -36.625 -11.445 1 86.94 123 GLN B C 1
ATOM 3698 O O . GLN B 1 123 ? 10.211 -37.781 -11.086 1 86.94 123 GLN B O 1
ATOM 3703 N N . LEU B 1 124 ? 10.453 -35.625 -10.727 1 84.94 124 LEU B N 1
ATOM 3704 C CA . LEU B 1 124 ? 10.188 -35.812 -9.305 1 84.94 124 LEU B CA 1
ATOM 3705 C C . LEU B 1 124 ? 8.695 -35.938 -9.031 1 84.94 124 LEU B C 1
ATOM 3707 O O . LEU B 1 124 ? 7.871 -35.469 -9.828 1 84.94 124 LEU B O 1
ATOM 3711 N N . ASP B 1 125 ? 8.367 -36.562 -7.926 1 81.75 125 ASP B N 1
ATOM 3712 C CA . ASP B 1 125 ? 6.973 -36.781 -7.531 1 81.75 125 ASP B CA 1
ATOM 3713 C C . ASP B 1 125 ? 6.531 -35.719 -6.531 1 81.75 125 ASP B C 1
ATOM 3715 O O . ASP B 1 125 ? 5.449 -35.812 -5.945 1 81.75 125 ASP B O 1
ATOM 3719 N N . GLY B 1 126 ? 7.344 -34.75 -6.293 1 80.88 126 GLY B N 1
ATOM 3720 C CA . GLY B 1 126 ? 7.031 -33.688 -5.324 1 80.88 126 GLY B CA 1
ATOM 3721 C C . GLY B 1 126 ? 8.062 -32.594 -5.285 1 80.88 126 GLY B C 1
ATOM 3722 O O . GLY B 1 126 ? 9.016 -32.594 -6.066 1 80.88 126 GLY B O 1
ATOM 3723 N N . PRO B 1 127 ? 7.75 -31.734 -4.398 1 85.44 127 PRO B N 1
ATOM 3724 C CA . PRO B 1 127 ? 8.672 -30.609 -4.301 1 85.44 127 PRO B CA 1
ATOM 3725 C C . PRO B 1 127 ? 10.062 -31.016 -3.828 1 85.44 127 PRO B C 1
ATOM 3727 O O . PRO B 1 127 ? 10.211 -31.984 -3.074 1 85.44 127 PRO B O 1
ATOM 3730 N N . MET B 1 128 ? 11.094 -30.359 -4.297 1 91.88 128 MET B N 1
ATOM 3731 C CA . MET B 1 128 ? 12.492 -30.578 -3.953 1 91.88 128 MET B CA 1
ATOM 3732 C C . MET B 1 128 ? 13.07 -29.375 -3.227 1 91.88 128 MET B C 1
ATOM 3734 O O . MET B 1 128 ? 12.945 -28.234 -3.701 1 91.88 128 MET B O 1
ATOM 3738 N N . LYS B 1 129 ? 13.664 -29.672 -2.043 1 94.5 129 LYS B N 1
ATOM 3739 C CA . LYS B 1 129 ? 14.359 -28.609 -1.322 1 94.5 129 LYS B CA 1
ATOM 3740 C C . LYS B 1 129 ? 15.82 -28.516 -1.761 1 94.5 129 LYS B C 1
ATOM 3742 O O . LYS B 1 129 ? 16.469 -29.531 -2.035 1 94.5 129 LYS B O 1
ATOM 3747 N N . GLY B 1 130 ? 16.25 -27.266 -1.806 1 97.5 130 GLY B N 1
ATOM 3748 C CA . GLY B 1 130 ? 17.656 -27.047 -2.123 1 97.5 130 GLY B CA 1
ATOM 3749 C C . GLY B 1 130 ? 18.25 -25.859 -1.379 1 97.5 130 GLY B C 1
ATOM 3750 O O . GLY B 1 130 ? 17.547 -25.125 -0.698 1 97.5 130 GLY B O 1
ATOM 3751 N N . SER B 1 131 ? 19.547 -25.797 -1.426 1 97.75 131 SER B N 1
ATOM 3752 C CA . SER B 1 131 ? 20.297 -24.703 -0.808 1 97.75 131 SER B CA 1
ATOM 3753 C C . SER B 1 131 ? 21.5 -24.297 -1.657 1 97.75 131 SER B C 1
ATOM 3755 O O . SER B 1 131 ? 22.109 -25.141 -2.32 1 97.75 131 SER B O 1
ATOM 3757 N N . ILE B 1 132 ? 21.766 -23.047 -1.686 1 97.38 132 ILE B N 1
ATOM 3758 C CA . ILE B 1 132 ? 23.016 -22.547 -2.258 1 97.38 132 ILE B CA 1
ATOM 3759 C C . ILE B 1 132 ? 24.031 -22.312 -1.146 1 97.38 132 ILE B C 1
ATOM 3761 O O . ILE B 1 132 ? 23.812 -21.516 -0.243 1 97.38 132 ILE B O 1
ATOM 3765 N N . VAL B 1 133 ? 25.172 -22.969 -1.231 1 97.31 133 VAL B N 1
ATOM 3766 C CA . VAL B 1 133 ? 26.125 -22.969 -0.127 1 97.31 133 VAL B CA 1
ATOM 3767 C C . VAL B 1 133 ? 27.531 -22.781 -0.666 1 97.31 133 VAL B C 1
ATOM 3769 O O . VAL B 1 133 ? 27.781 -22.953 -1.863 1 97.31 133 VAL B O 1
ATOM 3772 N N . ASP B 1 134 ? 28.438 -22.484 0.267 1 95.88 134 ASP B N 1
ATOM 3773 C CA . ASP B 1 134 ? 29.844 -22.312 -0.099 1 95.88 134 ASP B CA 1
ATOM 3774 C C . ASP B 1 134 ? 30.547 -23.656 -0.249 1 95.88 134 ASP B C 1
ATOM 3776 O O . ASP B 1 134 ? 31.469 -23.797 -1.059 1 95.88 134 ASP B O 1
ATOM 3780 N N . VAL B 1 135 ? 30.094 -24.516 0.615 1 94.81 135 VAL B N 1
ATOM 3781 C CA . VAL B 1 135 ? 30.719 -25.828 0.632 1 94.81 135 VAL B CA 1
ATOM 3782 C C . VAL B 1 135 ? 29.641 -26.906 0.677 1 94.81 135 VAL B C 1
ATOM 3784 O O . VAL B 1 135 ? 28.703 -26.828 1.461 1 94.81 135 VAL B O 1
ATOM 3787 N N . ALA B 1 136 ? 29.875 -27.891 -0.239 1 96 136 ALA B N 1
ATOM 3788 C CA . ALA B 1 136 ? 28.953 -29.031 -0.271 1 96 136 ALA B CA 1
ATOM 3789 C C . ALA B 1 136 ? 29.438 -30.172 0.607 1 96 136 ALA B C 1
ATOM 3791 O O . ALA B 1 136 ? 29.844 -31.219 0.1 1 96 136 ALA B O 1
ATOM 3792 N N . ASP B 1 137 ? 29.328 -30.031 1.931 1 95.88 137 ASP B N 1
ATOM 3793 C CA . ASP B 1 137 ? 29.766 -31.078 2.855 1 95.88 137 ASP B CA 1
ATOM 3794 C C . ASP B 1 137 ? 28.594 -31.656 3.633 1 95.88 137 ASP B C 1
ATOM 3796 O O . ASP B 1 137 ? 27.438 -31.312 3.377 1 95.88 137 ASP B O 1
ATOM 3800 N N . ALA B 1 138 ? 28.922 -32.594 4.473 1 96 138 ALA B N 1
ATOM 3801 C CA . ALA B 1 138 ? 27.891 -33.312 5.227 1 96 138 ALA B 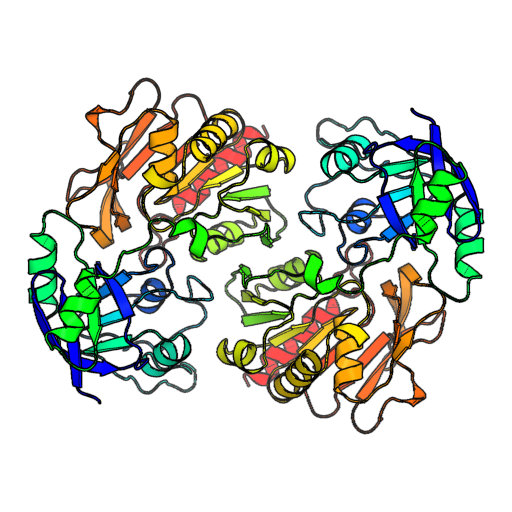CA 1
ATOM 3802 C C . ALA B 1 138 ? 27.094 -32.344 6.102 1 96 138 ALA B C 1
ATOM 3804 O O . ALA B 1 138 ? 25.891 -32.5 6.273 1 96 138 ALA B O 1
ATOM 3805 N N . HIS B 1 139 ? 27.766 -31.406 6.574 1 96.31 139 HIS B N 1
ATOM 3806 C CA . HIS B 1 139 ? 27.109 -30.422 7.43 1 96.31 139 HIS B CA 1
ATOM 3807 C C . HIS B 1 139 ? 26.062 -29.625 6.652 1 96.31 139 HIS B C 1
ATOM 3809 O O . HIS B 1 139 ? 24.969 -29.391 7.156 1 96.31 139 HIS B O 1
ATOM 3815 N N . ALA B 1 140 ? 26.391 -29.219 5.477 1 96.31 140 ALA B N 1
ATOM 3816 C CA . ALA B 1 140 ? 25.469 -28.469 4.621 1 96.31 140 ALA B CA 1
ATOM 3817 C C . ALA B 1 140 ? 24.219 -29.297 4.309 1 96.31 140 ALA B C 1
ATOM 3819 O O . ALA B 1 140 ? 23.094 -28.797 4.375 1 96.31 140 ALA B O 1
ATOM 3820 N N . PHE B 1 141 ? 24.438 -30.547 3.986 1 97 141 PHE B N 1
ATOM 3821 C CA . PHE B 1 141 ? 23.328 -31.422 3.674 1 97 141 PHE B CA 1
ATOM 3822 C C . PHE B 1 141 ? 22.469 -31.656 4.91 1 97 141 PHE B C 1
ATOM 3824 O O . PHE B 1 141 ? 21.234 -31.719 4.816 1 97 141 PHE B O 1
ATOM 3831 N N . ASP B 1 142 ? 23.094 -31.797 6.074 1 96.56 142 ASP B N 1
ATOM 3832 C CA . ASP B 1 142 ? 22.344 -31.969 7.324 1 96.56 142 ASP B CA 1
ATOM 3833 C C . ASP B 1 142 ? 21.469 -30.75 7.609 1 96.56 142 ASP B C 1
ATOM 3835 O O . ASP B 1 142 ? 20.312 -30.891 8.031 1 96.56 142 ASP B O 1
ATOM 3839 N N . GLN B 1 143 ? 22.047 -29.672 7.406 1 95.81 143 GLN B N 1
ATOM 3840 C CA . GLN B 1 143 ? 21.297 -28.438 7.625 1 95.81 143 GLN B CA 1
ATOM 3841 C C . GLN B 1 143 ? 20.109 -28.344 6.676 1 95.81 143 GLN B C 1
ATOM 3843 O O . GLN B 1 143 ? 19.016 -27.953 7.082 1 95.81 143 GLN B O 1
ATOM 3848 N N . LEU B 1 144 ? 20.359 -28.641 5.402 1 96.81 144 LEU B N 1
ATOM 3849 C CA . LEU B 1 144 ? 19.281 -28.609 4.41 1 96.81 144 LEU B CA 1
ATOM 3850 C C . LEU B 1 144 ? 18.172 -29.578 4.793 1 96.81 144 LEU B C 1
ATOM 3852 O O . LEU B 1 144 ? 16.984 -29.203 4.758 1 96.81 144 LEU B O 1
ATOM 3856 N N . ASN B 1 145 ? 18.578 -30.75 5.195 1 95.25 145 ASN B N 1
ATOM 3857 C CA . ASN B 1 145 ? 17.594 -31.766 5.543 1 95.25 145 ASN B CA 1
ATOM 3858 C C . ASN B 1 145 ? 16.797 -31.375 6.793 1 95.25 145 ASN B C 1
ATOM 3860 O O . ASN B 1 145 ? 15.625 -31.719 6.922 1 95.25 145 ASN B O 1
ATOM 3864 N N . ALA B 1 146 ? 17.422 -30.609 7.664 1 94.38 146 ALA B N 1
ATOM 3865 C CA . ALA B 1 146 ? 16.797 -30.188 8.906 1 94.38 146 ALA B CA 1
ATOM 3866 C C . ALA B 1 146 ? 15.906 -28.969 8.68 1 94.38 146 ALA B C 1
ATOM 3868 O O . ALA B 1 146 ? 15.055 -28.641 9.508 1 94.38 146 ALA B O 1
ATOM 3869 N N . THR B 1 147 ? 16.109 -28.312 7.582 1 93.5 147 THR B N 1
ATOM 3870 C CA . THR B 1 147 ? 15.359 -27.094 7.293 1 93.5 147 THR B CA 1
ATOM 3871 C C . THR B 1 147 ? 13.898 -27.422 6.988 1 93.5 147 THR B C 1
ATOM 3873 O O . THR B 1 147 ? 13.609 -28.297 6.172 1 93.5 147 THR B O 1
ATOM 3876 N N . VAL B 1 148 ? 13 -26.844 7.715 1 91.81 148 VAL B N 1
ATOM 3877 C CA . VAL B 1 148 ? 11.57 -26.953 7.438 1 91.81 148 VAL B CA 1
ATOM 3878 C C . VAL B 1 148 ? 11.094 -25.703 6.699 1 91.81 148 VAL B C 1
ATOM 3880 O O . VAL B 1 148 ? 11.234 -24.578 7.199 1 91.81 148 VAL B O 1
ATOM 3883 N N . LEU B 1 149 ? 10.656 -25.875 5.508 1 90.56 149 LEU B N 1
ATOM 3884 C CA . LEU B 1 149 ? 10.125 -24.75 4.742 1 90.56 149 LEU B CA 1
ATOM 3885 C C . LEU B 1 149 ? 8.766 -24.312 5.289 1 90.56 149 LEU B C 1
ATOM 3887 O O . LEU B 1 149 ? 7.949 -25.156 5.672 1 90.56 149 LEU B O 1
ATOM 3891 N N . THR B 1 150 ? 8.516 -23.062 5.293 1 88.94 150 THR B N 1
ATOM 3892 C CA . THR B 1 150 ? 7.289 -22.5 5.844 1 88.94 150 THR B CA 1
ATOM 3893 C C . THR B 1 150 ? 6.102 -22.797 4.934 1 88.94 150 THR B C 1
ATOM 3895 O O . THR B 1 150 ? 6.266 -22.953 3.721 1 88.94 150 THR B O 1
ATOM 3898 N N . ASN B 1 151 ? 4.965 -22.953 5.551 1 89.44 151 ASN B N 1
ATOM 3899 C CA . ASN B 1 151 ? 3.711 -23.016 4.809 1 89.44 151 ASN B CA 1
ATOM 3900 C C . ASN B 1 151 ? 2.918 -21.719 4.938 1 89.44 151 ASN B C 1
ATOM 3902 O O . ASN B 1 151 ? 1.723 -21.672 4.641 1 89.44 151 ASN B O 1
ATOM 3906 N N . ARG B 1 152 ? 3.533 -20.641 5.363 1 91.56 152 ARG B N 1
ATOM 3907 C CA . ARG B 1 152 ? 2.891 -19.344 5.574 1 91.56 152 ARG B CA 1
ATOM 3908 C C . ARG B 1 152 ? 3.387 -18.312 4.566 1 91.56 152 ARG B C 1
ATOM 3910 O O . ARG B 1 152 ? 3.695 -17.172 4.934 1 91.56 152 ARG B O 1
ATOM 3917 N N . GLN B 1 153 ? 3.535 -18.781 3.352 1 93.62 153 GLN B N 1
ATOM 3918 C CA . GLN B 1 153 ? 4.125 -17.938 2.324 1 93.62 153 GLN B CA 1
ATOM 3919 C C . GLN B 1 153 ? 3.273 -16.688 2.09 1 93.62 153 GLN B C 1
ATOM 3921 O O . GLN B 1 153 ? 3.801 -15.578 2.01 1 93.62 153 GLN B O 1
ATOM 3926 N N . VAL B 1 154 ? 1.936 -16.844 2.053 1 94.75 154 VAL B N 1
ATOM 3927 C CA . VAL B 1 154 ? 1.046 -15.727 1.781 1 94.75 154 VAL B CA 1
ATOM 3928 C C . VAL B 1 154 ? 1.163 -14.688 2.898 1 94.75 154 VAL B C 1
ATOM 3930 O O . VAL B 1 154 ? 1.265 -13.492 2.635 1 94.75 154 VAL B O 1
ATOM 3933 N N . ASP B 1 155 ? 1.213 -15.133 4.145 1 92.44 155 ASP B N 1
ATOM 3934 C CA . ASP B 1 155 ? 1.359 -14.242 5.297 1 92.44 155 ASP B CA 1
ATOM 3935 C C . ASP B 1 155 ? 2.633 -13.406 5.188 1 92.44 155 ASP B C 1
ATOM 3937 O O . ASP B 1 155 ? 2.666 -12.258 5.633 1 92.44 155 ASP B O 1
ATOM 3941 N N . GLN B 1 156 ? 3.598 -14 4.621 1 91.12 156 GLN B N 1
ATOM 3942 C CA . GLN B 1 156 ? 4.91 -13.367 4.578 1 91.12 156 GLN B CA 1
ATOM 3943 C C . GLN B 1 156 ? 4.984 -12.32 3.473 1 91.12 156 GLN B C 1
ATOM 3945 O O . GLN B 1 156 ? 5.711 -11.328 3.592 1 91.12 156 GLN B O 1
ATOM 3950 N N . VAL B 1 157 ? 4.203 -12.5 2.408 1 92.06 157 VAL B N 1
ATOM 3951 C CA . VAL B 1 157 ? 4.406 -11.609 1.27 1 92.06 157 VAL B CA 1
ATOM 3952 C C . VAL B 1 157 ? 3.227 -10.641 1.152 1 92.06 157 VAL B C 1
ATOM 3954 O O . VAL B 1 157 ? 3.367 -9.547 0.604 1 92.06 157 VAL B O 1
ATOM 3957 N N . ALA B 1 158 ? 2.051 -11 1.6 1 93.31 158 ALA B N 1
ATOM 3958 C CA . ALA B 1 158 ? 0.856 -10.164 1.486 1 93.31 158 ALA B CA 1
ATOM 3959 C C . ALA B 1 158 ? 0.958 -8.938 2.385 1 93.31 158 ALA B C 1
ATOM 3961 O O . ALA B 1 158 ? 1.706 -8.938 3.365 1 93.31 158 ALA B O 1
ATOM 3962 N N . THR B 1 159 ? 0.284 -7.84 1.989 1 92.12 159 THR B N 1
ATOM 3963 C CA . THR B 1 159 ? 0.262 -6.641 2.818 1 92.12 159 THR B CA 1
ATOM 3964 C C . THR B 1 159 ? -0.415 -6.922 4.156 1 92.12 159 THR B C 1
ATOM 3966 O O . THR B 1 159 ? -1.448 -7.594 4.207 1 92.12 159 THR B O 1
ATOM 3969 N N . PRO B 1 160 ? 0.153 -6.465 5.195 1 90.75 160 PRO B N 1
ATOM 3970 C CA . PRO B 1 160 ? -0.464 -6.672 6.508 1 90.75 160 PRO B CA 1
ATOM 3971 C C . PRO B 1 160 ? -1.58 -5.672 6.801 1 90.75 160 PRO B C 1
ATOM 3973 O O . PRO B 1 160 ? -2.41 -5.91 7.684 1 90.75 160 PRO B O 1
ATOM 3976 N N . LYS B 1 161 ? -1.53 -4.496 6.09 1 89.5 161 LYS B N 1
ATOM 3977 C CA . LYS B 1 161 ? -2.543 -3.457 6.25 1 89.5 161 LYS B CA 1
ATOM 3978 C C . LYS B 1 161 ? -3.102 -3.018 4.898 1 89.5 161 LYS B C 1
ATOM 3980 O O . LYS B 1 161 ? -2.406 -3.082 3.885 1 89.5 161 LYS B O 1
ATOM 3985 N N . PRO B 1 162 ? -4.324 -2.572 4.91 1 91.69 162 PRO B N 1
ATOM 3986 C CA . PRO B 1 162 ? -4.871 -2.041 3.658 1 91.69 162 PRO B CA 1
ATOM 3987 C C . PRO B 1 162 ? -4.094 -0.834 3.141 1 91.69 162 PRO B C 1
ATOM 3989 O O . PRO B 1 162 ? -3.549 -0.059 3.932 1 91.69 162 PRO B O 1
ATOM 3992 N N . TYR B 1 163 ? -4.02 -0.724 1.805 1 91 163 TYR B N 1
ATOM 3993 C CA . TYR B 1 163 ? -3.439 0.479 1.219 1 91 163 TYR B CA 1
ATOM 3994 C C . TYR B 1 163 ? -4.156 0.858 -0.071 1 91 163 TYR B C 1
ATOM 3996 O O . TYR B 1 163 ? -4.781 0.011 -0.714 1 91 163 TYR B O 1
ATOM 4004 N N . PRO B 1 164 ? -4.027 2.104 -0.441 1 88.75 164 PRO B N 1
ATOM 4005 C CA . PRO B 1 164 ? -4.773 2.596 -1.603 1 88.75 164 PRO B CA 1
ATOM 4006 C C . PRO B 1 164 ? -3.922 2.648 -2.869 1 88.75 164 PRO B C 1
ATOM 4008 O O . PRO B 1 164 ? -2.695 2.762 -2.791 1 88.75 164 PRO B O 1
ATOM 4011 N N . ASN B 1 165 ? -4.523 2.479 -3.92 1 89.69 165 ASN B N 1
ATOM 4012 C CA . ASN B 1 165 ? -4.082 2.869 -5.254 1 89.69 165 ASN B CA 1
ATOM 4013 C C . ASN B 1 165 ? -5.141 3.703 -5.973 1 89.69 165 ASN B C 1
ATOM 4015 O O . ASN B 1 165 ? -5.832 3.205 -6.863 1 89.69 165 ASN B O 1
ATOM 4019 N N . PRO B 1 166 ? -5.137 4.98 -5.594 1 86.44 166 PRO B N 1
ATOM 4020 C CA . PRO B 1 166 ? -6.297 5.801 -5.949 1 86.44 166 PRO B CA 1
ATOM 4021 C C . PRO B 1 166 ? -6.297 6.223 -7.414 1 86.44 166 PRO B C 1
ATOM 4023 O O . PRO B 1 166 ? -5.23 6.43 -8 1 86.44 166 PRO B O 1
ATOM 4026 N N . ASP B 1 167 ? -7.438 6.297 -7.984 1 86.75 167 ASP B N 1
ATOM 4027 C CA . ASP B 1 167 ? -7.781 6.828 -9.297 1 86.75 167 ASP B CA 1
ATOM 4028 C C . ASP B 1 167 ? -9.234 7.297 -9.344 1 86.75 167 ASP B C 1
ATOM 4030 O O . ASP B 1 167 ? -9.852 7.508 -8.297 1 86.75 167 ASP B O 1
ATOM 4034 N N . THR B 1 168 ? -9.805 7.648 -10.492 1 81.38 168 THR B N 1
ATOM 4035 C CA . THR B 1 168 ? -11.086 8.336 -10.539 1 81.38 168 THR B CA 1
ATOM 4036 C C . THR B 1 168 ? -12.172 7.414 -11.094 1 81.38 168 THR B C 1
ATOM 4038 O O . THR B 1 168 ? -13.352 7.773 -11.117 1 81.38 168 THR B O 1
ATOM 4041 N N . GLY B 1 169 ? -11.906 6.199 -11.469 1 87.75 169 GLY B N 1
ATOM 4042 C CA . GLY B 1 169 ? -12.883 5.332 -12.102 1 87.75 169 GLY B CA 1
ATOM 4043 C C . GLY B 1 169 ? -13.539 4.371 -11.125 1 87.75 169 GLY B C 1
ATOM 4044 O O . GLY B 1 169 ? -13.891 4.754 -10.008 1 87.75 169 GLY B O 1
ATOM 4045 N N . LYS B 1 170 ? -13.914 3.133 -11.57 1 93.19 170 LYS B N 1
ATOM 4046 C CA . LYS B 1 170 ? -14.602 2.109 -10.781 1 93.19 170 LYS B CA 1
ATOM 4047 C C . LYS B 1 170 ? -13.805 1.75 -9.531 1 93.19 170 LYS B C 1
ATOM 4049 O O . LYS B 1 170 ? -12.57 1.674 -9.578 1 93.19 170 LYS B O 1
ATOM 4054 N N . ASN B 1 171 ? -14.547 1.567 -8.469 1 92.88 171 ASN B N 1
ATOM 4055 C CA . ASN B 1 171 ? -13.938 1.135 -7.215 1 92.88 171 ASN B CA 1
ATOM 4056 C C . ASN B 1 171 ? -13.703 -0.373 -7.199 1 92.88 171 ASN B C 1
ATOM 4058 O O . ASN B 1 171 ? -14.648 -1.155 -7.305 1 92.88 171 ASN B O 1
ATOM 4062 N N . VAL B 1 172 ? -12.438 -0.747 -7.07 1 96.44 172 VAL B N 1
ATOM 4063 C CA . VAL B 1 172 ? -12.086 -2.162 -7.062 1 96.44 172 VAL B CA 1
ATOM 4064 C C . VAL B 1 172 ? -11.344 -2.506 -5.77 1 96.44 172 VAL B C 1
ATOM 4066 O O . VAL B 1 172 ? -10.445 -1.774 -5.348 1 96.44 172 VAL B O 1
ATOM 4069 N N . VAL B 1 173 ? -11.773 -3.516 -5.109 1 96.94 173 VAL B N 1
ATOM 4070 C CA . VAL B 1 173 ? -11.031 -4.066 -3.98 1 96.94 173 VAL B CA 1
ATOM 4071 C C . VAL B 1 173 ? -10.18 -5.246 -4.445 1 96.94 173 VAL B C 1
ATOM 4073 O O . VAL B 1 173 ? -10.672 -6.137 -5.145 1 96.94 173 VAL B O 1
ATOM 4076 N N . VAL B 1 174 ? -8.914 -5.191 -4.133 1 98.12 174 VAL B N 1
ATOM 4077 C CA . VAL B 1 174 ? -8.016 -6.301 -4.43 1 98.12 174 VAL B CA 1
ATOM 4078 C C . VAL 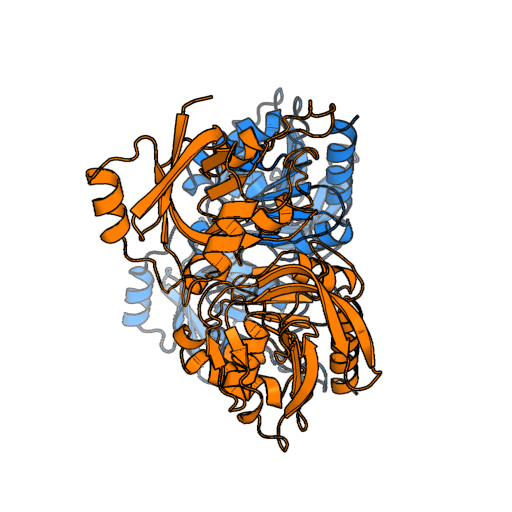B 1 174 ? -7.621 -7.008 -3.135 1 98.12 174 VAL B C 1
ATOM 4080 O O . VAL B 1 174 ? -7.184 -6.363 -2.176 1 98.12 174 VAL B O 1
ATOM 4083 N N . ILE B 1 175 ? -7.832 -8.297 -3.066 1 98.5 175 ILE B N 1
ATOM 4084 C CA . ILE B 1 175 ? -7.332 -9.094 -1.952 1 98.5 175 ILE B CA 1
ATOM 4085 C C . ILE B 1 175 ? -5.914 -9.57 -2.254 1 98.5 175 ILE B C 1
ATOM 4087 O O . ILE B 1 175 ? -5.684 -10.258 -3.254 1 98.5 175 ILE B O 1
ATOM 4091 N N . ASP B 1 176 ? -5.02 -9.273 -1.375 1 97.12 176 ASP B N 1
ATOM 4092 C CA . ASP B 1 176 ? -3.6 -9.516 -1.616 1 97.12 176 ASP B CA 1
ATOM 4093 C C . ASP B 1 176 ? -3.176 -10.875 -1.06 1 97.12 176 ASP B C 1
ATOM 4095 O O . ASP B 1 176 ? -3.014 -11.031 0.153 1 97.12 176 ASP B O 1
ATOM 4099 N N . PHE B 1 177 ? -2.887 -11.797 -1.885 1 96.94 177 PHE B N 1
ATOM 4100 C CA . PHE B 1 177 ? -2.318 -13.086 -1.503 1 96.94 177 PHE B CA 1
ATOM 4101 C C . PHE B 1 177 ? -0.836 -13.148 -1.855 1 96.94 177 PHE B C 1
ATOM 4103 O O . PHE B 1 177 ? -0.177 -14.164 -1.609 1 96.94 177 PHE B O 1
ATOM 4110 N N . GLY B 1 178 ? -0.327 -12.211 -2.279 1 93.5 178 GLY B N 1
ATOM 4111 C CA . GLY B 1 178 ? 0.95 -12.062 -2.959 1 93.5 178 GLY B CA 1
ATOM 4112 C C . GLY B 1 178 ? 0.835 -11.359 -4.297 1 93.5 178 GLY B C 1
ATOM 4113 O O . GLY B 1 178 ? 1.175 -11.93 -5.336 1 93.5 178 GLY B O 1
ATOM 4114 N N . LEU B 1 179 ? 0.351 -10.07 -4.273 1 92.25 179 LEU B N 1
ATOM 4115 C CA . LEU B 1 179 ? -0.12 -9.273 -5.398 1 92.25 179 LEU B CA 1
ATOM 4116 C C . LEU B 1 179 ? 1.046 -8.82 -6.273 1 92.25 179 LEU B C 1
ATOM 4118 O O . LEU B 1 179 ? 2.055 -8.328 -5.766 1 92.25 179 LEU B O 1
ATOM 4122 N N . LYS B 1 180 ? 0.879 -9.094 -7.527 1 88.69 180 LYS B N 1
ATOM 4123 C CA . LYS B 1 180 ? 1.809 -8.586 -8.531 1 88.69 180 LYS B CA 1
ATOM 4124 C C . LYS B 1 180 ? 1.465 -7.148 -8.922 1 88.69 180 LYS B C 1
ATOM 4126 O O . LYS B 1 180 ? 0.289 -6.797 -9.031 1 88.69 180 LYS B O 1
ATOM 4131 N N . HIS B 1 181 ? 2.508 -6.395 -9.281 1 88.31 181 HIS B N 1
ATOM 4132 C CA . HIS B 1 181 ? 2.305 -5.012 -9.703 1 88.31 181 HIS B CA 1
ATOM 4133 C C . HIS B 1 181 ? 1.561 -4.949 -11.031 1 88.31 181 HIS B C 1
ATOM 4135 O O . HIS B 1 181 ? 0.802 -4.008 -11.281 1 88.31 181 HIS B O 1
ATOM 4141 N N . GLY B 1 182 ? 1.795 -5.961 -11.836 1 87.75 182 GLY B N 1
ATOM 4142 C CA . GLY B 1 182 ? 1.137 -5.98 -13.133 1 87.75 182 GLY B CA 1
ATOM 4143 C C . GLY B 1 182 ? -0.374 -5.887 -13.039 1 87.75 182 GLY B C 1
ATOM 4144 O O . GLY B 1 182 ? -1.02 -5.273 -13.891 1 87.75 182 GLY B O 1
ATOM 4145 N N . ILE B 1 183 ? -0.881 -6.547 -12.055 1 92.44 183 ILE B N 1
ATOM 4146 C CA . ILE B 1 183 ? -2.324 -6.504 -11.852 1 92.44 183 ILE B CA 1
ATOM 4147 C C . ILE B 1 183 ? -2.758 -5.07 -11.547 1 92.44 183 ILE B C 1
ATOM 4149 O O . ILE B 1 183 ? -3.73 -4.578 -12.125 1 92.44 183 ILE B O 1
ATOM 4153 N N . LEU B 1 184 ? -2.086 -4.398 -10.641 1 92.31 184 LEU B N 1
ATOM 4154 C CA . LEU B 1 184 ? -2.396 -3.014 -10.305 1 92.31 184 LEU B CA 1
ATOM 4155 C C . LEU B 1 184 ? -2.236 -2.109 -11.523 1 92.31 184 LEU B C 1
ATOM 4157 O O . LEU B 1 184 ? -3.023 -1.18 -11.719 1 92.31 184 LEU B O 1
ATOM 4161 N N . ARG B 1 185 ? -1.25 -2.385 -12.336 1 88.94 185 ARG B N 1
ATOM 4162 C CA . ARG B 1 185 ? -1.043 -1.601 -13.547 1 88.94 185 ARG B CA 1
ATOM 4163 C C . ARG B 1 185 ? -2.229 -1.74 -14.5 1 88.94 185 ARG B C 1
ATOM 4165 O O . ARG B 1 185 ? -2.674 -0.756 -15.094 1 88.94 185 ARG B O 1
ATOM 4172 N N . GLN B 1 186 ? -2.619 -2.957 -14.641 1 91.38 186 GLN B N 1
ATOM 4173 C CA . GLN B 1 186 ? -3.762 -3.193 -15.516 1 91.38 186 GLN B CA 1
ATOM 4174 C C . GLN B 1 186 ? -5 -2.451 -15.016 1 91.38 186 GLN B C 1
ATOM 4176 O O . GLN B 1 186 ? -5.75 -1.882 -15.812 1 91.38 186 GLN B O 1
ATOM 4181 N N . LEU B 1 187 ? -5.234 -2.484 -13.75 1 92.94 187 LEU B N 1
ATOM 4182 C CA . LEU B 1 187 ? -6.375 -1.779 -13.172 1 92.94 187 LEU B CA 1
ATOM 4183 C C . LEU B 1 187 ? -6.211 -0.27 -13.32 1 92.94 187 LEU B C 1
ATOM 4185 O O . LEU B 1 187 ? -7.18 0.443 -13.578 1 92.94 187 LEU B O 1
ATOM 4189 N N . SER B 1 188 ? -4.98 0.188 -13.102 1 88.06 188 SER B N 1
ATOM 4190 C CA . SER B 1 188 ? -4.688 1.608 -13.258 1 88.06 188 SER B CA 1
ATOM 4191 C C . SER B 1 188 ? -4.941 2.066 -14.695 1 88.06 188 SER B C 1
ATOM 4193 O O . SER B 1 188 ? -5.5 3.143 -14.914 1 88.06 188 SER B O 1
ATOM 4195 N N . GLU B 1 189 ? -4.469 1.281 -15.625 1 87.5 189 GLU B N 1
ATOM 4196 C CA . GLU B 1 189 ? -4.688 1.581 -17.047 1 87.5 189 GLU B CA 1
ATOM 4197 C C . GLU B 1 189 ? -6.168 1.777 -17.344 1 87.5 189 GLU B C 1
ATOM 4199 O O . GLU B 1 189 ? -6.527 2.512 -18.266 1 87.5 189 GLU B O 1
ATOM 4204 N N . ARG B 1 190 ? -6.949 1.187 -16.594 1 92.06 190 ARG B N 1
ATOM 4205 C CA . ARG B 1 190 ? -8.391 1.26 -16.797 1 92.06 190 ARG B CA 1
ATOM 4206 C C . ARG B 1 190 ? -9.031 2.232 -15.805 1 92.06 190 ARG B C 1
ATOM 4208 O O . ARG B 1 190 ? -10.25 2.232 -15.617 1 92.06 190 ARG B O 1
ATOM 4215 N N . ARG B 1 191 ? -8.203 3 -15.07 1 89.25 191 ARG B N 1
ATOM 4216 C CA . ARG B 1 191 ? -8.562 4.121 -14.211 1 89.25 191 ARG B CA 1
ATOM 4217 C C . ARG B 1 191 ? -9.367 3.65 -13.008 1 89.25 191 ARG B C 1
ATOM 4219 O O . ARG B 1 191 ? -10.297 4.332 -12.57 1 89.25 191 ARG B O 1
ATOM 4226 N N . CYS B 1 192 ? -9.125 2.416 -12.602 1 92.31 192 CYS B N 1
ATOM 4227 C CA . CYS B 1 192 ? -9.82 1.899 -11.43 1 92.31 192 CYS B CA 1
ATOM 4228 C C . CYS B 1 192 ? -9.281 2.539 -10.148 1 92.31 192 CYS B C 1
ATOM 4230 O O . CYS B 1 192 ? -8.07 2.748 -10.016 1 92.31 192 CYS B O 1
ATOM 4232 N N . ASN B 1 193 ? -10.195 2.961 -9.312 1 91.06 193 ASN B N 1
ATOM 4233 C CA . ASN B 1 193 ? -9.852 3.312 -7.938 1 91.06 193 ASN B CA 1
ATOM 4234 C C . ASN B 1 193 ? -9.711 2.07 -7.062 1 91.06 193 ASN B C 1
ATOM 4236 O O . ASN B 1 193 ? -10.711 1.438 -6.715 1 91.06 193 ASN B O 1
ATOM 4240 N N . VAL B 1 194 ? -8.445 1.776 -6.641 1 94.19 194 VAL B N 1
ATOM 4241 C CA . VAL B 1 194 ? -8.18 0.451 -6.09 1 94.19 194 VAL B CA 1
ATOM 4242 C C . VAL B 1 194 ? -7.879 0.563 -4.594 1 94.19 194 VAL B C 1
ATOM 4244 O O . VAL B 1 194 ? -7.156 1.468 -4.168 1 94.19 194 VAL B O 1
ATOM 4247 N N . THR B 1 195 ? -8.477 -0.247 -3.814 1 93.56 195 THR B N 1
ATOM 4248 C CA . THR B 1 195 ? -8.086 -0.508 -2.43 1 93.56 195 THR B CA 1
ATOM 4249 C C . THR B 1 195 ? -7.59 -1.941 -2.27 1 93.56 195 THR B C 1
ATOM 4251 O O . THR B 1 195 ? -8.297 -2.893 -2.607 1 93.56 195 THR B O 1
ATOM 4254 N N . VAL B 1 196 ? -6.375 -2.055 -1.793 1 95.81 196 VAL B N 1
ATOM 4255 C CA . VAL B 1 196 ? -5.801 -3.379 -1.579 1 95.81 196 VAL B CA 1
ATOM 4256 C C . VAL B 1 196 ? -5.977 -3.789 -0.119 1 95.81 196 VAL B C 1
ATOM 4258 O O . VAL B 1 196 ? -5.633 -3.029 0.792 1 95.81 196 VAL B O 1
ATOM 4261 N N . LEU B 1 197 ? -6.531 -4.949 0.14 1 96.38 197 LEU B N 1
ATOM 4262 C CA . LEU B 1 197 ? -6.75 -5.473 1.483 1 96.38 197 LEU B CA 1
ATOM 4263 C C . LEU B 1 197 ? -5.875 -6.695 1.74 1 96.38 197 LEU B C 1
ATOM 4265 O O . LEU B 1 197 ? -5.488 -7.395 0.802 1 96.38 197 LEU B O 1
ATOM 4269 N N . PRO B 1 198 ? -5.586 -6.922 3.053 1 96.12 198 PRO B N 1
ATOM 4270 C CA . PRO B 1 198 ? -4.914 -8.172 3.404 1 96.12 198 PRO B CA 1
ATOM 4271 C C . PRO B 1 198 ? -5.754 -9.406 3.074 1 96.12 198 PRO B C 1
ATOM 4273 O O . PRO B 1 198 ? -6.98 -9.312 2.967 1 96.12 198 PRO B O 1
ATOM 4276 N N . TRP B 1 199 ? -5.094 -10.5 2.965 1 97.44 199 TRP B N 1
ATOM 4277 C CA . TRP B 1 199 ? -5.762 -11.742 2.588 1 97.44 199 TRP B CA 1
ATOM 4278 C C . TRP B 1 199 ? -6.711 -12.203 3.688 1 97.44 199 TRP B C 1
ATOM 4280 O O . TRP B 1 199 ? -7.586 -13.039 3.449 1 97.44 199 TRP B O 1
ATOM 4290 N N . THR B 1 200 ? -6.586 -11.648 4.871 1 97 200 THR B N 1
ATOM 4291 C CA . THR B 1 200 ? -7.398 -12.047 6.016 1 97 200 THR B CA 1
ATOM 4292 C C . THR B 1 200 ? -8.68 -11.219 6.082 1 97 200 THR B C 1
ATOM 4294 O O . THR B 1 200 ? -9.461 -11.352 7.027 1 97 200 THR B O 1
ATOM 4297 N N . ALA B 1 201 ? -8.852 -10.32 5.145 1 96.25 201 ALA B N 1
ATOM 4298 C CA . ALA B 1 201 ? -10.055 -9.484 5.133 1 96.25 201 ALA B CA 1
ATOM 4299 C C . ALA B 1 201 ? -11.312 -10.344 5.102 1 96.25 201 ALA B C 1
ATOM 4301 O O . ALA B 1 201 ? -11.375 -11.344 4.387 1 96.25 201 ALA B O 1
ATOM 4302 N N . SER B 1 202 ? -12.289 -9.984 5.852 1 96.25 202 SER B N 1
ATOM 4303 C CA . SER B 1 202 ? -13.586 -10.648 5.848 1 96.25 202 SER B CA 1
ATOM 4304 C C . SER B 1 202 ? -14.477 -10.125 4.727 1 96.25 202 SER B C 1
ATOM 4306 O O . SER B 1 202 ? -14.164 -9.102 4.105 1 96.25 202 SER B O 1
ATOM 4308 N N . ALA B 1 203 ? -15.578 -10.883 4.523 1 97 203 ALA B N 1
ATOM 4309 C CA . ALA B 1 203 ? -16.562 -10.406 3.551 1 97 203 ALA B CA 1
ATOM 4310 C C . ALA B 1 203 ? -17.109 -9.039 3.951 1 97 203 ALA B C 1
ATOM 4312 O O . ALA B 1 203 ? -17.328 -8.172 3.098 1 97 203 ALA B O 1
ATOM 4313 N N . ARG B 1 204 ? -17.344 -8.805 5.203 1 92.38 204 ARG B N 1
ATOM 4314 C CA . ARG B 1 204 ? -17.859 -7.535 5.711 1 92.38 204 ARG B CA 1
ATOM 4315 C C . ARG B 1 204 ? -16.875 -6.398 5.41 1 92.38 204 ARG B C 1
ATOM 4317 O O . ARG B 1 204 ? -17.297 -5.312 5.004 1 92.38 204 ARG B O 1
ATOM 4324 N N . ASP B 1 205 ? -15.555 -6.676 5.637 1 91.38 205 ASP B N 1
ATOM 4325 C CA . ASP B 1 205 ? -14.531 -5.684 5.328 1 91.38 205 ASP B CA 1
ATOM 4326 C C . ASP B 1 205 ? -14.617 -5.238 3.869 1 91.38 205 ASP B C 1
ATOM 4328 O O . ASP B 1 205 ? -14.5 -4.047 3.572 1 91.38 205 ASP B O 1
ATOM 4332 N N . VAL B 1 206 ? -14.836 -6.191 3.01 1 94.56 206 VAL B N 1
ATOM 4333 C CA . VAL B 1 206 ? -14.883 -5.934 1.575 1 94.56 206 VAL B CA 1
ATOM 4334 C C . VAL B 1 206 ? -16.172 -5.184 1.226 1 94.56 206 VAL B C 1
ATOM 4336 O O . VAL B 1 206 ? -16.125 -4.137 0.576 1 94.56 206 VAL B O 1
ATOM 4339 N N . LEU B 1 207 ? -17.266 -5.688 1.671 1 91.19 207 LEU B N 1
ATOM 4340 C CA . LEU B 1 207 ? -18.578 -5.145 1.308 1 91.19 207 LEU B CA 1
ATOM 4341 C C . LEU B 1 207 ? -18.75 -3.738 1.87 1 91.19 207 LEU B C 1
ATOM 4343 O O . LEU B 1 207 ? -19.406 -2.896 1.249 1 91.19 207 LEU B O 1
ATOM 4347 N N . ASN B 1 208 ? -18.125 -3.436 3.018 1 84.5 208 ASN B N 1
ATOM 4348 C CA . ASN B 1 208 ? -18.219 -2.117 3.637 1 84.5 208 ASN B CA 1
ATOM 4349 C C . ASN B 1 208 ? -17.562 -1.047 2.771 1 84.5 208 ASN B C 1
ATOM 4351 O O . ASN B 1 208 ? -17.859 0.141 2.914 1 84.5 208 ASN B O 1
ATOM 4355 N N . LEU B 1 209 ? -16.703 -1.466 1.876 1 86.5 209 LEU B N 1
ATOM 4356 C CA . LEU B 1 209 ? -16.047 -0.512 0.99 1 86.5 209 LEU B CA 1
ATOM 4357 C C . LEU B 1 209 ? -16.891 -0.241 -0.245 1 86.5 209 LEU B C 1
ATOM 4359 O O . LEU B 1 209 ? -16.531 0.582 -1.089 1 86.5 209 LEU B O 1
ATOM 4363 N N . ASP B 1 210 ? -17.969 -0.951 -0.371 1 87 210 ASP B N 1
ATOM 4364 C CA . ASP B 1 210 ? -18.938 -0.797 -1.455 1 87 210 ASP B CA 1
ATOM 4365 C C . ASP B 1 210 ? -18.25 -0.806 -2.814 1 87 210 ASP B C 1
ATOM 4367 O O . ASP B 1 210 ? -18.406 0.124 -3.607 1 87 210 ASP B O 1
ATOM 4371 N N . PRO B 1 211 ? -17.516 -1.862 -3.113 1 93.62 211 PRO B N 1
ATOM 4372 C CA . PRO B 1 211 ? -16.781 -1.892 -4.379 1 93.62 211 PRO B CA 1
ATOM 4373 C C . PRO B 1 211 ? -17.672 -2.248 -5.57 1 93.62 211 PRO B C 1
ATOM 4375 O O . PRO B 1 211 ? -18.719 -2.865 -5.395 1 93.62 211 PRO B O 1
ATOM 4378 N N . ASP B 1 212 ? -17.25 -1.763 -6.758 1 95.56 212 ASP B N 1
ATOM 4379 C CA . ASP B 1 212 ? -17.875 -2.184 -8.008 1 95.56 212 ASP B CA 1
ATOM 4380 C C . ASP B 1 212 ? -17.422 -3.588 -8.406 1 95.56 212 ASP B C 1
ATOM 4382 O O . ASP B 1 212 ? -18.125 -4.289 -9.125 1 95.56 212 ASP B O 1
ATOM 4386 N N . GLY B 1 213 ? -16.25 -3.977 -7.973 1 97.75 213 GLY B N 1
ATOM 4387 C CA . GLY B 1 213 ? -15.672 -5.277 -8.273 1 97.75 213 GLY B CA 1
ATOM 4388 C C . GLY B 1 213 ? -14.625 -5.707 -7.262 1 97.75 213 GLY B C 1
ATOM 4389 O O . GLY B 1 213 ? -14.094 -4.883 -6.523 1 97.75 213 GLY B O 1
ATOM 4390 N N . VAL B 1 214 ? -14.375 -6.988 -7.219 1 98.62 214 VAL B N 1
ATOM 4391 C CA . VAL B 1 214 ? -13.359 -7.562 -6.34 1 98.62 214 VAL B CA 1
ATOM 4392 C C . VAL B 1 214 ? -12.414 -8.445 -7.152 1 98.62 214 VAL B C 1
ATOM 4394 O O . VAL B 1 214 ? -12.859 -9.219 -8.008 1 98.62 214 VAL B O 1
ATOM 4397 N N . LEU B 1 215 ? -11.18 -8.273 -6.938 1 98.69 215 LEU B N 1
ATOM 4398 C CA . LEU B 1 215 ? -10.172 -9.094 -7.605 1 98.69 215 LEU B CA 1
ATOM 4399 C C . LEU B 1 215 ? -9.352 -9.875 -6.59 1 98.69 215 LEU B C 1
ATOM 4401 O O . LEU B 1 215 ? -8.875 -9.312 -5.602 1 98.69 215 LEU B O 1
ATOM 4405 N N . LEU B 1 216 ? -9.273 -11.18 -6.73 1 98.62 216 LEU B N 1
ATOM 4406 C CA . LEU B 1 216 ? -8.398 -12.039 -5.945 1 98.62 216 LEU B CA 1
ATOM 4407 C C . LEU B 1 216 ? -7.047 -12.203 -6.637 1 98.62 216 LEU B C 1
ATOM 4409 O O . LEU B 1 216 ? -6.98 -12.68 -7.77 1 98.62 216 LEU B O 1
ATOM 4413 N N . SER B 1 217 ? -6.008 -11.82 -5.961 1 97.44 217 SER B N 1
ATOM 4414 C CA . SER B 1 217 ? -4.707 -11.734 -6.609 1 97.44 217 SER B CA 1
ATOM 4415 C C . SER B 1 217 ? -4.059 -13.109 -6.73 1 97.44 217 SER B C 1
ATOM 4417 O O . SER B 1 217 ? -4.586 -14.094 -6.215 1 97.44 217 SER B O 1
ATOM 4419 N N . THR B 1 218 ? -2.902 -13.055 -7.441 1 94.56 218 THR B N 1
ATOM 4420 C CA . THR B 1 218 ? -1.978 -14.18 -7.426 1 94.56 218 THR B CA 1
ATOM 4421 C C . THR B 1 218 ? -1.317 -14.32 -6.059 1 94.56 218 THR B C 1
ATOM 4423 O O . THR B 1 218 ? -1.651 -13.586 -5.125 1 94.56 218 THR B O 1
ATOM 4426 N N . GLY B 1 219 ? -0.432 -15.266 -5.965 1 93.5 219 GLY B N 1
ATOM 4427 C CA . GLY B 1 219 ? 0.298 -15.453 -4.723 1 93.5 219 GLY B CA 1
ATOM 4428 C C . GLY B 1 219 ? 1.034 -16.781 -4.656 1 93.5 219 GLY B C 1
ATOM 4429 O O . GLY B 1 219 ? 0.794 -17.672 -5.473 1 93.5 219 GLY B O 1
ATOM 4430 N N . PRO B 1 220 ? 1.902 -16.812 -3.721 1 93.69 220 PRO B N 1
ATOM 4431 C CA . PRO B 1 220 ? 2.67 -18.031 -3.514 1 93.69 220 PRO B CA 1
ATOM 4432 C C . PRO B 1 220 ? 1.964 -19.031 -2.59 1 93.69 220 PRO B C 1
ATOM 4434 O O . PRO B 1 220 ? 0.902 -18.719 -2.043 1 93.69 220 PRO B O 1
ATOM 4437 N N . GLY B 1 221 ? 2.498 -20.219 -2.51 1 91 221 GLY B N 1
ATOM 4438 C CA . GLY B 1 221 ? 2.1 -21.141 -1.458 1 91 221 GLY B CA 1
ATOM 4439 C C . GLY B 1 221 ? 0.896 -21.984 -1.828 1 91 221 GLY B C 1
ATOM 4440 O O . GLY B 1 221 ? 0.448 -21.953 -2.977 1 91 221 GLY B O 1
ATOM 4441 N N . SER B 1 222 ? 0.414 -22.703 -0.82 1 93.12 222 SER B N 1
ATOM 4442 C CA . SER B 1 222 ? -0.682 -23.656 -0.993 1 93.12 222 SER B CA 1
ATOM 4443 C C . SER B 1 222 ? -2.027 -23 -0.696 1 93.12 222 SER B C 1
ATOM 4445 O O . SER B 1 222 ? -2.24 -22.469 0.398 1 93.12 222 SER B O 1
ATOM 4447 N N . PRO B 1 223 ? -2.932 -23.078 -1.646 1 96.12 223 PRO B N 1
ATOM 4448 C CA . PRO B 1 223 ? -4.285 -22.594 -1.356 1 96.12 223 PRO B CA 1
ATOM 4449 C C . PRO B 1 223 ? -4.938 -23.328 -0.189 1 96.12 223 PRO B C 1
ATOM 4451 O O . PRO B 1 223 ? -5.875 -22.812 0.426 1 96.12 223 PRO B O 1
ATOM 4454 N N . LEU B 1 224 ? -4.441 -24.5 0.107 1 95 224 LEU B N 1
ATOM 4455 C CA . LEU B 1 224 ? -5.059 -25.359 1.11 1 95 224 LEU B CA 1
ATOM 4456 C C . LEU B 1 224 ? -4.699 -24.891 2.518 1 95 224 LEU B C 1
ATOM 4458 O O . LEU B 1 224 ? -5.316 -25.312 3.494 1 95 224 LEU B O 1
ATOM 4462 N N . ASP B 1 225 ? -3.803 -23.984 2.59 1 94.25 225 ASP B N 1
ATOM 4463 C CA . ASP B 1 225 ? -3.299 -23.562 3.895 1 94.25 225 ASP B CA 1
ATOM 4464 C C . ASP B 1 225 ? -3.916 -22.234 4.32 1 94.25 225 ASP B C 1
ATOM 4466 O O . ASP B 1 225 ? -3.553 -21.672 5.355 1 94.25 225 ASP B O 1
ATOM 4470 N N . LEU B 1 226 ? -4.793 -21.625 3.588 1 94.88 226 LEU B N 1
ATOM 4471 C CA . LEU B 1 226 ? -5.277 -20.281 3.869 1 94.88 226 LEU B CA 1
ATOM 4472 C C . LEU B 1 226 ? -6.562 -20.328 4.688 1 94.88 226 LEU B C 1
ATOM 4474 O O . LEU B 1 226 ? -6.988 -19.312 5.242 1 94.88 226 LEU B O 1
ATOM 4478 N N . GLY B 1 227 ? -7.184 -21.5 4.852 1 93.06 227 GLY B N 1
ATOM 4479 C CA . GLY B 1 227 ? -8.25 -21.703 5.812 1 93.06 227 GLY B CA 1
ATOM 4480 C C . GLY B 1 227 ? -9.625 -21.406 5.254 1 93.06 227 GLY B C 1
ATOM 4481 O O . GLY B 1 227 ? -9.75 -20.844 4.168 1 93.06 227 GLY B O 1
ATOM 4482 N N . ASP B 1 228 ? -10.641 -21.656 6.051 1 96.44 228 ASP B N 1
ATOM 4483 C CA . ASP B 1 228 ? -12.039 -21.594 5.625 1 96.44 228 ASP B CA 1
ATOM 4484 C C . ASP B 1 228 ? -12.539 -20.156 5.594 1 96.44 228 ASP B C 1
ATOM 4486 O O . ASP B 1 228 ? -13.461 -19.828 4.848 1 96.44 228 ASP B O 1
ATOM 4490 N N . ALA B 1 229 ? -11.938 -19.312 6.375 1 97.06 229 ALA B N 1
ATOM 4491 C CA . ALA B 1 229 ? -12.375 -17.922 6.426 1 97.06 229 ALA B CA 1
ATOM 4492 C C . ALA B 1 229 ? -12.234 -17.25 5.062 1 97.06 229 ALA B C 1
ATOM 4494 O O . ALA B 1 229 ? -13.102 -16.469 4.656 1 97.06 229 ALA B O 1
ATOM 4495 N N . VAL B 1 230 ? -11.172 -17.578 4.367 1 98.12 230 VAL B N 1
ATOM 4496 C CA . VAL B 1 230 ? -10.945 -17.016 3.041 1 98.12 230 VAL B CA 1
ATOM 4497 C C . VAL B 1 230 ? -12.016 -17.516 2.076 1 98.12 230 VAL B C 1
ATOM 4499 O O . VAL B 1 230 ? -12.562 -16.734 1.291 1 98.12 230 VAL B O 1
ATOM 4502 N N . LEU B 1 231 ? -12.32 -18.797 2.193 1 98.5 231 LEU B N 1
ATOM 4503 C CA . LEU B 1 231 ? -13.312 -19.391 1.31 1 98.5 231 LEU B CA 1
ATOM 4504 C C . LEU B 1 231 ? -14.695 -18.797 1.573 1 98.5 231 LEU B C 1
ATOM 4506 O O . LEU B 1 231 ? -15.453 -18.531 0.636 1 98.5 231 LEU B O 1
ATOM 4510 N N . GLU B 1 232 ? -14.984 -18.578 2.805 1 98.19 232 GLU B N 1
ATOM 4511 C CA . GLU B 1 232 ? -16.266 -17.953 3.162 1 98.19 232 GLU B CA 1
ATOM 4512 C C . GLU B 1 232 ? -16.359 -16.531 2.621 1 98.19 232 GLU B C 1
ATOM 4514 O O . GLU B 1 232 ? -17.406 -16.125 2.139 1 98.19 232 GLU B O 1
ATOM 4519 N N . MET B 1 233 ? -15.273 -15.844 2.775 1 98.5 233 MET B N 1
ATOM 4520 C CA . MET B 1 233 ? -15.242 -14.492 2.23 1 98.5 233 MET B CA 1
ATOM 4521 C C . MET B 1 233 ? -15.531 -14.5 0.732 1 98.5 233 MET B C 1
ATOM 4523 O O . MET B 1 233 ? -16.359 -13.727 0.249 1 98.5 233 MET B O 1
ATOM 4527 N N . ILE B 1 234 ? -14.953 -15.422 -0.003 1 98.69 234 ILE B N 1
ATOM 4528 C CA . ILE B 1 234 ? -15.125 -15.516 -1.448 1 98.69 234 ILE B CA 1
ATOM 4529 C C . ILE B 1 234 ? -16.578 -15.859 -1.772 1 98.69 234 ILE B C 1
ATOM 4531 O O . ILE B 1 234 ? -17.188 -15.234 -2.643 1 98.69 234 ILE B O 1
ATOM 4535 N N . ARG B 1 235 ? -17.156 -16.812 -1.052 1 98.44 235 ARG B N 1
ATOM 4536 C CA . ARG B 1 235 ? -18.531 -17.234 -1.282 1 98.44 235 ARG B CA 1
ATOM 4537 C C . ARG B 1 235 ? -19.5 -16.062 -1.082 1 98.44 235 ARG B C 1
ATOM 4539 O O . ARG B 1 235 ? -20.422 -15.875 -1.874 1 98.44 235 ARG B O 1
ATOM 4546 N N . THR B 1 236 ? -19.266 -15.352 -0.093 1 98.31 236 THR B N 1
ATOM 4547 C CA . THR B 1 236 ? -20.172 -14.25 0.236 1 98.31 236 THR B CA 1
ATOM 4548 C C . THR B 1 236 ? -20.031 -13.125 -0.787 1 98.31 236 THR B C 1
ATOM 4550 O O . THR B 1 236 ? -21.047 -12.609 -1.287 1 98.31 236 THR B O 1
ATOM 4553 N N . VAL B 1 237 ? -18.844 -12.789 -1.166 1 98.19 237 VAL B N 1
ATOM 4554 C CA . VAL B 1 237 ? -18.578 -11.625 -2.008 1 98.19 237 VAL B CA 1
ATOM 4555 C C . VAL B 1 237 ? -19.016 -11.914 -3.443 1 98.19 237 VAL B C 1
ATOM 4557 O O . VAL B 1 237 ? -19.594 -11.055 -4.109 1 98.19 237 VAL B O 1
ATOM 4560 N N . GLN B 1 238 ? -18.766 -13.164 -3.865 1 98.12 238 GLN B N 1
ATOM 4561 C CA . GLN B 1 238 ? -19.047 -13.492 -5.258 1 98.12 238 GLN B CA 1
ATOM 4562 C C . GLN B 1 238 ? -20.547 -13.406 -5.539 1 98.12 238 GLN B C 1
ATOM 4564 O O . GLN B 1 238 ? -20.969 -13.242 -6.691 1 98.12 238 GLN B O 1
ATOM 4569 N N . ALA B 1 239 ? -21.359 -13.547 -4.562 1 97.06 239 ALA B N 1
ATOM 4570 C CA . ALA B 1 239 ? -22.797 -13.531 -4.719 1 97.06 239 ALA B CA 1
ATOM 4571 C C . ALA B 1 239 ? -23.328 -12.109 -4.879 1 97.06 239 ALA B C 1
ATOM 4573 O O . ALA B 1 239 ? -24.438 -11.898 -5.348 1 97.06 239 ALA B O 1
ATOM 4574 N N . GLU B 1 240 ? -22.516 -11.141 -4.57 1 94.81 240 GLU B N 1
ATOM 4575 C CA . GLU B 1 240 ? -23.016 -9.773 -4.492 1 94.81 240 GLU B CA 1
ATOM 4576 C C . GLU B 1 240 ? -22.281 -8.859 -5.461 1 94.81 240 GLU B C 1
ATOM 4578 O O . GLU B 1 240 ? -22.844 -7.875 -5.949 1 94.81 240 GLU B O 1
ATOM 4583 N N . ILE B 1 241 ? -21.031 -9.117 -5.668 1 96.5 241 ILE B N 1
ATOM 4584 C CA . ILE B 1 241 ? -20.141 -8.203 -6.379 1 96.5 241 ILE B CA 1
ATOM 4585 C C . ILE B 1 241 ? -19.406 -8.961 -7.48 1 96.5 241 ILE B C 1
ATOM 4587 O O . ILE B 1 241 ? -18.938 -10.078 -7.266 1 96.5 241 ILE B O 1
ATOM 4591 N N . PRO B 1 242 ? -19.312 -8.359 -8.727 1 98.31 242 PRO B N 1
ATOM 4592 C CA . PRO B 1 242 ? -18.453 -9 -9.734 1 98.31 242 PRO B CA 1
ATOM 4593 C C . PRO B 1 242 ? -17.078 -9.367 -9.188 1 98.31 242 PRO B C 1
ATOM 4595 O O . PRO B 1 242 ? -16.438 -8.562 -8.508 1 98.31 242 PRO B O 1
ATOM 4598 N N . LEU B 1 243 ? -16.672 -10.609 -9.453 1 98.75 243 LEU B N 1
ATOM 4599 C CA . LEU B 1 243 ? -15.43 -11.125 -8.875 1 98.75 243 LEU B CA 1
ATOM 4600 C C . LEU B 1 243 ? -14.531 -11.719 -9.945 1 98.75 243 LEU B C 1
ATOM 4602 O O . LEU B 1 243 ? -14.992 -12.484 -10.797 1 98.75 243 LEU B O 1
ATOM 4606 N N . PHE B 1 244 ? -13.266 -11.305 -10.039 1 98.69 244 PHE B N 1
ATOM 4607 C CA . PHE B 1 244 ? -12.234 -11.82 -10.938 1 98.69 244 PHE B CA 1
ATOM 4608 C C . PHE B 1 244 ? -11.055 -12.375 -10.148 1 98.69 244 PHE B C 1
ATOM 4610 O O . PHE B 1 244 ? -10.461 -11.664 -9.336 1 98.69 244 PHE B O 1
ATOM 4617 N N . ALA B 1 245 ? -10.742 -13.602 -10.328 1 98.56 245 ALA B N 1
ATOM 4618 C CA . ALA B 1 245 ? -9.688 -14.25 -9.555 1 98.56 245 ALA B CA 1
ATOM 4619 C C . ALA B 1 245 ? -8.562 -14.742 -10.469 1 98.56 245 ALA B C 1
ATOM 4621 O O . ALA B 1 245 ? -8.82 -15.258 -11.555 1 98.56 245 ALA B O 1
ATOM 4622 N N . ILE B 1 246 ? -7.27 -14.617 -10.031 1 96.88 246 ILE B N 1
ATOM 4623 C CA . ILE B 1 246 ? -6.121 -14.93 -10.867 1 96.88 246 ILE B CA 1
ATOM 4624 C C . ILE B 1 246 ? -5.121 -15.773 -10.078 1 96.88 246 ILE B C 1
ATOM 4626 O O . ILE B 1 246 ? -4.812 -15.461 -8.922 1 96.88 246 ILE B O 1
ATOM 4630 N N . GLY B 1 247 ? -4.492 -16.797 -10.672 1 95.81 247 GLY B N 1
ATOM 4631 C CA . GLY B 1 247 ? -3.449 -17.609 -10.047 1 95.81 247 GLY B CA 1
ATOM 4632 C C . GLY B 1 247 ? -3.908 -18.297 -8.773 1 95.81 247 GLY B C 1
ATOM 4633 O O . GLY B 1 247 ? -4.848 -19.078 -8.797 1 95.81 247 GLY B O 1
ATOM 4634 N N . LEU B 1 248 ? -3.34 -17.891 -7.672 1 97.12 248 LEU B N 1
ATOM 4635 C CA . LEU B 1 248 ? -3.795 -18.406 -6.391 1 97.12 248 LEU B CA 1
ATOM 4636 C C . LEU B 1 248 ? -5.262 -18.062 -6.152 1 97.12 248 LEU B C 1
ATOM 4638 O O . LEU B 1 248 ? -6.012 -18.875 -5.602 1 97.12 248 LEU B O 1
ATOM 4642 N N . GLY B 1 249 ? -5.703 -16.938 -6.566 1 98.12 249 GLY B N 1
ATOM 4643 C CA . GLY B 1 249 ? -7.105 -16.562 -6.492 1 98.12 249 GLY B CA 1
ATOM 4644 C C . GLY B 1 249 ? -8.023 -17.531 -7.219 1 98.12 249 GLY B C 1
ATOM 4645 O O . GLY B 1 249 ? -9.117 -17.828 -6.75 1 98.12 249 GLY B O 1
ATOM 4646 N N . HIS B 1 250 ? -7.582 -17.984 -8.391 1 98.25 250 HIS B N 1
ATOM 4647 C CA . HIS B 1 250 ? -8.328 -18.984 -9.164 1 98.25 250 HIS B CA 1
ATOM 4648 C C . HIS B 1 250 ? -8.508 -20.266 -8.383 1 98.25 250 HIS B C 1
ATOM 4650 O O . HIS B 1 250 ? -9.602 -20.828 -8.352 1 98.25 250 HIS B O 1
ATOM 4656 N N . GLU B 1 251 ? -7.43 -20.703 -7.777 1 98.38 251 GLU B N 1
ATOM 4657 C CA . GLU B 1 251 ? -7.477 -21.922 -6.988 1 98.38 251 GLU B CA 1
ATOM 4658 C C . GLU B 1 251 ? -8.422 -21.781 -5.797 1 98.38 251 GLU B C 1
ATOM 4660 O O . GLU B 1 251 ? -9.219 -22.672 -5.52 1 98.38 251 GLU B O 1
ATOM 4665 N N . LEU B 1 252 ? -8.375 -20.672 -5.152 1 98.69 252 LEU B N 1
ATOM 4666 C CA . LEU B 1 252 ? -9.242 -20.406 -4.008 1 98.69 252 LEU B CA 1
ATOM 4667 C C . LEU B 1 252 ? -10.695 -20.281 -4.445 1 98.69 252 LEU B C 1
ATOM 4669 O O . LEU B 1 252 ? -11.602 -20.734 -3.742 1 98.69 252 LEU B O 1
ATOM 4673 N N . PHE B 1 253 ? -10.891 -19.641 -5.562 1 98.75 253 PHE B N 1
ATOM 4674 C CA . PHE B 1 253 ? -12.219 -19.531 -6.141 1 98.75 253 PHE B CA 1
ATOM 4675 C C . PHE B 1 253 ? -12.812 -20.906 -6.395 1 98.75 253 PHE B C 1
ATOM 4677 O O . PHE B 1 253 ? -13.977 -21.156 -6.074 1 98.75 253 PHE B O 1
ATOM 4684 N N . ALA B 1 254 ? -12.008 -21.781 -6.949 1 98.69 254 ALA B N 1
ATOM 4685 C CA . ALA B 1 254 ? -12.445 -23.156 -7.203 1 98.69 254 ALA B CA 1
ATOM 4686 C C . ALA B 1 254 ? -12.82 -23.859 -5.902 1 98.69 254 ALA B C 1
ATOM 4688 O O . ALA B 1 254 ? -13.898 -24.453 -5.801 1 98.69 254 ALA B O 1
ATOM 4689 N N . LEU B 1 255 ? -11.984 -23.75 -4.918 1 98.5 255 LEU B N 1
ATOM 4690 C CA . LEU B 1 255 ? -12.242 -24.359 -3.617 1 98.5 255 LEU B CA 1
ATOM 4691 C C . LEU B 1 255 ? -13.523 -23.812 -3.002 1 98.5 255 LEU B C 1
ATOM 4693 O O . LEU B 1 255 ? -14.344 -24.562 -2.486 1 98.5 255 LEU B O 1
ATOM 4697 N N . ALA B 1 256 ? -13.656 -22.516 -3.068 1 98.56 256 ALA B N 1
ATOM 4698 C CA . ALA B 1 256 ? -14.805 -21.859 -2.467 1 98.56 256 ALA B CA 1
ATOM 4699 C C . ALA B 1 256 ? -16.109 -22.359 -3.078 1 98.56 256 ALA B C 1
ATOM 4701 O O . ALA B 1 256 ? -17.156 -22.328 -2.428 1 98.56 256 ALA B O 1
ATOM 4702 N N . ASN B 1 257 ? -16.047 -22.812 -4.27 1 98.44 257 ASN B N 1
ATOM 4703 C CA . ASN B 1 257 ? -17.266 -23.234 -4.965 1 98.44 257 ASN B CA 1
ATOM 4704 C C . ASN B 1 257 ? -17.344 -24.75 -5.078 1 98.44 257 ASN B C 1
ATOM 4706 O O . ASN B 1 257 ? -18.031 -25.281 -5.957 1 98.44 257 ASN B O 1
ATOM 4710 N N . GLY B 1 258 ? -16.562 -25.453 -4.281 1 97.56 258 GLY B N 1
ATOM 4711 C CA . GLY B 1 258 ? -16.797 -26.859 -4.051 1 97.56 258 GLY B CA 1
ATOM 4712 C C . GLY B 1 258 ? -15.867 -27.766 -4.852 1 97.56 258 GLY B C 1
ATOM 4713 O O . GLY B 1 258 ? -15.938 -28.984 -4.742 1 97.56 258 GLY B O 1
ATOM 4714 N N . ALA B 1 259 ? -15.016 -27.219 -5.695 1 98.19 259 ALA B N 1
ATOM 4715 C CA . ALA B 1 259 ? -14.07 -28.031 -6.453 1 98.19 259 ALA B CA 1
ATOM 4716 C C . ALA B 1 259 ? -12.898 -28.469 -5.578 1 98.19 259 ALA B C 1
ATOM 4718 O O . ALA B 1 259 ? -12.664 -27.891 -4.512 1 98.19 259 ALA B O 1
ATOM 4719 N N . GLU B 1 260 ? -12.242 -29.469 -6.016 1 97.88 260 GLU B N 1
ATOM 4720 C CA . GLU B 1 260 ? -11.062 -29.969 -5.32 1 97.88 260 GLU B CA 1
ATOM 4721 C C . GLU B 1 260 ? -9.781 -29.578 -6.047 1 97.88 260 GLU B C 1
ATOM 4723 O O . GLU B 1 260 ? -9.805 -29.266 -7.238 1 97.88 260 GLU B O 1
ATOM 4728 N N . LEU B 1 261 ? -8.758 -29.516 -5.281 1 97.38 261 LEU B N 1
ATOM 4729 C CA . LEU B 1 261 ? -7.438 -29.234 -5.84 1 97.38 261 LEU B CA 1
ATOM 4730 C C . LEU B 1 261 ? -6.492 -30.406 -5.613 1 97.38 261 LEU B C 1
ATOM 4732 O O . LEU B 1 261 ? -6.648 -31.172 -4.652 1 97.38 261 LEU B O 1
ATOM 4736 N N . LYS B 1 262 ? -5.559 -30.562 -6.465 1 94.25 262 LYS B N 1
ATOM 4737 C CA . LYS B 1 262 ? -4.461 -31.516 -6.293 1 94.25 262 LYS B CA 1
ATOM 4738 C C . LYS B 1 262 ? -3.113 -30.844 -6.547 1 94.25 262 LYS B C 1
ATOM 4740 O O . LYS B 1 262 ? -3 -29.969 -7.418 1 94.25 262 LYS B O 1
ATOM 4745 N N . MET B 1 263 ? -2.217 -31.25 -5.785 1 91.56 263 MET B N 1
ATOM 4746 C CA . MET B 1 263 ? -0.855 -30.766 -6.012 1 91.56 263 MET B CA 1
ATOM 4747 C C . MET B 1 263 ? -0.266 -31.391 -7.273 1 91.56 263 MET B C 1
ATOM 4749 O O . MET B 1 263 ? -0.435 -32.594 -7.52 1 91.56 263 MET B O 1
ATOM 4753 N N . LEU B 1 264 ? 0.362 -30.531 -8.062 1 88.62 264 LEU B N 1
ATOM 4754 C CA . LEU B 1 264 ? 1.083 -31.047 -9.227 1 88.62 264 LEU B CA 1
ATOM 4755 C C . LEU B 1 264 ? 2.445 -31.594 -8.812 1 88.62 264 LEU B C 1
ATOM 4757 O O . LEU B 1 264 ? 3.088 -31.062 -7.91 1 88.62 264 LEU B O 1
ATOM 4761 N N . PRO B 1 265 ? 2.812 -32.656 -9.445 1 82.12 265 PRO B N 1
ATOM 4762 C CA . PRO B 1 265 ? 4.133 -33.188 -9.102 1 82.12 265 PRO B CA 1
ATOM 4763 C C . PRO B 1 265 ? 5.254 -32.188 -9.312 1 82.12 265 PRO B C 1
ATOM 4765 O O . PRO B 1 265 ? 6.195 -32.125 -8.523 1 82.12 265 PRO B O 1
ATOM 4768 N N . VAL B 1 266 ? 5.113 -31.453 -10.359 1 80.44 266 VAL B N 1
ATOM 4769 C CA . VAL B 1 266 ? 6.074 -30.391 -10.656 1 80.44 266 VAL B CA 1
ATOM 4770 C C . VAL B 1 266 ? 5.332 -29.094 -10.992 1 80.44 266 VAL B C 1
ATOM 4772 O O . VAL B 1 266 ? 4.312 -29.125 -11.68 1 80.44 266 VAL B O 1
ATOM 4775 N N . GLU B 1 267 ? 5.918 -28.016 -10.383 1 82.19 267 GLU B N 1
ATOM 4776 C CA . GLU B 1 267 ? 5.324 -26.719 -10.727 1 82.19 267 GLU B CA 1
ATOM 4777 C C . GLU B 1 267 ? 5.676 -26.312 -12.156 1 82.19 267 GLU B C 1
ATOM 4779 O O . GLU B 1 267 ? 6.797 -26.547 -12.617 1 82.19 267 GLU B O 1
ATOM 4784 N N . TYR B 1 268 ? 4.816 -25.797 -12.797 1 77.62 268 TYR B N 1
ATOM 4785 C CA . TYR B 1 268 ? 5.039 -25.297 -14.156 1 77.62 268 TYR B CA 1
ATOM 4786 C C . TYR B 1 268 ? 5.125 -23.781 -14.18 1 77.62 268 TYR B C 1
ATOM 4788 O O . TYR B 1 268 ? 4.18 -23.094 -13.789 1 77.62 268 TYR B O 1
ATOM 4796 N N . HIS B 1 269 ? 6.242 -23.297 -14.492 1 80.56 269 HIS B N 1
ATOM 4797 C CA . HIS B 1 269 ? 6.453 -21.859 -14.609 1 80.56 269 HIS B CA 1
ATOM 4798 C C . HIS B 1 269 ? 7.02 -21.5 -15.977 1 80.56 269 HIS B C 1
ATOM 4800 O O . HIS B 1 269 ? 7.941 -22.141 -16.469 1 80.56 269 HIS B O 1
ATOM 4806 N N . GLY B 1 270 ? 6.438 -20.516 -16.594 1 78.56 270 GLY B N 1
ATOM 4807 C CA . GLY B 1 270 ? 6.996 -20.094 -17.875 1 78.56 270 GLY B CA 1
ATOM 4808 C C . GLY B 1 270 ? 6.07 -19.188 -18.656 1 78.56 270 GLY B C 1
ATOM 4809 O O . GLY B 1 270 ? 4.891 -19.062 -18.328 1 78.56 270 GLY B O 1
ATOM 4810 N N . SER B 1 271 ? 6.707 -18.516 -19.609 1 76.06 271 SER B N 1
ATOM 4811 C CA . SER B 1 271 ? 5.938 -17.672 -20.531 1 76.06 271 SER B CA 1
ATOM 4812 C C . SER B 1 271 ? 5.547 -18.453 -21.781 1 76.06 271 SER B C 1
ATOM 4814 O O . SER B 1 271 ? 6.055 -19.547 -22.031 1 76.06 271 SER B O 1
ATOM 4816 N N . GLY B 1 272 ? 4.469 -18.031 -22.469 1 76.25 272 GLY B N 1
ATOM 4817 C CA . GLY B 1 272 ? 4.066 -18.594 -23.734 1 76.25 272 GLY B CA 1
ATOM 4818 C C . GLY B 1 272 ? 3.361 -19.938 -23.594 1 76.25 272 GLY B C 1
ATOM 4819 O O . GLY B 1 272 ? 3.449 -20.781 -24.484 1 76.25 272 GLY B O 1
ATOM 4820 N N . HIS B 1 273 ? 2.82 -20.203 -22.531 1 83.12 273 HIS B N 1
ATOM 4821 C CA . HIS B 1 273 ? 2.072 -21.438 -22.312 1 83.12 273 HIS B CA 1
ATOM 4822 C C . HIS B 1 273 ? 0.775 -21.438 -23.109 1 83.12 273 HIS B C 1
ATOM 4824 O O . HIS B 1 273 ? -0.016 -20.5 -23.031 1 83.12 273 HIS B O 1
ATOM 4830 N N . PRO B 1 274 ? 0.619 -22.453 -23.891 1 88.81 274 PRO B N 1
ATOM 4831 C CA . PRO B 1 274 ? -0.587 -22.5 -24.734 1 88.81 274 PRO B CA 1
ATOM 4832 C C . PRO B 1 274 ? -1.835 -22.875 -23.938 1 88.81 274 PRO B C 1
ATOM 4834 O O . PRO B 1 274 ? -1.863 -23.938 -23.297 1 88.81 274 PRO B O 1
ATOM 4837 N N . ILE B 1 275 ? -2.84 -22.094 -24 1 92.19 275 ILE B N 1
ATOM 4838 C CA . ILE B 1 275 ? -4.109 -22.266 -23.297 1 92.19 275 ILE B CA 1
ATOM 4839 C C . ILE B 1 275 ? -5.266 -22.156 -24.297 1 92.19 275 ILE B C 1
ATOM 4841 O O . ILE B 1 275 ? -5.277 -21.25 -25.141 1 92.19 275 ILE B O 1
ATOM 4845 N N . ARG B 1 276 ? -6.168 -23.062 -24.219 1 94.81 276 ARG B N 1
ATOM 4846 C CA . ARG B 1 276 ? -7.32 -23.031 -25.125 1 94.81 276 ARG B CA 1
ATOM 4847 C C . ARG B 1 276 ? -8.531 -22.422 -24.438 1 94.81 276 ARG B C 1
ATOM 4849 O O . ARG B 1 276 ? -8.891 -22.812 -23.312 1 94.81 276 ARG B O 1
ATOM 4856 N N . ARG B 1 277 ? -9.078 -21.484 -25.109 1 94.38 277 ARG B N 1
ATOM 4857 C CA . ARG B 1 277 ? -10.391 -20.984 -24.719 1 94.38 277 ARG B CA 1
ATOM 4858 C C . ARG B 1 277 ? -11.5 -21.891 -25.234 1 94.38 277 ARG B C 1
ATOM 4860 O O . ARG B 1 277 ? -11.688 -22.016 -26.453 1 94.38 277 ARG B O 1
ATOM 4867 N N . ILE B 1 278 ? -12.281 -22.359 -24.359 1 94.25 278 ILE B N 1
ATOM 4868 C CA . ILE B 1 278 ? -13.18 -23.453 -24.719 1 94.25 278 ILE B CA 1
ATOM 4869 C C . ILE B 1 278 ? -14.289 -22.922 -25.641 1 94.25 278 ILE B C 1
ATOM 4871 O O . ILE B 1 278 ? -14.609 -23.547 -26.656 1 94.25 278 ILE B O 1
ATOM 4875 N N . VAL B 1 279 ? -14.82 -21.797 -25.328 1 90.81 279 VAL B N 1
ATOM 4876 C CA . VAL B 1 279 ? -15.984 -21.281 -26.047 1 90.81 279 VAL B CA 1
ATOM 4877 C C . VAL B 1 279 ? -15.594 -20.938 -27.484 1 90.81 279 VAL B C 1
ATOM 4879 O O . VAL B 1 279 ? -16.328 -21.25 -28.422 1 90.81 279 VAL B O 1
ATOM 4882 N N . THR B 1 280 ? -14.477 -20.375 -27.719 1 91.69 280 THR B N 1
ATOM 4883 C CA . THR B 1 280 ? -14.094 -19.906 -29.047 1 91.69 280 THR B CA 1
ATOM 4884 C C . THR B 1 280 ? -13.094 -20.875 -29.703 1 91.69 280 THR B C 1
ATOM 4886 O O . THR B 1 280 ? -12.852 -20.797 -30.906 1 91.69 280 THR B O 1
ATOM 4889 N N . ASN B 1 281 ? -12.461 -21.656 -28.953 1 92.5 281 ASN B N 1
ATOM 4890 C CA . ASN B 1 281 ? -11.438 -22.609 -29.391 1 92.5 281 ASN B CA 1
ATOM 4891 C C . ASN B 1 281 ? -10.148 -21.891 -29.781 1 92.5 281 ASN B C 1
ATOM 4893 O O . ASN B 1 281 ? -9.266 -22.484 -30.406 1 92.5 281 ASN B O 1
ATOM 4897 N N . ASP B 1 282 ? -10.086 -20.672 -29.422 1 91.62 282 ASP B N 1
ATOM 4898 C CA . ASP B 1 282 ? -8.852 -19.922 -29.656 1 91.62 282 ASP B CA 1
ATOM 4899 C C . ASP B 1 282 ? -7.754 -20.359 -28.688 1 91.62 282 ASP B C 1
ATOM 4901 O O . ASP B 1 282 ? -8.039 -20.734 -27.547 1 91.62 282 ASP B O 1
ATOM 4905 N N . ILE B 1 283 ? -6.562 -20.344 -29.25 1 91.69 283 ILE B N 1
ATOM 4906 C CA . ILE B 1 283 ? -5.402 -20.625 -28.422 1 91.69 283 ILE B CA 1
ATOM 4907 C C . ILE B 1 283 ? -4.699 -19.328 -28.047 1 91.69 283 ILE B C 1
ATOM 4909 O O . ILE B 1 283 ? -4.395 -18.5 -28.922 1 91.69 283 ILE B O 1
ATOM 4913 N N . ILE B 1 284 ? -4.555 -19.109 -26.75 1 88 284 ILE B N 1
ATOM 4914 C CA . ILE B 1 284 ? -3.787 -17.953 -26.281 1 88 284 ILE B CA 1
ATOM 4915 C C . ILE B 1 284 ? -2.492 -18.422 -25.625 1 88 284 ILE B C 1
ATOM 4917 O O . ILE B 1 284 ? -2.389 -19.578 -25.188 1 88 284 ILE B O 1
ATOM 4921 N N . TYR B 1 285 ? -1.561 -17.578 -25.641 1 84.94 285 TYR B N 1
ATOM 4922 C CA . TYR B 1 285 ? -0.291 -17.828 -24.969 1 84.94 285 TYR B CA 1
ATOM 4923 C C . TYR B 1 285 ? -0.115 -16.922 -23.766 1 84.94 285 TYR B C 1
ATOM 4925 O O . TYR B 1 285 ? -0.232 -15.695 -23.875 1 84.94 285 TYR B O 1
ATOM 4933 N N . ALA B 1 286 ? 0.014 -17.547 -22.625 1 85.44 286 ALA B N 1
ATOM 4934 C CA . ALA B 1 286 ? 0.085 -16.75 -21.406 1 85.44 286 ALA B CA 1
ATOM 4935 C C . ALA B 1 286 ? 1.222 -17.219 -20.5 1 85.44 286 ALA B C 1
ATOM 4937 O O . ALA B 1 286 ? 1.785 -18.297 -20.719 1 85.44 286 ALA B O 1
ATOM 4938 N N . THR B 1 287 ? 1.574 -16.297 -19.578 1 84.56 287 THR B N 1
ATOM 4939 C CA . THR B 1 287 ? 2.496 -16.688 -18.516 1 84.56 287 THR B CA 1
ATOM 4940 C C . THR B 1 287 ? 1.774 -17.484 -17.438 1 84.56 287 THR B C 1
ATOM 4942 O O . THR B 1 287 ? 0.639 -17.172 -17.078 1 84.56 287 THR B O 1
ATOM 4945 N N . GLN B 1 288 ? 2.486 -18.562 -17.094 1 83.56 288 GLN B N 1
ATOM 4946 C CA . GLN B 1 288 ? 1.854 -19.453 -16.109 1 83.56 288 GLN B CA 1
ATOM 4947 C C . GLN B 1 288 ? 2.785 -19.719 -14.938 1 83.56 288 GLN B C 1
ATOM 4949 O O . GLN B 1 288 ? 4.008 -19.719 -15.094 1 83.56 288 GLN B O 1
ATOM 4954 N N . GLY B 1 289 ? 2.275 -19.859 -13.781 1 85.25 289 GLY B N 1
ATOM 4955 C CA . GLY B 1 289 ? 2.846 -20.391 -12.547 1 85.25 289 GLY B CA 1
ATOM 4956 C C . GLY B 1 289 ? 1.854 -21.188 -11.719 1 85.25 289 GLY B C 1
ATOM 4957 O O . GLY B 1 289 ? 0.902 -20.625 -11.18 1 85.25 289 GLY B O 1
ATOM 4958 N N . GLN B 1 290 ? 2.17 -22.453 -11.797 1 86.81 290 GLN B N 1
ATOM 4959 C CA . GLN B 1 290 ? 1.123 -23.297 -11.227 1 86.81 290 GLN B CA 1
ATOM 4960 C C . GLN B 1 290 ? 1.72 -24.469 -10.438 1 86.81 290 GLN B C 1
ATOM 4962 O O . GLN B 1 290 ? 2.535 -25.219 -10.969 1 86.81 290 GLN B O 1
ATOM 4967 N N . GLY B 1 291 ? 1.341 -24.547 -9.18 1 90.12 291 GLY B N 1
ATOM 4968 C CA . GLY B 1 291 ? 1.73 -25.672 -8.352 1 90.12 291 GLY B CA 1
ATOM 4969 C C . GLY B 1 291 ? 0.562 -26.562 -7.969 1 90.12 291 GLY B C 1
ATOM 4970 O O . GLY B 1 291 ? 0.757 -27.703 -7.547 1 90.12 291 GLY B O 1
ATOM 4971 N N . TYR B 1 292 ? -0.616 -26.094 -8.117 1 94 292 TYR B N 1
ATOM 4972 C CA . TYR B 1 292 ? -1.856 -26.797 -7.836 1 94 292 TYR B CA 1
ATOM 4973 C C . TYR B 1 292 ? -2.809 -26.734 -9.023 1 94 292 TYR B C 1
ATOM 4975 O O . TYR B 1 292 ? -2.779 -25.766 -9.797 1 94 292 TYR B O 1
ATOM 4983 N N . ALA B 1 293 ? -3.586 -27.781 -9.172 1 95.31 293 ALA B N 1
ATOM 4984 C CA . ALA B 1 293 ? -4.551 -27.812 -10.266 1 95.31 293 ALA B CA 1
ATOM 4985 C C . ALA B 1 293 ? -5.941 -28.172 -9.766 1 95.31 293 ALA B C 1
ATOM 4987 O O . ALA B 1 293 ? -6.086 -29.016 -8.875 1 95.31 293 ALA B O 1
ATOM 4988 N N . VAL B 1 294 ? -6.91 -27.594 -10.367 1 97.44 294 VAL B N 1
ATOM 4989 C CA . VAL B 1 294 ? -8.289 -27.984 -10.109 1 97.44 294 VAL B CA 1
ATOM 4990 C C . VAL B 1 294 ? -8.555 -29.375 -10.664 1 97.44 294 VAL B C 1
ATOM 4992 O O . VAL B 1 294 ? -8.203 -29.672 -11.812 1 97.44 294 VAL B O 1
ATOM 4995 N N . VAL B 1 295 ? -9.094 -30.219 -9.805 1 96.25 295 VAL B N 1
ATOM 4996 C CA . VAL B 1 295 ? -9.508 -31.547 -10.266 1 96.25 295 VAL B CA 1
ATOM 4997 C C . VAL B 1 295 ? -10.773 -31.422 -11.109 1 96.25 295 VAL B C 1
ATOM 4999 O O . VAL B 1 295 ? -11.867 -31.219 -10.586 1 96.25 295 VAL B O 1
ATOM 5002 N N . ALA B 1 296 ? -10.648 -31.672 -12.367 1 96.44 296 ALA B N 1
ATOM 5003 C CA . ALA B 1 296 ? -11.711 -31.422 -13.328 1 96.44 296 ALA B CA 1
ATOM 5004 C C . ALA B 1 296 ? -12.984 -32.188 -12.953 1 96.44 296 ALA B C 1
ATOM 5006 O O . ALA B 1 296 ? -14.086 -31.641 -13.031 1 96.44 296 ALA B O 1
ATOM 5007 N N . LYS B 1 297 ? -12.875 -33.375 -12.484 1 96.19 297 LYS B N 1
ATOM 5008 C CA . LYS B 1 297 ? -14.008 -34.25 -12.172 1 96.19 297 LYS B CA 1
ATOM 5009 C C . LYS B 1 297 ? -14.758 -33.75 -10.938 1 96.19 297 LYS B C 1
ATOM 5011 O O . LYS B 1 297 ? -15.898 -34.156 -10.703 1 96.19 297 LYS B O 1
ATOM 5016 N N . SER B 1 298 ? -14.094 -32.938 -10.234 1 97.44 298 SER B N 1
ATOM 5017 C CA . SER B 1 298 ? -14.695 -32.469 -8.992 1 97.44 298 SER B CA 1
ATOM 5018 C C . SER B 1 298 ? -15.57 -31.234 -9.242 1 97.44 298 SER B C 1
ATOM 5020 O O . SER B 1 298 ? -16.312 -30.812 -8.359 1 97.44 298 SER B O 1
ATOM 5022 N N . ILE B 1 299 ? -15.531 -30.688 -10.336 1 97.88 299 ILE B N 1
ATOM 5023 C CA . ILE B 1 299 ? -16.266 -29.469 -10.656 1 97.88 299 ILE B CA 1
ATOM 5024 C C . ILE B 1 299 ? -17.75 -29.781 -10.789 1 97.88 299 ILE B C 1
ATOM 5026 O O . ILE B 1 299 ? -18.141 -30.641 -11.578 1 97.88 299 ILE B O 1
ATOM 5030 N N . ASP B 1 300 ? -18.547 -29.125 -9.953 1 97.88 300 ASP B N 1
ATOM 5031 C CA . ASP B 1 300 ? -20 -29.172 -10.125 1 97.88 300 ASP B CA 1
ATOM 5032 C C . ASP B 1 300 ? -20.438 -28.344 -11.336 1 97.88 300 ASP B C 1
ATOM 5034 O O . ASP B 1 300 ? -20.469 -27.109 -11.281 1 97.88 300 ASP B O 1
ATOM 5038 N N . ARG B 1 301 ? -20.891 -29 -12.344 1 95.69 301 ARG B N 1
ATOM 5039 C CA . ARG B 1 301 ? -21.203 -28.359 -13.609 1 95.69 301 ARG B CA 1
ATOM 5040 C C . ARG B 1 301 ? -22.453 -27.5 -13.492 1 95.69 301 ARG B C 1
ATOM 5042 O O . ARG B 1 301 ? -22.703 -26.656 -14.359 1 95.69 301 ARG B O 1
ATOM 5049 N N . ASP B 1 302 ? -23.172 -27.656 -12.492 1 96.81 302 ASP B N 1
ATOM 5050 C CA . ASP B 1 302 ? -24.344 -26.828 -12.273 1 96.81 302 ASP B CA 1
ATOM 5051 C C . ASP B 1 302 ? -23.969 -25.5 -11.617 1 96.81 302 ASP B C 1
ATOM 5053 O O . ASP B 1 302 ? -24.766 -24.562 -11.57 1 96.81 302 ASP B O 1
ATOM 5057 N N . ARG B 1 303 ? -22.703 -25.438 -11.219 1 97.19 303 ARG B N 1
ATOM 5058 C CA . ARG B 1 303 ? -22.281 -24.25 -10.5 1 97.19 303 ARG B CA 1
ATOM 5059 C C . ARG B 1 303 ? -21.172 -23.516 -11.266 1 97.19 303 ARG B C 1
ATOM 5061 O O . ARG B 1 303 ? -21.141 -22.297 -11.289 1 97.19 303 ARG B O 1
ATOM 5068 N N . LEU B 1 304 ? -20.297 -24.297 -11.82 1 98.31 304 LEU B N 1
ATOM 5069 C CA . LEU B 1 304 ? -19.125 -23.734 -12.484 1 98.31 304 LEU B CA 1
ATOM 5070 C C . LEU B 1 304 ? -19.031 -24.219 -13.922 1 98.31 304 LEU B C 1
ATOM 5072 O O . LEU B 1 304 ? -19.375 -25.375 -14.219 1 98.31 304 LEU B O 1
ATOM 5076 N N . ILE B 1 305 ? -18.516 -23.297 -14.75 1 97.88 305 ILE B N 1
ATOM 5077 C CA . ILE B 1 305 ? -18.203 -23.594 -16.141 1 97.88 305 ILE B CA 1
ATOM 5078 C C . ILE B 1 305 ? -16.688 -23.5 -16.344 1 97.88 305 ILE B C 1
ATOM 5080 O O . ILE B 1 305 ? -16.062 -22.5 -15.953 1 97.88 305 ILE B O 1
ATOM 5084 N N . THR B 1 306 ? -16.125 -24.562 -16.906 1 98.12 306 THR B N 1
ATOM 5085 C CA . THR B 1 306 ? -14.719 -24.469 -17.312 1 98.12 306 THR B CA 1
ATOM 5086 C C . THR B 1 306 ? -14.57 -23.609 -18.562 1 98.12 306 THR B C 1
ATOM 5088 O O . THR B 1 306 ? -15.227 -23.859 -19.578 1 98.12 306 THR B O 1
ATOM 5091 N N . THR B 1 307 ? -13.711 -22.594 -18.516 1 97.44 307 THR B N 1
ATOM 5092 C CA . THR B 1 307 ? -13.617 -21.656 -19.609 1 97.44 307 THR B CA 1
ATOM 5093 C C . THR B 1 307 ? -12.289 -21.797 -20.344 1 97.44 307 THR B C 1
ATOM 5095 O O . THR B 1 307 ? -12.188 -21.484 -21.531 1 97.44 307 THR B O 1
ATOM 5098 N N . TYR B 1 308 ? -11.242 -22.203 -19.672 1 96.12 308 TYR B N 1
ATOM 5099 C CA . TYR B 1 308 ? -9.914 -22.391 -20.266 1 96.12 308 TYR B CA 1
A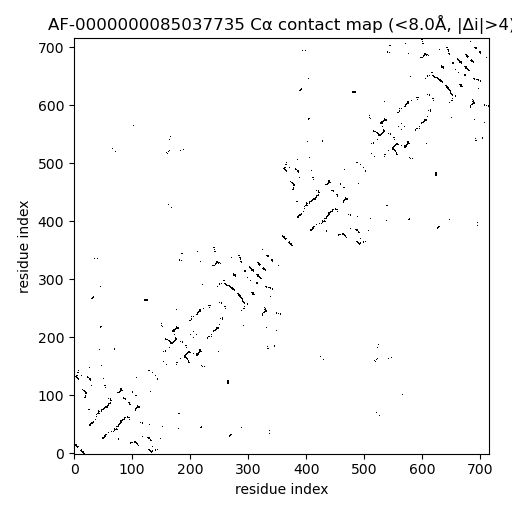TOM 5100 C C . TYR B 1 308 ? -9.305 -23.719 -19.828 1 96.12 308 TYR B C 1
ATOM 5102 O O . TYR B 1 308 ? -9.539 -24.172 -18.719 1 96.12 308 TYR B O 1
ATOM 5110 N N . VAL B 1 309 ? -8.5 -24.297 -20.703 1 96.31 309 VAL B N 1
ATOM 5111 C CA . VAL B 1 309 ? -7.801 -25.547 -20.391 1 96.31 309 VAL B CA 1
ATOM 5112 C C . VAL B 1 309 ? -6.371 -25.469 -20.938 1 96.31 309 VAL B C 1
ATOM 5114 O O . VAL B 1 309 ? -6.121 -24.891 -21.984 1 96.31 309 VAL B O 1
ATOM 5117 N N . ASP B 1 310 ? -5.539 -26.031 -20.141 1 93.38 310 ASP B N 1
ATOM 5118 C CA . ASP B 1 310 ? -4.145 -26.125 -20.562 1 93.38 310 ASP B CA 1
ATOM 5119 C C . ASP B 1 310 ? -3.973 -27.156 -21.672 1 93.38 310 ASP B C 1
ATOM 5121 O O . ASP B 1 310 ? -4.441 -28.297 -21.547 1 93.38 310 ASP B O 1
ATOM 5125 N N . LEU B 1 311 ? -3.221 -26.781 -22.688 1 91.94 311 LEU B N 1
ATOM 5126 C CA . LEU B 1 311 ? -3.088 -27.703 -23.812 1 91.94 311 LEU B CA 1
ATOM 5127 C C . LEU B 1 311 ? -1.937 -28.672 -23.594 1 91.94 311 LEU B C 1
ATOM 5129 O O . LEU B 1 311 ? -1.827 -29.672 -24.297 1 91.94 311 LEU B O 1
ATOM 5133 N N . ILE B 1 312 ? -1.129 -28.391 -22.625 1 85.31 312 ILE B N 1
ATOM 5134 C CA . ILE B 1 312 ? 0.032 -29.234 -22.375 1 85.31 312 ILE B CA 1
ATOM 5135 C C . ILE B 1 312 ? -0.336 -30.344 -21.391 1 85.31 312 ILE B C 1
ATOM 5137 O O . ILE B 1 312 ? -0.11 -31.531 -21.656 1 85.31 312 ILE B O 1
ATOM 5141 N N . ASN B 1 313 ? -0.989 -30.031 -20.344 1 85.19 313 ASN B N 1
ATOM 5142 C CA . ASN B 1 313 ? -1.231 -31.016 -19.312 1 85.19 313 ASN B CA 1
ATOM 5143 C C . ASN B 1 313 ? -2.721 -31.188 -19.031 1 85.19 313 ASN B C 1
ATOM 5145 O O . ASN B 1 313 ? -3.109 -31.969 -18.156 1 85.19 313 ASN B O 1
ATOM 5149 N N . GLY B 1 314 ? -3.521 -30.359 -19.688 1 90.56 314 GLY B N 1
ATOM 5150 C CA . GLY B 1 314 ? -4.961 -30.562 -19.625 1 90.56 314 GLY B CA 1
ATOM 5151 C C . GLY B 1 314 ? -5.586 -29.969 -18.359 1 90.56 314 GLY B C 1
ATOM 5152 O O . GLY B 1 314 ? -6.785 -30.125 -18.141 1 90.56 314 GLY B O 1
ATOM 5153 N N . THR B 1 315 ? -4.867 -29.312 -17.562 1 93.38 315 THR B N 1
ATOM 5154 C CA . THR B 1 315 ? -5.398 -28.781 -16.312 1 93.38 315 THR B CA 1
ATOM 5155 C C . THR B 1 315 ? -6.391 -27.656 -16.578 1 93.38 315 THR B C 1
ATOM 5157 O O . THR B 1 315 ? -6.336 -27 -17.609 1 93.38 315 THR B O 1
ATOM 5160 N N . VAL B 1 316 ? -7.344 -27.5 -15.695 1 97 316 VAL B N 1
ATOM 5161 C CA . VAL B 1 316 ? -8.328 -26.438 -15.758 1 97 316 VAL B CA 1
ATOM 5162 C C . VAL B 1 316 ? -7.637 -25.094 -15.531 1 97 316 VAL B C 1
ATOM 5164 O O . VAL B 1 316 ? -6.996 -24.875 -14.5 1 97 316 VAL B O 1
ATOM 5167 N N . GLN B 1 317 ? -7.828 -24.172 -16.516 1 96.56 317 GLN B N 1
ATOM 5168 C CA . GLN B 1 317 ? -7.117 -22.891 -16.453 1 96.56 317 GLN B CA 1
ATOM 5169 C C . GLN B 1 317 ? -8.086 -21.734 -16.266 1 96.56 317 GLN B C 1
ATOM 5171 O O . GLN B 1 317 ? -7.664 -20.594 -16.078 1 96.56 317 GLN B O 1
ATOM 5176 N N . GLY B 1 318 ? -9.305 -21.938 -16.297 1 97.75 318 GLY B N 1
ATOM 5177 C CA . GLY B 1 318 ? -10.305 -20.906 -16.078 1 97.75 318 GLY B CA 1
ATOM 5178 C C . GLY B 1 318 ? -11.656 -21.438 -15.664 1 97.75 318 GLY B C 1
ATOM 5179 O O . GLY B 1 318 ? -12.07 -22.516 -16.109 1 97.75 318 GLY B O 1
ATOM 5180 N N . LEU B 1 319 ? -12.359 -20.766 -14.844 1 98.56 319 LEU B N 1
ATOM 5181 C CA . LEU B 1 319 ? -13.695 -21.109 -14.367 1 98.56 319 LEU B CA 1
ATOM 5182 C C . LEU B 1 319 ? -14.602 -19.875 -14.359 1 98.56 319 LEU B C 1
ATOM 5184 O O . LEU B 1 319 ? -14.125 -18.75 -14.172 1 98.56 319 LEU B O 1
ATOM 5188 N N . ARG B 1 320 ? -15.812 -20.078 -14.57 1 98.31 320 ARG B N 1
ATOM 5189 C CA . ARG B 1 320 ? -16.844 -19.047 -14.453 1 98.31 320 ARG B CA 1
ATOM 5190 C C . ARG B 1 320 ? -18.047 -19.578 -13.68 1 98.31 320 ARG B C 1
ATOM 5192 O O . ARG B 1 320 ? -18.484 -20.703 -13.891 1 98.31 320 ARG B O 1
ATOM 5199 N N . HIS B 1 321 ? -18.531 -18.781 -12.75 1 98.5 321 HIS B N 1
ATOM 5200 C CA . HIS B 1 321 ? -19.719 -19.156 -12.008 1 98.5 321 HIS B CA 1
ATOM 5201 C C . HIS B 1 321 ? -20.969 -19 -12.875 1 98.5 321 HIS B C 1
ATOM 5203 O O . HIS B 1 321 ? -21.078 -18.062 -13.656 1 98.5 321 HIS B O 1
ATOM 5209 N N . ARG B 1 322 ? -21.922 -19.875 -12.711 1 97.5 322 ARG B N 1
ATOM 5210 C CA . ARG B 1 322 ? -23.109 -19.859 -13.539 1 97.5 322 ARG B CA 1
ATOM 5211 C C . ARG B 1 322 ? -24.109 -18.812 -13.047 1 97.5 322 ARG B C 1
ATOM 5213 O O . ARG B 1 322 ? -24.812 -18.188 -13.844 1 97.5 322 ARG B O 1
ATOM 5220 N N . ASP B 1 323 ? -24.141 -18.562 -11.789 1 97 323 ASP B N 1
ATOM 5221 C CA . ASP B 1 323 ? -25.203 -17.766 -11.195 1 97 323 ASP B CA 1
ATOM 5222 C C . ASP B 1 323 ? -24.703 -16.375 -10.82 1 97 323 ASP B C 1
ATOM 5224 O O . ASP B 1 323 ? -25.484 -15.445 -10.633 1 97 323 ASP B O 1
ATOM 5228 N N . PHE B 1 324 ? -23.484 -16.297 -10.578 1 97.25 324 PHE B N 1
ATOM 5229 C CA . PHE B 1 324 ? -22.891 -15.039 -10.125 1 97.25 324 PHE B CA 1
ATOM 5230 C C . PHE B 1 324 ? -21.906 -14.5 -11.148 1 97.25 324 PHE B C 1
ATOM 5232 O O . PHE B 1 324 ? -21.328 -15.266 -11.93 1 97.25 324 PHE B O 1
ATOM 5239 N N . PRO B 1 325 ? -21.703 -13.141 -11.203 1 96.88 325 PRO B N 1
ATOM 5240 C CA . PRO B 1 325 ? -20.719 -12.562 -12.117 1 96.88 325 PRO B CA 1
ATOM 5241 C C . PRO B 1 325 ? -19.281 -12.742 -11.617 1 96.88 325 PRO B C 1
ATOM 5243 O O . PRO B 1 325 ? -18.594 -11.758 -11.352 1 96.88 325 PRO B O 1
ATOM 5246 N N . ALA B 1 326 ? -18.891 -13.961 -11.555 1 98.44 326 ALA B N 1
ATOM 5247 C CA . ALA B 1 326 ? -17.578 -14.305 -11.008 1 98.44 326 ALA B CA 1
ATOM 5248 C C . ALA B 1 326 ? -16.844 -15.281 -11.93 1 98.44 326 ALA B C 1
ATOM 5250 O O . ALA B 1 326 ? -17.438 -16.234 -12.438 1 98.44 326 ALA B O 1
ATOM 5251 N N . PHE B 1 327 ? -15.562 -14.977 -12.195 1 98.44 327 PHE B N 1
ATOM 5252 C CA . PHE B 1 327 ? -14.758 -15.859 -13.031 1 98.44 327 PHE B CA 1
ATOM 5253 C C . PHE B 1 327 ? -13.297 -15.828 -12.594 1 98.44 327 PHE B C 1
ATOM 5255 O O . PHE B 1 327 ? -12.898 -14.984 -11.789 1 98.44 327 PHE B O 1
ATOM 5262 N N . SER B 1 328 ? -12.555 -16.766 -13.055 1 98.25 328 SER B N 1
ATOM 5263 C CA . SER B 1 328 ? -11.164 -16.891 -12.617 1 98.25 328 SER B CA 1
ATOM 5264 C C . SER B 1 328 ? -10.289 -17.5 -13.711 1 98.25 328 SER B C 1
ATOM 5266 O O . SER B 1 328 ? -10.797 -18.141 -14.633 1 98.25 328 SER B O 1
ATOM 5268 N N . VAL B 1 329 ? -9.008 -17.172 -13.633 1 97.06 329 VAL B N 1
ATOM 5269 C CA . VAL B 1 329 ? -8.023 -17.812 -14.508 1 97.06 329 VAL B CA 1
ATOM 5270 C C . VAL B 1 329 ? -6.777 -18.172 -13.711 1 97.06 329 VAL B C 1
ATOM 5272 O O . VAL B 1 329 ? -6.383 -17.453 -12.789 1 97.06 329 VAL B O 1
ATOM 5275 N N . GLN B 1 330 ? -6.156 -19.297 -14.109 1 95.88 330 GLN B N 1
ATOM 5276 C CA . GLN B 1 330 ? -4.934 -19.766 -13.461 1 95.88 330 GLN B CA 1
ATOM 5277 C C . GLN B 1 330 ? -3.715 -19.016 -13.977 1 95.88 330 GLN B C 1
ATOM 5279 O O . GLN B 1 330 ? -2.807 -18.688 -13.203 1 95.88 330 GLN B O 1
ATOM 5284 N N . PHE B 1 331 ? -3.717 -18.719 -15.266 1 91.75 331 PHE B N 1
ATOM 5285 C CA . PHE B 1 331 ? -2.58 -18.047 -15.867 1 91.75 331 PHE B CA 1
ATOM 5286 C C . PHE B 1 331 ? -2.6 -16.562 -15.539 1 91.75 331 PHE B C 1
ATOM 5288 O O . PHE B 1 331 ? -3.594 -16.047 -15.016 1 91.75 331 PHE B O 1
ATOM 5295 N N . PHE B 1 332 ? -1.47 -15.898 -15.734 1 87.75 332 PHE B N 1
ATOM 5296 C CA . PHE B 1 332 ? -1.331 -14.492 -15.359 1 87.75 332 PHE B CA 1
ATOM 5297 C C . PHE B 1 332 ? -1.863 -13.586 -16.469 1 87.75 332 PHE B C 1
ATOM 5299 O O . PHE B 1 332 ? -1.195 -13.375 -17.469 1 87.75 332 PHE B O 1
ATOM 5306 N N . ALA B 1 333 ? -2.939 -13.07 -16.219 1 83.69 333 ALA B N 1
ATOM 5307 C CA . ALA B 1 333 ? -3.641 -12.266 -17.219 1 83.69 333 ALA B CA 1
ATOM 5308 C C . ALA B 1 333 ? -3.037 -10.867 -17.312 1 83.69 333 ALA B C 1
ATOM 5310 O O . ALA B 1 333 ? -3.316 -10.125 -18.266 1 83.69 333 ALA B O 1
ATOM 5311 N N . ASP B 1 334 ? -2.178 -10.508 -16.328 1 77.62 334 ASP B N 1
ATOM 5312 C CA . ASP B 1 334 ? -1.624 -9.156 -16.312 1 77.62 334 ASP B CA 1
ATOM 5313 C C . ASP B 1 334 ? -0.51 -9.008 -17.344 1 77.62 334 ASP B C 1
ATOM 5315 O O . ASP B 1 334 ? -0.079 -7.891 -17.641 1 77.62 334 ASP B O 1
ATOM 5319 N N . GLY B 1 335 ? -0.166 -10.078 -18.031 1 64.75 335 GLY B N 1
ATOM 5320 C CA . GLY B 1 335 ? 0.771 -10.055 -19.141 1 64.75 335 GLY B CA 1
ATOM 5321 C C . GLY B 1 335 ? 2.209 -9.844 -18.703 1 64.75 335 GLY B C 1
ATOM 5322 O O . GLY B 1 335 ? 3.1 -9.68 -19.531 1 64.75 335 GLY B O 1
ATOM 5323 N N . ALA B 1 336 ? 2.59 -9.695 -17.453 1 63.44 336 ALA B N 1
ATOM 5324 C CA . ALA B 1 336 ? 3.984 -9.492 -17.062 1 63.44 336 ALA B CA 1
ATOM 5325 C C . ALA B 1 336 ? 4.508 -10.672 -16.25 1 63.44 336 ALA B C 1
ATOM 5327 O O . ALA B 1 336 ? 3.93 -11.023 -15.219 1 63.44 336 ALA B O 1
ATOM 5328 N N . PRO B 1 337 ? 5.547 -11.172 -16.672 1 57.97 337 PRO B N 1
ATOM 5329 C CA . PRO B 1 337 ? 6.207 -10.969 -17.953 1 57.97 337 PRO B CA 1
ATOM 5330 C C . PRO B 1 337 ? 5.488 -11.688 -19.094 1 57.97 337 PRO B C 1
ATOM 5332 O O . PRO B 1 337 ? 4.633 -12.539 -18.859 1 57.97 337 PRO B O 1
ATOM 5335 N N . GLY B 1 338 ? 5.547 -11.188 -20.344 1 58.03 338 GLY B N 1
ATOM 5336 C CA . GLY B 1 338 ? 5.062 -12.008 -21.438 1 58.03 338 GLY B CA 1
ATOM 5337 C C . GLY B 1 338 ? 4.027 -11.312 -22.297 1 58.03 338 GLY B C 1
ATOM 5338 O O . GLY B 1 338 ? 3.883 -10.086 -22.234 1 58.03 338 GLY B O 1
ATOM 5339 N N . PRO B 1 339 ? 3.352 -12.195 -22.953 1 56.66 339 PRO B N 1
ATOM 5340 C CA . PRO B 1 339 ? 2.402 -11.688 -23.953 1 56.66 339 PRO B CA 1
ATOM 5341 C C . PRO B 1 339 ? 1.208 -10.977 -23.312 1 56.66 339 PRO B C 1
ATOM 5343 O O . PRO B 1 339 ? 0.79 -11.336 -22.219 1 56.66 339 PRO B O 1
ATOM 5346 N N . HIS B 1 340 ? 0.711 -9.922 -23.969 1 66 340 HIS B N 1
ATOM 5347 C CA . HIS B 1 340 ? -0.356 -9.047 -23.484 1 66 340 HIS B CA 1
ATOM 5348 C C . HIS B 1 340 ? -1.722 -9.555 -23.953 1 66 340 HIS B C 1
ATOM 5350 O O . HIS B 1 340 ? -2.74 -8.898 -23.703 1 66 340 HIS B O 1
ATOM 5356 N N . GLU B 1 341 ? -1.706 -10.789 -24.438 1 60.81 341 GLU B N 1
ATOM 5357 C CA . GLU B 1 341 ? -2.934 -11.25 -25.078 1 60.81 341 GLU B CA 1
ATOM 5358 C C . GLU B 1 341 ? -4.023 -11.523 -24.047 1 60.81 341 GLU B C 1
ATOM 5360 O O . GLU B 1 341 ? -5.203 -11.602 -24.391 1 60.81 341 GLU B O 1
ATOM 5365 N N . SER B 1 342 ? -3.652 -11.562 -22.859 1 70.75 342 SER B N 1
ATOM 5366 C CA . SER B 1 342 ? -4.637 -11.961 -21.859 1 70.75 342 SER B CA 1
ATOM 5367 C C . SER B 1 342 ? -5.234 -10.742 -21.156 1 70.75 342 SER B C 1
ATOM 5369 O O . SER B 1 342 ? -6.074 -10.883 -20.266 1 70.75 342 SER B O 1
ATOM 5371 N N . ARG B 1 343 ? -4.977 -9.641 -21.734 1 76.38 343 ARG B N 1
ATOM 5372 C CA . ARG B 1 343 ? -5.402 -8.422 -21.047 1 76.38 343 ARG B CA 1
ATOM 5373 C C . ARG B 1 343 ? -6.898 -8.188 -21.234 1 76.38 343 ARG B C 1
ATOM 5375 O O . ARG B 1 343 ? -7.504 -7.406 -20.5 1 76.38 343 ARG B O 1
ATOM 5382 N N . ASP B 1 344 ? -7.473 -8.906 -22.156 1 88.06 344 ASP B N 1
ATOM 5383 C CA . ASP B 1 344 ? -8.898 -8.773 -22.438 1 88.06 344 ASP B CA 1
ATOM 5384 C C . ASP B 1 344 ? -9.734 -9.188 -21.219 1 88.06 344 ASP B C 1
ATOM 5386 O O . ASP B 1 344 ? -10.891 -8.773 -21.078 1 88.06 344 ASP B O 1
ATOM 5390 N N . LEU B 1 345 ? -9.148 -9.953 -20.406 1 93.44 345 LEU B N 1
ATOM 5391 C CA . LEU B 1 345 ? -9.859 -10.43 -19.219 1 93.44 345 LEU B CA 1
ATOM 5392 C C . LEU B 1 345 ? -10.141 -9.281 -18.266 1 93.44 345 LEU B C 1
ATOM 5394 O O . LEU B 1 345 ? -11.164 -9.289 -17.562 1 93.44 345 LEU B O 1
ATOM 5398 N N . PHE B 1 346 ? -9.297 -8.312 -18.234 1 95.56 346 PHE B N 1
ATOM 5399 C CA . PHE B 1 346 ? -9.555 -7.133 -17.422 1 95.56 346 PHE B CA 1
ATOM 5400 C C . PHE B 1 346 ? -10.703 -6.312 -18 1 95.56 346 PHE B C 1
ATOM 5402 O O . PHE B 1 346 ? -11.484 -5.715 -17.266 1 95.56 346 PHE B O 1
ATOM 5409 N N . ASP B 1 347 ? -10.773 -6.281 -19.328 1 94.5 347 ASP B N 1
ATOM 5410 C CA . ASP B 1 347 ? -11.898 -5.621 -19.969 1 94.5 347 ASP B CA 1
ATOM 5411 C C . ASP B 1 347 ? -13.211 -6.328 -19.641 1 94.5 347 ASP B C 1
ATOM 5413 O O . ASP B 1 347 ? -14.234 -5.676 -19.406 1 94.5 347 ASP B O 1
ATOM 5417 N N . GLU B 1 348 ? -13.164 -7.613 -19.656 1 94.44 348 GLU B N 1
ATOM 5418 C CA . GLU B 1 348 ? -14.344 -8.383 -19.266 1 94.44 348 GLU B CA 1
ATOM 5419 C C . GLU B 1 348 ? -14.758 -8.039 -17.828 1 94.44 348 GLU B C 1
ATOM 5421 O O . GLU B 1 348 ? -15.953 -7.906 -17.547 1 94.44 348 GLU B O 1
ATOM 5426 N N . PHE B 1 349 ? -13.812 -7.977 -17 1 97.06 349 PHE B N 1
ATOM 5427 C CA . PHE B 1 349 ? -14.055 -7.598 -15.617 1 97.06 349 PHE B CA 1
ATOM 5428 C C . PHE B 1 349 ? -14.711 -6.227 -15.539 1 97.06 349 PHE B C 1
ATOM 5430 O O . PHE B 1 349 ? -15.68 -6.039 -14.805 1 97.06 349 PHE B O 1
ATOM 5437 N N . MET B 1 350 ? -14.227 -5.273 -16.312 1 96.38 350 MET B N 1
ATOM 5438 C CA . MET B 1 350 ? -14.797 -3.934 -16.375 1 96.38 350 MET B CA 1
ATOM 5439 C C . MET B 1 350 ? -16.25 -3.986 -16.844 1 96.38 350 MET B C 1
ATOM 5441 O O . MET B 1 350 ? -17.109 -3.283 -16.297 1 96.38 350 MET B O 1
ATOM 5445 N N . GLU B 1 351 ? -16.484 -4.785 -17.781 1 95.25 351 GLU B N 1
ATOM 5446 C CA . GLU B 1 351 ? -17.844 -4.934 -18.297 1 95.25 351 GLU B CA 1
ATOM 5447 C C . GLU B 1 351 ? -18.781 -5.508 -17.25 1 95.25 351 GLU B C 1
ATOM 5449 O O . GLU B 1 351 ? -19.938 -5.074 -17.125 1 95.25 351 GLU B O 1
ATOM 5454 N N . ALA B 1 352 ? -18.281 -6.48 -16.547 1 95.81 352 ALA B N 1
ATOM 5455 C CA . ALA B 1 352 ? -19.094 -7.074 -15.492 1 95.81 352 ALA B CA 1
ATOM 5456 C C . ALA B 1 352 ? -19.469 -6.035 -14.438 1 95.81 352 ALA B C 1
ATOM 5458 O O . ALA B 1 352 ? -20.594 -6.031 -13.938 1 95.81 352 ALA B O 1
ATOM 5459 N N . MET B 1 353 ? -18.562 -5.184 -14.086 1 95.25 353 MET B N 1
ATOM 5460 C CA . MET B 1 353 ? -18.812 -4.137 -13.094 1 95.25 353 MET B CA 1
ATOM 5461 C C . MET B 1 353 ? -19.828 -3.129 -13.609 1 95.25 353 MET B C 1
ATOM 5463 O O . MET B 1 353 ? -20.672 -2.648 -12.852 1 95.25 353 MET B O 1
ATOM 5467 N N . THR B 1 354 ? -19.766 -2.799 -14.875 1 91.88 354 THR B N 1
ATOM 5468 C CA . THR B 1 354 ? -20.688 -1.843 -15.484 1 91.88 354 THR B CA 1
ATOM 5469 C C . THR B 1 354 ? -22.109 -2.416 -15.547 1 91.88 354 THR B C 1
ATOM 5471 O O . THR B 1 354 ? -23.078 -1.694 -15.336 1 91.88 354 THR B O 1
ATOM 5474 N N . ALA B 1 355 ? -22.219 -3.645 -15.812 1 85.94 355 ALA B N 1
ATOM 5475 C CA . ALA B 1 355 ? -23.516 -4.312 -15.93 1 85.94 355 ALA B CA 1
ATOM 5476 C C . ALA B 1 355 ? -24.234 -4.359 -14.586 1 85.94 355 ALA B C 1
ATOM 5478 O O . ALA B 1 355 ? -25.469 -4.34 -14.523 1 85.94 355 ALA B O 1
ATOM 5479 N N . ARG B 1 356 ? -23.531 -4.438 -13.547 1 81.25 356 ARG B N 1
ATOM 5480 C CA . ARG B 1 356 ? -24.109 -4.48 -12.203 1 81.25 356 ARG B CA 1
ATOM 5481 C C . ARG B 1 356 ? -24.75 -3.148 -11.844 1 81.25 356 ARG B C 1
ATOM 5483 O O . ARG B 1 356 ? -25.75 -3.113 -11.102 1 81.25 356 ARG B O 1
ATOM 5490 N N . GLU B 1 357 ? -24.109 -1.98 -12.188 1 71.81 357 GLU B N 1
ATOM 5491 C CA . GLU B 1 357 ? -24.656 -0.658 -11.898 1 71.81 357 GLU B CA 1
ATOM 5492 C C . GLU B 1 357 ? -26.016 -0.467 -12.578 1 71.81 357 GLU B C 1
ATOM 5494 O O . GLU B 1 357 ? -26.844 0.304 -12.102 1 71.81 357 GLU B O 1
ATOM 5499 N N . GLY B 1 358 ? -26.203 -1.054 -13.82 1 55.62 358 GLY B N 1
ATOM 5500 C CA . GLY B 1 358 ? -27.469 -0.916 -14.531 1 55.62 358 GLY B CA 1
ATOM 5501 C C . GLY B 1 358 ? -28.484 -1.972 -14.148 1 55.62 358 GLY B C 1
ATOM 5502 O O . GLY B 1 358 ? -28.156 -2.943 -13.461 1 55.62 358 GLY B O 1
#

Solvent-accessible surface area (backbone atoms only — not comparable to full-atom values): 35493 Å² total; per-residue (Å²): 119,55,64,23,24,45,36,36,68,89,68,50,72,43,64,28,37,35,40,39,17,90,54,72,33,62,23,41,53,45,48,31,58,35,83,66,46,66,61,26,51,51,15,25,43,54,38,52,46,20,26,42,34,32,59,39,61,65,43,41,74,58,52,52,54,81,85,45,46,18,41,92,73,46,49,33,33,25,41,37,26,29,32,74,43,82,46,80,48,53,92,80,30,73,45,43,60,48,54,49,24,37,75,57,61,19,21,29,35,22,58,33,65,37,65,60,51,44,54,53,52,63,70,32,83,42,89,42,46,30,33,41,35,73,58,92,43,71,65,48,53,50,50,55,67,66,54,76,81,79,80,54,46,29,73,72,60,20,49,89,58,67,48,70,38,56,50,84,49,57,38,32,36,33,35,20,31,16,54,45,37,40,51,50,32,54,40,42,75,66,31,25,18,32,38,37,34,24,55,81,53,46,40,64,62,51,56,74,63,64,44,44,27,37,34,33,28,28,28,28,70,60,71,84,67,65,54,65,65,44,30,50,21,49,50,56,40,29,72,75,29,29,27,44,19,26,26,43,19,20,55,40,51,39,45,45,68,64,26,43,72,42,76,43,40,49,58,47,32,27,46,65,42,52,31,32,30,60,90,79,62,45,75,46,44,29,18,36,62,40,52,60,36,51,38,72,88,45,50,50,71,88,48,41,41,78,42,24,31,30,70,83,79,60,41,58,30,20,39,31,41,70,87,33,64,26,36,29,25,35,40,47,42,54,16,72,46,58,46,63,74,38,44,58,56,56,53,50,51,52,49,48,30,54,58,67,77,104,118,55,65,24,24,44,35,36,69,89,67,52,72,43,66,29,36,34,41,38,16,90,53,72,34,62,23,42,53,43,51,31,56,33,84,63,46,65,60,26,51,52,15,26,43,55,37,51,45,20,26,40,33,32,59,38,62,65,42,41,74,59,52,54,55,80,86,47,47,18,42,92,72,47,48,32,31,24,41,37,26,28,32,72,43,81,50,82,49,52,95,79,31,71,48,44,57,46,56,48,23,37,75,58,61,20,20,29,35,21,58,33,66,35,66,60,51,43,56,54,53,65,70,36,84,41,88,41,47,29,33,41,35,74,57,90,47,71,65,49,52,51,50,56,65,66,54,76,81,80,80,54,46,30,75,70,60,20,50,89,56,67,47,69,37,57,50,84,47,58,37,31,36,33,37,21,31,14,54,46,38,40,52,50,30,54,40,42,76,66,32,26,18,31,38,38,34,25,57,80,52,46,40,64,63,52,58,73,61,63,46,43,27,37,35,33,28,28,29,28,71,61,72,84,65,64,54,64,64,44,30,50,20,49,50,56,39,31,71,75,29,29,26,43,20,25,26,43,20,21,53,40,51,40,44,43,68,64,26,44,73,41,77,44,39,49,58,46,32,28,47,63,41,54,30,32,32,60,89,77,63,45,74,46,44,30,18,36,62,40,51,61,36,49,39,72,87,44,50,50,72,87,47,41,41,79,43,24,32,30,70,86,80,59,41,58,30,20,40,30,41,68,87,32,65,26,38,28,25,34,41,46,41,56,14,72,48,57,45,64,74,38,42,58,57,58,52,51,51,52,50,47,31,55,56,66,79,98

=== Feature glossary ===
The record interleaves many kinds of information about one protein. Here is each kind framed as the question it answers.

Q: What are the backbone torsion angles?
A: φ (phi) and ψ (psi) are the two rotatable backbone dihedrals per residue: φ is the C(i-1)–N–Cα–C torsion, ψ is the N–Cα–C–N(i+1) torsion, both in degrees on (−180°, 180°]. α-helical residues cluster near (−60°, −45°); β-strand residues near (−120°, +130°). A Ramachandran plot is simply a scatter of (φ, ψ) for every residue.

Q: What is the amino-acid chain?
A: This is the polypeptide sequence — one letter per residue, N-terminus first. Length ranges from a few dozen residues for small domains to over a thousand for large multi-domain proteins.

Q: How mobile is each atom in the crystal?
A: For experimental (PDB) structures, the B-factor (temperature factor) quantifies the positional spread of each atom in the crystal — a combination of thermal vibration and static disorder — in units of Å². High B-factors mark flexible loops or poorly resolved regions; low B-factors mark the rigid, well-ordered core.

Q: Are the domains correctly placed relative to each other?
A: Predicted Aligned Error (PAE) is an AlphaFold confidence matrix: entry (i, j) is the expected error in the position of residue j, in ångströms, when the prediction is superimposed on the true structure at residue i. Low PAE within a block of residues means that block is internally rigid and well-predicted; high PAE between two blocks means their relative placement is uncertain even if each block individually is confident.

Q: How confident is the AlphaFold model at each residue?
A: pLDDT is the predicted lDDT-Cα score: AlphaFold's confidence that the local environment of each residue (all inter-atomic distances within 15 Å) is correctly placed. It is a per-residue number between 0 and 100, with higher meaning more reliable.

Q: What family and function is it annotated with?
A: Functional annotations link the protein to curated databases. InterPro entries identify conserved domains and families by matching the sequence against member-database signatures (Pfam, PROSITE, CDD, …). Gene Ontology (GO) terms describe molecular function, biological process, and cellular component in a controlled vocabulary. CATH places the structure in a hierarchical fold classification (Class/Architecture/Topology/Homologous-superfamily). The organism is the source species.

Q: How big and how compact is the whole molecule?
A: Three whole-structure scalars: the radius of gyration (RMS distance of Cα from centroid, in Å), the count of Cα–Cα contacts (pairs closer than 8 Å and separated by more than four residues in sequence — i.e. tertiary, not local, contacts), and the bounding-box dimensions. Together they distinguish compact globular folds from extended fibres or disordered chains.

Q: What known structures does this most resemble?
A: The Foldseek neighbor list gives the closest experimentally determined structures in the PDB, ranked by structural alignment. TM-score near 1 means near-identical fold; near 0.3 means only rough topology match. This is how one finds what a novel AlphaFold prediction most resembles in the solved-structure universe.

Q: Which residues are buried vs exposed?
A: SASA measures how much of the protein is reachable by solvent. It is computed by rolling a water-sized probe over the atomic surface and summing the exposed area (Å²). Per-residue SASA distinguishes core (buried, low SASA) from surface (exposed, high SASA) residues; total SASA is a whole-molecule size measure.

Q: Which residues are in helices, strands, or loops?
A: Eight-state secondary structure (DSSP): H is the canonical α-helix, G the tighter 3₁₀-helix, I the wider π-helix; E/B are β-structure, T and S are turns and bends, and '-' is everything else. DSSP der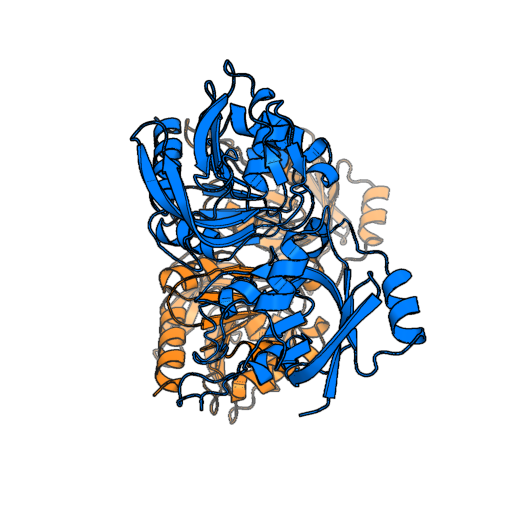ives these from the pattern of main-chain N–H···O=C hydrogen bonds, not from the sequence.

Q: Where is each backbone atom in 3D?
A: Structure coordinates are given as an mmCIF _atom_site loop: one row per atom with element, residue name, chain id, sequence number, and x/y/z position in Å. Only the four main-chain atoms per residue are included here; side chains are omitted to keep the record compact.

Q: What if only a Cα trace is available?
A: Three-state secondary structure (P-SEA) collapses the eight DSSP classes into helix (a), strand (b), and coil (c). P-SEA assigns these from Cα geometry alone — distances and angles — without requiring backbone oxygens, so it works on any Cα trace.

Q: What do the rendered images show?
A: The six renders are orthographic views along the three Cartesian axes in both directions. Representation (cartoon, sticks, or surface) and color scheme (sequence-rainbow or by-chain) vary across proteins so the training set covers all the common visualization conventions.

Q: What does the local fold look like, residue by residue?
A: Foldseek's 3Di representation compresses backbone geometry into a per-residue letter drawn from a learned twenty-state alphabet. It captures the tertiary interaction pattern around each residue — which residues are packed against it in space, regardless of where they are in sequence.

Q: What do the diagnostic plots show?
A: The contact map is a binary N×N matrix image: pixel (i, j) is dark where Cα_i and Cα_j are within 8 Å and |i−j|>4. Because the |i−j|>4 filter removes local helical contacts, off-diagonal stripes parallel to the main diagonal indicate parallel β-sheets; stripes perpendicular to it indicate antiparallel β-sheets. The Ramachandran plot scatters every residue's (φ, ψ) pair against the sterically allowed regions. The PAE heatmap renders the predicted-aligned-error matrix.